Protein AF-0000000083254444 (afdb_homodimer)

Organism: NCBI:txid582686

Foldseek 3Di:
DQDPDQLVQPVVVCVVLVVVQWDWDACDVHFGIWTAHPPPRDIATEQEDADDDPVSVVVQLVCVVVDLWYEYEYEDDPVPPDPSVVVVVVVCLVCQVSQYWYKYWYDDDPDDIDIGTPDGRNHHHDDDDDVVVVVVVVVFVVLQLDDPPPDPDPPDDDQTSLNLLLLLLLVCCVVVNKDFQVVSCVRRVPPVSVVCQVPVVVVQWDDPDVRIIHGDPVSVVVNVVPVVSVVSSVVVVVPPDPPPVVD/DQDPDQVVQPVVVCVVLVVVQWDWDACDVHFGIWTAHPPPRDIATEQEDADDDPVSVVVQLVCVVVDLWYEYEYEDDPVPDDPSVVVVLVVQLVCQVSQYWYKYWYDDDPDDIDIGTPDGRNHHHDDDDDVVVVVVVVVFVVLQLDDPPPDPDPPDDDQTSLNLLLLLLLVCCVVVNKDFQVVSCVNRVPPVSVVCQVPVVVVQWDDPDVRIIHGDPSSVVVNVVVVVSVVSSVVVVVPPDPPPVVD

pLDDT: mean 85.71, std 15.26, range [26.86, 98.81]

InterPro domains:
  IPR018679 Putative PD-(D/E)XK phosphodiesterase (DUF2161) [PF09929] (104-222)

Nearest PDB structures (foldseek):
  4yif-assembly3_E  TM=4.777E-01  e=1.490E-02  Mycobacterium tuberculosis H37Rv
  8dd5-assembly1_A  TM=4.761E-01  e=2.817E-01  Homo sapiens
  5u1c-assembly1_C  TM=2.738E-01  e=4.067E-01  Saccharolobus solfataricus
  6rwo-assembly1_C  TM=2.796E-01  e=7.978E-01  Simian immunodeficiency virus
  7u32-assembly1_F  TM=1.978E-01  e=7.058E-01  Visna/maedi virus EV1 KV1772

Solvent-accessible surface area (backbone atoms only — not comparable to full-atom values): 27227 Å² total; per-residue (Å²): 83,84,78,90,51,65,64,68,56,48,59,64,54,46,51,55,45,40,75,73,57,27,51,60,33,39,56,52,92,81,32,55,30,39,32,34,25,78,87,81,61,50,56,37,40,36,42,72,39,62,63,91,43,53,69,60,52,54,52,46,55,58,46,44,26,53,33,72,35,26,31,41,37,25,56,44,68,72,86,55,69,65,70,55,56,57,48,49,54,53,50,34,41,53,25,18,60,69,29,27,12,32,33,33,39,34,44,47,89,86,51,78,66,44,77,44,76,74,36,50,46,62,38,73,58,80,81,64,71,37,65,70,58,29,52,49,47,52,47,44,54,66,55,32,82,67,60,78,58,66,66,78,64,88,76,70,75,82,72,48,28,65,51,47,50,51,44,42,44,37,44,48,24,67,75,70,36,69,35,36,39,69,56,41,16,68,76,54,74,33,89,60,32,49,58,53,56,70,64,30,86,81,57,27,51,41,78,79,47,95,67,28,33,35,58,33,71,61,21,53,49,48,39,64,74,41,41,68,61,53,51,52,42,52,50,57,59,68,70,52,80,76,68,72,76,72,109,82,83,78,90,50,66,60,68,57,49,59,62,53,47,51,56,44,41,77,73,60,27,50,59,34,39,57,52,91,82,31,54,30,39,32,34,26,78,89,80,62,49,58,36,40,36,43,71,38,60,60,89,44,54,68,57,52,54,51,46,56,59,45,44,26,53,34,72,36,28,32,41,38,25,56,44,66,72,87,53,64,68,70,55,54,56,49,49,54,54,50,36,41,53,26,18,59,69,27,28,14,31,32,34,37,32,44,47,89,86,52,78,66,46,77,44,78,73,36,49,46,61,39,72,60,81,81,64,72,36,66,70,59,29,53,49,49,53,47,44,54,66,55,33,81,67,58,78,60,66,66,79,63,87,77,67,74,81,73,47,27,64,50,49,50,50,44,40,43,38,43,48,24,66,74,70,36,70,36,35,41,70,57,41,15,68,76,54,72,34,88,60,30,48,57,53,58,71,64,30,85,82,57,27,51,42,75,80,47,95,68,27,34,34,57,32,73,62,21,54,49,49,39,65,74,42,43,67,61,52,50,54,42,52,52,58,57,69,71,53,79,77,67,73,76,72,109

Radius of gyration: 33.05 Å; Cα contacts (8 Å, |Δi|>4): 803; chains: 2; bounding box: 46×105×74 Å

Sequence (494 aa):
MAVQHETELYPPVKRYFESQGYDVKSEVMHCDLVAIHPASGETVIVEMKKTFNLALLLQGIERLRLTDRVILAVERNRKKSGAHNQRFGDLAELCRMLGIGLMTITFFKTKAPVIEMLCEPGDTPIRGRRRRRESRLLTEFRERSGDYNTGGSTKRKLVTAYREKALRIAWALQLHGDLQPRRAAELTEVVRAREILHKDYYGWFERVERGVYRLKESGAQAVAEHADILDAWLRTKQTLPKETLETMAVQHETELYPPVKRYFESQGYDVKSEVMHCDLVAIHPASGETVIVEMKKTFNLALLLQGIERLRLTDRVILAVERNRKKSGAHNQRFGDLAELCRMLGIGLMTITFFKTKAPVIEMLCEPGDTPIRGRRRRRESRLLTEFRERSGDYNTGGSTKRKLVTAYREKALRIAWALQLHGDLQPRRAAELTEVVRAREILHKDYYGWFERVERGVYRLKESGAQAVAEHADILDAWLRTKQTLPKETLET

Secondary structure (DSSP, 8-state):
---SSGGGGHHHHHHHHHTTT-EEEEEETTEEEEEE-TTT--EEEEEEESS--HHHHHHHHHHTTT-S-EEEEEE--TTS-SHHHHHHHHHHHHHHHHT-EEEEEE--SSS--EEEEEE-TTPPP-----HHHHHHHHHHHHH--S--S----TTS----HHHHHHHHHHHHHHHH-SB-HHHHHHHHT-TTHHHHHHH-TTS-EEEEETTEEEE-HHHHHHHHHTHHHHHHHHHHHHSS-GGGG--/---SSGGGGHHHHHHHHHTTT-EEEEEETTEEEEEE-TTT--EEEEEEESS--HHHHHHHHHHTTT-S-EEEEEE--TTS-THHHHHHHHHHHHHHHHT-EEEEEE--SSS--EEEEEE-TTPPP-----HHHHHHHHHHHHH--S--TT---TTS----HHHHHHHHHHHHHHHH-SB-HHHHHHHHT-TTHHHHHHH-TTS-EEEEETTEEEE-HHHHHHHHHTHHHHHHHHHHHHSS-GGGG--

Structure (mmCIF, N/CA/C/O backbone):
data_AF-0000000083254444-model_v1
#
loop_
_entity.id
_entity.type
_entity.pdbx_description
1 polymer 'PD-(D/E)XK nuclease superfamily protein'
#
loop_
_atom_site.group_PDB
_atom_site.id
_atom_site.type_symbol
_atom_site.label_atom_id
_atom_site.label_alt_id
_atom_site.label_comp_id
_atom_site.label_asym_id
_atom_site.label_entity_id
_atom_site.label_seq_id
_atom_site.pdbx_PDB_ins_code
_atom_site.Cartn_x
_atom_site.Cartn_y
_atom_site.Cartn_z
_atom_site.occupancy
_atom_site.B_iso_or_equiv
_atom_site.auth_seq_id
_atom_site.auth_comp_id
_atom_site.auth_asym_id
_atom_site.auth_atom_id
_atom_site.pdbx_PDB_model_num
ATOM 1 N N . MET A 1 1 ? 6.359 17.516 -18.453 1 71.06 1 MET A N 1
ATOM 2 C CA . MET A 1 1 ? 7.73 17.516 -17.953 1 71.06 1 MET A CA 1
ATOM 3 C C . MET A 1 1 ? 7.781 17.047 -16.5 1 71.06 1 MET A C 1
ATOM 5 O O . MET A 1 1 ? 6.824 17.234 -15.75 1 71.06 1 MET A O 1
ATOM 9 N N . ALA A 1 2 ? 8.883 16.406 -16.141 1 70.44 2 ALA A N 1
ATOM 10 C CA . ALA A 1 2 ? 9.055 15.898 -14.781 1 70.44 2 ALA A CA 1
ATOM 11 C C . ALA A 1 2 ? 9.383 17.016 -13.805 1 70.44 2 ALA A C 1
ATOM 13 O O . ALA A 1 2 ? 10.156 17.922 -14.125 1 70.44 2 ALA A O 1
ATOM 14 N N . VAL A 1 3 ? 8.641 16.969 -12.656 1 76.31 3 VAL A N 1
ATOM 15 C CA . VAL A 1 3 ? 8.875 17.984 -11.633 1 76.31 3 VAL A CA 1
ATOM 16 C C . VAL A 1 3 ? 10.266 17.781 -11.016 1 76.31 3 VAL A C 1
ATOM 18 O O . VAL A 1 3 ? 10.719 16.656 -10.852 1 76.31 3 VAL A O 1
ATOM 21 N N . GLN A 1 4 ? 10.938 18.859 -10.75 1 72.69 4 GLN A N 1
ATOM 22 C CA . GLN A 1 4 ? 12.258 18.797 -10.117 1 72.69 4 GLN A CA 1
ATOM 23 C C . GLN A 1 4 ? 12.133 18.656 -8.602 1 72.69 4 GLN A C 1
ATOM 25 O O . GLN A 1 4 ? 12.891 17.906 -7.984 1 72.69 4 GLN A O 1
ATOM 30 N N . HIS A 1 5 ? 11.141 19.422 -8.023 1 82.62 5 HIS A N 1
ATOM 31 C CA . HIS A 1 5 ? 10.969 19.406 -6.578 1 82.62 5 HIS A CA 1
ATOM 32 C C . HIS A 1 5 ? 9.539 19.062 -6.191 1 82.62 5 HIS A C 1
ATOM 34 O O . HIS A 1 5 ? 8.594 19.469 -6.863 1 82.62 5 HIS A O 1
ATOM 40 N N . GLU A 1 6 ? 9.383 18.359 -5.074 1 85.69 6 GLU A N 1
ATOM 41 C CA . GLU A 1 6 ? 8.07 17.938 -4.586 1 85.69 6 GLU A CA 1
ATOM 42 C C . GLU A 1 6 ? 7.195 19.141 -4.266 1 85.69 6 GLU A C 1
ATOM 44 O O . GLU A 1 6 ? 5.969 19.062 -4.32 1 85.69 6 GLU A O 1
ATOM 49 N N . THR A 1 7 ? 7.805 20.219 -4.059 1 85.38 7 THR A N 1
ATOM 50 C CA . THR A 1 7 ? 7.082 21.438 -3.721 1 85.38 7 THR A CA 1
ATOM 51 C C . THR A 1 7 ? 6.293 21.953 -4.922 1 85.38 7 THR A C 1
ATOM 53 O O . THR A 1 7 ? 5.355 22.734 -4.762 1 85.38 7 THR A O 1
ATOM 56 N N . GLU A 1 8 ? 6.711 21.516 -6.098 1 90.38 8 GLU A N 1
ATOM 57 C CA . GLU A 1 8 ? 6.031 21.969 -7.312 1 90.38 8 GLU A CA 1
ATOM 58 C C . GLU A 1 8 ? 4.641 21.359 -7.426 1 90.38 8 GLU A C 1
ATOM 60 O O . GLU A 1 8 ? 3.807 21.828 -8.203 1 90.38 8 GLU A O 1
ATOM 65 N N . LEU A 1 9 ? 4.418 20.344 -6.676 1 94.94 9 LEU A N 1
ATOM 66 C CA . LEU A 1 9 ? 3.133 19.656 -6.746 1 94.94 9 LEU A CA 1
ATOM 67 C C . LEU A 1 9 ? 2.051 20.453 -6.027 1 94.94 9 LEU A C 1
ATOM 69 O O . LEU A 1 9 ? 0.873 20.375 -6.383 1 94.94 9 LEU A O 1
ATOM 73 N N . TYR A 1 10 ? 2.406 21.266 -5.125 1 94.62 10 TYR A N 1
ATOM 74 C CA . TYR A 1 10 ? 1.488 21.906 -4.191 1 94.62 10 TYR A CA 1
ATOM 75 C C . TYR A 1 10 ? 0.609 22.922 -4.91 1 94.62 10 TYR A C 1
ATOM 77 O O . TYR A 1 10 ? -0.618 22.891 -4.789 1 94.62 10 TYR A O 1
ATOM 85 N N . PRO A 1 11 ? 1.158 23.781 -5.754 1 95 11 PRO A N 1
ATOM 86 C CA . PRO A 1 11 ? 0.348 24.875 -6.309 1 95 11 PRO A CA 1
ATOM 87 C C . PRO A 1 11 ? -0.821 24.359 -7.148 1 95 11 PRO A C 1
ATOM 89 O O . PRO A 1 11 ? -1.957 24.812 -6.965 1 95 11 PRO A O 1
ATOM 92 N N . PRO A 1 12 ? -0.599 23.453 -8.062 1 96.5 12 PRO A N 1
ATOM 93 C CA . PRO A 1 12 ? -1.755 22.984 -8.836 1 96.5 12 PRO A CA 1
ATOM 94 C C . PRO A 1 12 ? -2.83 22.344 -7.965 1 96.5 12 PRO A C 1
ATOM 96 O O . PRO A 1 12 ? -4.023 22.5 -8.234 1 96.5 12 PRO A O 1
ATOM 99 N N . VAL A 1 13 ? -2.461 21.641 -6.945 1 97.44 13 VAL A N 1
ATOM 100 C CA . VAL A 1 13 ? -3.418 20.984 -6.066 1 97.44 13 VAL A CA 1
ATOM 101 C C . VAL A 1 13 ? -4.18 22.031 -5.254 1 97.44 13 VAL A C 1
ATOM 103 O O . VAL A 1 13 ? -5.395 21.922 -5.078 1 97.44 13 VAL A O 1
ATOM 106 N N . LYS A 1 14 ? -3.451 23 -4.781 1 95.62 14 LYS A N 1
ATOM 107 C CA . LYS A 1 14 ? -4.086 24.109 -4.066 1 95.62 14 LYS A CA 1
ATOM 108 C C . LYS A 1 14 ? -5.156 24.781 -4.926 1 95.62 14 LYS A C 1
ATOM 110 O O . LYS A 1 14 ? -6.293 24.953 -4.484 1 95.62 14 LYS A O 1
ATOM 115 N N . ARG A 1 15 ? -4.809 25.141 -6.137 1 96.12 15 ARG A N 1
ATOM 116 C CA . ARG A 1 15 ? -5.738 25.797 -7.047 1 96.12 15 ARG A CA 1
ATOM 117 C C . ARG A 1 15 ? -6.965 24.922 -7.301 1 96.12 15 ARG A C 1
ATOM 119 O O . ARG A 1 15 ? -8.086 25.438 -7.398 1 96.12 15 ARG A O 1
ATOM 126 N N . TYR A 1 16 ? -6.734 23.703 -7.434 1 96.94 16 TYR A N 1
ATOM 127 C CA . TYR A 1 16 ? -7.809 22.734 -7.668 1 96.94 16 TYR A CA 1
ATOM 128 C C . TYR A 1 16 ? -8.859 22.828 -6.566 1 96.94 16 TYR A C 1
ATOM 130 O O . TYR A 1 16 ? -10.055 22.969 -6.848 1 96.94 16 TYR A O 1
ATOM 138 N N . PHE A 1 17 ? -8.477 22.781 -5.32 1 96.81 17 PHE A N 1
ATOM 139 C CA . PHE A 1 17 ? -9.414 22.781 -4.203 1 96.81 17 PHE A CA 1
ATOM 140 C C . PHE A 1 17 ? -9.984 24.172 -3.98 1 96.81 17 PHE A C 1
ATOM 142 O O . PHE A 1 17 ? -11.164 24.328 -3.643 1 96.81 17 PHE A O 1
ATOM 149 N N . GLU A 1 18 ? -9.156 25.188 -4.199 1 94.94 18 GLU A N 1
ATOM 150 C CA . GLU A 1 18 ? -9.656 26.547 -4.082 1 94.94 18 GLU A CA 1
ATOM 151 C C . GLU A 1 18 ? -10.758 26.828 -5.102 1 94.94 18 GLU A C 1
ATOM 153 O O . GLU A 1 18 ? -11.742 27.5 -4.793 1 94.94 18 GLU A O 1
ATOM 158 N N . SER A 1 19 ? -10.562 26.312 -6.297 1 95.81 19 SER A N 1
ATOM 159 C CA . SER A 1 19 ? -11.562 26.5 -7.348 1 95.81 19 SER A CA 1
ATOM 160 C C . SER A 1 19 ? -12.883 25.828 -6.977 1 95.81 19 SER A C 1
ATOM 162 O O . SER A 1 19 ? -13.93 26.156 -7.543 1 95.81 19 SER A O 1
ATOM 164 N N . GLN A 1 20 ? -12.875 24.969 -6.035 1 94.75 20 GLN A N 1
ATOM 165 C CA . GLN A 1 20 ? -14.07 24.266 -5.574 1 94.75 20 GLN A CA 1
ATOM 166 C C . GLN A 1 20 ? -14.625 24.906 -4.301 1 94.75 20 GLN A C 1
ATOM 168 O O . GLN A 1 20 ? -15.531 24.359 -3.672 1 94.75 20 GLN A O 1
ATOM 173 N N . GLY A 1 21 ? -13.961 25.969 -3.852 1 90.75 21 GLY A N 1
ATOM 174 C CA . GLY A 1 21 ? -14.492 26.734 -2.736 1 90.75 21 GLY A CA 1
ATOM 175 C C . GLY A 1 21 ? -13.82 26.406 -1.414 1 90.75 21 GLY A C 1
ATOM 176 O O . GLY A 1 21 ? -14.281 26.844 -0.356 1 90.75 21 GLY A O 1
ATOM 177 N N . TYR A 1 22 ? -12.742 25.641 -1.411 1 93.88 22 TYR A N 1
ATOM 178 C CA . TYR A 1 22 ? -12.055 25.281 -0.176 1 93.88 22 TYR A CA 1
ATOM 179 C C . TYR A 1 22 ? -11.055 26.359 0.218 1 93.88 22 TYR A C 1
ATOM 181 O O . TYR A 1 22 ? -10.43 26.984 -0.645 1 93.88 22 TYR A O 1
ATOM 189 N N . ASP A 1 23 ? -10.914 26.562 1.517 1 90.88 23 ASP A N 1
ATOM 190 C CA . ASP A 1 23 ? -9.711 27.203 2.049 1 90.88 23 ASP A CA 1
ATOM 191 C C . ASP A 1 23 ? -8.562 26.203 2.17 1 90.88 23 ASP A C 1
ATOM 193 O O . ASP A 1 23 ? -8.742 25.094 2.703 1 90.88 23 ASP A O 1
ATOM 197 N N . VAL A 1 24 ? -7.395 26.547 1.653 1 93.62 24 VAL A N 1
ATOM 198 C CA . VAL A 1 24 ? -6.301 25.578 1.578 1 93.62 24 VAL A CA 1
ATOM 199 C C . VAL A 1 24 ? -5.086 26.109 2.332 1 93.62 24 VAL A C 1
ATOM 201 O O . VAL A 1 24 ? -4.746 27.297 2.211 1 93.62 24 VAL A O 1
ATOM 204 N N . LYS A 1 25 ? -4.434 25.328 3.129 1 89.75 25 LYS A N 1
ATOM 205 C CA . LYS A 1 25 ? -3.18 25.656 3.801 1 89.75 25 LYS A CA 1
ATOM 206 C C . LYS A 1 25 ? -2.184 24.5 3.711 1 89.75 25 LYS A C 1
ATOM 208 O O . LYS A 1 25 ? -2.582 23.344 3.658 1 89.75 25 LYS A O 1
ATOM 213 N N . SER A 1 26 ? -0.942 24.766 3.672 1 90.19 26 SER A N 1
ATOM 214 C CA . SER A 1 26 ? 0.12 23.766 3.602 1 90.19 26 SER A CA 1
ATOM 215 C C . SER A 1 26 ? 0.707 23.484 4.98 1 90.19 26 SER A C 1
ATOM 217 O O . SER A 1 26 ? 0.603 24.312 5.887 1 90.19 26 SER A O 1
ATOM 219 N N . GLU A 1 27 ? 1.212 22.297 5.121 1 87.31 27 GLU A N 1
ATOM 220 C CA . GLU A 1 27 ? 2.027 21.891 6.262 1 87.31 27 GLU A CA 1
ATOM 221 C C . GLU A 1 27 ? 1.291 22.141 7.578 1 87.31 27 GLU A C 1
ATOM 223 O O . GLU A 1 27 ? 1.849 22.734 8.508 1 87.31 27 GLU A O 1
ATOM 228 N N . VAL A 1 28 ? 0.03 21.828 7.574 1 86.06 28 VAL A N 1
ATOM 229 C CA . VAL A 1 28 ? -0.733 21.859 8.82 1 86.06 28 VAL A CA 1
ATOM 230 C C . VAL A 1 28 ? -0.523 20.562 9.586 1 86.06 28 VAL A C 1
ATOM 232 O O . VAL A 1 28 ? -0.872 19.484 9.102 1 86.06 28 VAL A O 1
ATOM 235 N N . MET A 1 29 ? 0.036 20.562 10.742 1 84.5 29 MET A N 1
ATOM 236 C CA . MET A 1 29 ? 0.334 19.391 11.547 1 84.5 29 MET A CA 1
ATOM 237 C C . MET A 1 29 ? 0.982 18.297 10.703 1 84.5 29 MET A C 1
ATOM 239 O O . MET A 1 29 ? 0.546 17.141 10.727 1 84.5 29 MET A O 1
ATOM 243 N N . HIS A 1 30 ? 1.845 18.578 9.875 1 88.56 30 HIS A N 1
ATOM 244 C CA . HIS A 1 30 ? 2.701 17.688 9.102 1 88.56 30 HIS A CA 1
ATOM 245 C C . HIS A 1 30 ? 1.948 17.094 7.918 1 88.56 30 HIS A C 1
ATOM 247 O O . HIS A 1 30 ? 2.4 16.109 7.316 1 88.56 30 HIS A O 1
ATOM 253 N N . CYS A 1 31 ? 0.746 17.703 7.668 1 93.69 31 CYS A N 1
ATOM 254 C CA . CYS A 1 31 ? 0.043 17.328 6.441 1 93.69 31 CYS A CA 1
ATOM 255 C C . CYS A 1 31 ? 0.465 18.234 5.285 1 93.69 31 CYS A C 1
ATOM 257 O O . CYS A 1 31 ? 0.556 19.453 5.438 1 93.69 31 CYS A O 1
ATOM 259 N N . ASP A 1 32 ? 0.719 17.688 4.184 1 94 32 ASP A N 1
ATOM 260 C CA . ASP A 1 32 ? 1.199 18.484 3.051 1 94 32 ASP A CA 1
ATOM 261 C C . ASP A 1 32 ? 0.2 19.562 2.674 1 94 32 ASP A C 1
ATOM 263 O O . ASP A 1 32 ? 0.586 20.719 2.424 1 94 32 ASP A O 1
ATOM 267 N N . LEU A 1 33 ? -1.056 19.219 2.559 1 95.88 33 LEU A N 1
ATOM 268 C CA . LEU A 1 33 ? -2.125 20.141 2.203 1 95.88 33 LEU A CA 1
ATOM 269 C C . LEU A 1 33 ? -3.404 19.812 2.967 1 95.88 33 LEU A C 1
ATOM 271 O O . LEU A 1 33 ? -3.811 18.656 3.035 1 95.88 33 LEU A O 1
ATOM 275 N N . VAL A 1 34 ? -3.982 20.797 3.594 1 95.62 34 VAL A N 1
ATOM 276 C CA . VAL A 1 34 ? -5.289 20.672 4.238 1 95.62 34 VAL A CA 1
ATOM 277 C C . VAL A 1 34 ? -6.273 21.641 3.602 1 95.62 34 VAL A C 1
ATOM 279 O O . VAL A 1 34 ? -5.965 22.828 3.426 1 95.62 34 VAL A O 1
ATOM 282 N N . ALA A 1 35 ? -7.359 21.172 3.207 1 95.31 35 ALA A N 1
ATOM 283 C CA . ALA A 1 35 ? -8.438 21.969 2.635 1 95.31 35 ALA A CA 1
ATOM 284 C C . ALA A 1 35 ? -9.719 21.844 3.463 1 95.31 35 ALA A C 1
ATOM 286 O O . ALA A 1 35 ? -10.141 20.734 3.797 1 95.31 35 ALA A O 1
ATOM 287 N N . ILE A 1 36 ? -10.312 22.969 3.736 1 92.25 36 ILE A N 1
ATOM 288 C CA . ILE A 1 36 ? -11.562 22.969 4.488 1 92.25 36 ILE A CA 1
ATOM 289 C C . ILE A 1 36 ? -12.602 23.812 3.76 1 92.25 36 ILE A C 1
ATOM 291 O O . ILE A 1 36 ? -12.328 24.953 3.387 1 92.25 36 ILE A O 1
ATOM 295 N N . HIS A 1 37 ? -13.664 23.234 3.49 1 89.12 37 HIS A N 1
ATOM 296 C CA . HIS A 1 37 ? -14.75 23.984 2.885 1 89.12 37 HIS A CA 1
ATOM 297 C C . HIS A 1 37 ? -15.477 24.828 3.922 1 89.12 37 HIS A C 1
ATOM 299 O O . HIS A 1 37 ? -16.094 24.297 4.852 1 89.12 37 HIS A O 1
ATOM 305 N N . PRO A 1 38 ? -15.531 26.125 3.713 1 80 38 PRO A N 1
ATOM 306 C CA . PRO A 1 38 ? -16.047 27 4.758 1 80 38 PRO A CA 1
ATOM 307 C C . PRO A 1 38 ? -17.547 26.812 5.004 1 80 38 PRO A C 1
ATOM 309 O O . PRO A 1 38 ? -18 26.906 6.141 1 80 38 PRO A O 1
ATOM 312 N N . ALA A 1 39 ? -18.281 26.484 3.996 1 75.56 39 ALA A N 1
ATOM 313 C CA . ALA A 1 39 ? -19.734 26.344 4.121 1 75.56 39 ALA A CA 1
ATOM 314 C C . ALA A 1 39 ? -20.109 25 4.723 1 75.56 39 ALA A C 1
ATOM 316 O O . ALA A 1 39 ? -20.891 24.938 5.668 1 75.56 39 ALA A O 1
ATOM 317 N N . SER A 1 40 ? -19.516 23.891 4.27 1 78.38 40 SER A N 1
ATOM 318 C CA . SER A 1 40 ? -19.891 22.547 4.688 1 78.38 40 SER A CA 1
ATOM 319 C C . SER A 1 40 ? -19.047 22.078 5.859 1 78.38 40 SER A C 1
ATOM 321 O O . SER A 1 40 ? -19.438 21.156 6.586 1 78.38 40 SER A O 1
ATOM 323 N N . GLY A 1 41 ? -17.859 22.594 5.98 1 83.06 41 GLY A N 1
ATOM 324 C CA . GLY A 1 41 ? -16.953 22.156 7.02 1 83.06 41 GLY A CA 1
ATOM 325 C C . GLY A 1 41 ? -16.188 20.906 6.652 1 83.06 41 GLY A C 1
ATOM 326 O O . GLY A 1 41 ? -15.406 20.375 7.461 1 83.06 41 GLY A O 1
ATOM 327 N N . GLU A 1 42 ? -16.344 20.516 5.477 1 88.81 42 GLU A N 1
ATOM 328 C CA . GLU A 1 42 ? -15.656 19.312 4.996 1 88.81 42 GLU A CA 1
ATOM 329 C C . GLU A 1 42 ? -14.148 19.531 4.977 1 88.81 42 GLU A C 1
ATOM 331 O O . GLU A 1 42 ? -13.664 20.547 4.488 1 88.81 42 GLU A O 1
ATOM 336 N N . THR A 1 43 ? -13.438 18.547 5.551 1 94 43 THR A N 1
ATOM 337 C CA . THR A 1 43 ? -11.977 18.578 5.602 1 94 43 THR A CA 1
ATOM 338 C C . THR A 1 43 ? -11.375 17.531 4.672 1 94 43 THR A C 1
ATOM 340 O O . THR A 1 43 ? -11.766 16.375 4.707 1 94 43 THR A O 1
ATOM 343 N N . VAL A 1 44 ? -10.461 17.969 3.842 1 96.69 44 VAL A N 1
ATOM 344 C CA . VAL A 1 44 ? -9.719 17.094 2.951 1 96.69 44 VAL A CA 1
ATOM 345 C C . VAL A 1 44 ? -8.227 17.203 3.238 1 96.69 44 VAL A C 1
ATOM 347 O O . VAL A 1 44 ? -7.699 18.312 3.391 1 96.69 44 VAL A O 1
ATOM 350 N N . ILE A 1 45 ? -7.559 16.109 3.379 1 98.06 45 ILE A N 1
ATOM 351 C CA . ILE A 1 45 ? -6.109 16.094 3.521 1 98.06 45 ILE A CA 1
ATOM 352 C C . ILE A 1 45 ? -5.473 15.477 2.277 1 98.06 45 ILE A C 1
ATOM 354 O O . ILE A 1 45 ? -5.922 14.43 1.8 1 98.06 45 ILE A O 1
ATOM 358 N N . VAL A 1 46 ? -4.469 16.172 1.768 1 98.44 46 VAL A N 1
ATOM 359 C CA . VAL A 1 46 ? -3.748 15.656 0.607 1 98.44 46 VAL A CA 1
ATOM 360 C C . VAL A 1 46 ? -2.283 15.422 0.968 1 98.44 46 VAL A C 1
ATOM 362 O O . VAL A 1 46 ? -1.614 16.328 1.483 1 98.44 46 VAL A O 1
ATOM 365 N N . GLU A 1 47 ? -1.809 14.273 0.801 1 98.31 47 GLU A N 1
ATOM 366 C CA . GLU A 1 47 ? -0.386 13.953 0.872 1 98.31 47 GLU A CA 1
ATOM 367 C C . GLU A 1 47 ? 0.217 13.805 -0.522 1 98.31 47 GLU A C 1
ATOM 369 O O . GLU A 1 47 ? -0.386 13.188 -1.402 1 98.31 47 GLU A O 1
ATOM 374 N N . MET A 1 48 ? 1.398 14.398 -0.727 1 97.5 48 MET A N 1
ATOM 375 C CA . MET A 1 48 ? 1.937 14.469 -2.082 1 97.5 48 MET A CA 1
ATOM 376 C C . MET A 1 48 ? 3.367 13.945 -2.129 1 97.5 48 MET A C 1
ATOM 378 O O . MET A 1 48 ? 4.133 14.125 -1.179 1 97.5 48 MET A O 1
ATOM 382 N N . LYS A 1 49 ? 3.748 13.336 -3.145 1 95.94 49 LYS A N 1
ATOM 383 C CA . LYS A 1 49 ? 5.102 12.891 -3.461 1 95.94 49 LYS A CA 1
ATOM 384 C C . LYS A 1 49 ? 5.309 12.797 -4.969 1 95.94 49 LYS A C 1
ATOM 386 O O . LYS A 1 49 ? 4.344 12.727 -5.73 1 95.94 49 LYS A O 1
ATOM 391 N N . LYS A 1 50 ? 6.527 12.836 -5.336 1 94.94 50 LYS A N 1
ATOM 392 C CA . LYS A 1 50 ? 6.824 12.727 -6.762 1 94.94 50 LYS A CA 1
ATOM 393 C C . LYS A 1 50 ? 6.309 11.414 -7.336 1 94.94 50 LYS A C 1
ATOM 395 O O . LYS A 1 50 ? 5.734 11.391 -8.43 1 94.94 50 LYS A O 1
ATOM 400 N N . THR A 1 51 ? 6.613 10.352 -6.613 1 94.81 51 THR A N 1
ATOM 401 C CA . THR A 1 51 ? 6.215 9.016 -7.055 1 94.81 51 THR A CA 1
ATOM 402 C C . THR A 1 51 ? 5.398 8.312 -5.973 1 94.81 51 THR A C 1
ATOM 404 O O . THR A 1 51 ? 5.625 8.523 -4.781 1 94.81 51 THR A O 1
ATOM 407 N N . PHE A 1 52 ? 4.43 7.527 -6.52 1 96.44 52 PHE A N 1
ATOM 408 C CA . PHE A 1 52 ? 3.658 6.707 -5.59 1 96.44 52 PHE A CA 1
ATOM 409 C C . PHE A 1 52 ? 4.527 5.605 -4.992 1 96.44 52 PHE A C 1
ATOM 411 O O . PHE A 1 52 ? 5.047 4.758 -5.719 1 96.44 52 PHE A O 1
ATOM 418 N N . ASN A 1 53 ? 4.688 5.625 -3.766 1 96.25 53 ASN A N 1
ATOM 419 C CA . ASN A 1 53 ? 5.469 4.605 -3.078 1 96.25 53 ASN A CA 1
ATOM 420 C C . ASN A 1 53 ? 4.848 4.234 -1.732 1 96.25 53 ASN A C 1
ATOM 422 O O . ASN A 1 53 ? 3.822 4.797 -1.345 1 96.25 53 ASN A O 1
ATOM 426 N N . LEU A 1 54 ? 5.418 3.268 -1.085 1 96.81 54 LEU A N 1
ATOM 427 C CA . LEU A 1 54 ? 4.871 2.746 0.162 1 96.81 54 LEU A CA 1
ATOM 428 C C . LEU A 1 54 ? 4.836 3.828 1.235 1 96.81 54 LEU A C 1
ATOM 430 O O . LEU A 1 54 ? 3.883 3.904 2.016 1 96.81 54 LEU A O 1
ATOM 434 N N . ALA A 1 55 ? 5.855 4.629 1.325 1 95.88 55 ALA A N 1
ATOM 435 C CA . ALA A 1 55 ? 5.906 5.695 2.32 1 95.88 55 ALA A CA 1
ATOM 436 C C . ALA A 1 55 ? 4.727 6.652 2.162 1 95.88 55 ALA A C 1
ATOM 438 O O . ALA A 1 55 ? 4.086 7.027 3.146 1 95.88 55 ALA A O 1
ATOM 439 N N . LEU A 1 56 ? 4.469 7.062 0.956 1 97.44 56 LEU A N 1
ATOM 440 C CA . LEU A 1 56 ? 3.328 7.93 0.684 1 97.44 56 LEU A CA 1
ATOM 441 C C . LEU A 1 56 ? 2.023 7.266 1.112 1 97.44 56 LEU A C 1
ATOM 443 O O . LEU A 1 56 ? 1.17 7.906 1.731 1 97.44 56 LEU A O 1
ATOM 447 N N . LEU A 1 57 ? 1.875 6.023 0.764 1 98.19 57 LEU A N 1
ATOM 448 C CA . LEU A 1 57 ? 0.675 5.273 1.124 1 98.19 57 LEU A CA 1
ATOM 449 C C . LEU A 1 57 ? 0.483 5.25 2.637 1 98.19 57 LEU A C 1
ATOM 451 O O . LEU A 1 57 ? -0.613 5.52 3.133 1 98.19 57 LEU A O 1
ATOM 455 N N . LEU A 1 58 ? 1.545 4.926 3.355 1 97.62 58 LEU A N 1
ATOM 456 C CA . LEU A 1 58 ? 1.462 4.844 4.809 1 97.62 58 LEU A CA 1
ATOM 457 C C . LEU A 1 58 ? 1.142 6.207 5.414 1 97.62 58 LEU A C 1
ATOM 459 O O . LEU A 1 58 ? 0.437 6.293 6.422 1 97.62 58 LEU A O 1
ATOM 463 N N . GLN A 1 59 ? 1.678 7.254 4.816 1 96.56 59 GLN A N 1
ATOM 464 C CA . GLN A 1 59 ? 1.322 8.602 5.258 1 96.56 59 GLN A CA 1
ATOM 465 C C . GLN A 1 59 ? -0.173 8.852 5.09 1 96.56 59 GLN A C 1
ATOM 467 O O . GLN A 1 59 ? -0.821 9.383 5.996 1 96.56 59 GLN A O 1
ATOM 472 N N . GLY A 1 60 ? -0.73 8.469 3.961 1 97.56 60 GLY A N 1
ATOM 473 C CA . GLY A 1 60 ? -2.164 8.586 3.748 1 97.56 60 GLY A CA 1
ATOM 474 C C . GLY A 1 60 ? -2.982 7.82 4.773 1 97.56 60 GLY A C 1
ATOM 475 O O . GLY A 1 60 ? -3.977 8.336 5.289 1 97.56 60 GLY A O 1
ATOM 476 N N . ILE A 1 61 ? -2.566 6.676 5.043 1 96.38 61 ILE A N 1
ATOM 477 C CA . ILE A 1 61 ? -3.262 5.836 6.012 1 96.38 61 ILE A CA 1
ATOM 478 C C . ILE A 1 61 ? -3.246 6.504 7.383 1 96.38 61 ILE A C 1
ATOM 480 O O . ILE A 1 61 ? -4.25 6.492 8.094 1 96.38 61 ILE A O 1
ATOM 484 N N . GLU A 1 62 ? -2.143 7.012 7.723 1 95 62 GLU A N 1
ATOM 485 C CA . GLU A 1 62 ? -2.059 7.73 8.992 1 95 62 GLU A CA 1
ATOM 486 C C . GLU A 1 62 ? -3.051 8.891 9.031 1 95 62 GLU A C 1
ATOM 488 O O . GLU A 1 62 ? -3.672 9.141 10.07 1 95 62 GLU A O 1
ATOM 493 N N . ARG A 1 63 ? -3.23 9.57 7.918 1 96.38 63 ARG A N 1
ATOM 494 C CA . ARG A 1 63 ? -4.117 10.727 7.867 1 96.38 63 ARG A CA 1
ATOM 495 C C . ARG A 1 63 ? -5.578 10.297 7.949 1 96.38 63 ARG A C 1
ATOM 497 O O . ARG A 1 63 ? -6.445 11.102 8.312 1 96.38 63 ARG A O 1
ATOM 504 N N . LEU A 1 64 ? -5.82 9.047 7.605 1 94.88 64 LEU A N 1
ATOM 505 C CA . LEU A 1 64 ? -7.184 8.531 7.723 1 94.88 64 LEU A CA 1
ATOM 506 C C . LEU A 1 64 ? -7.656 8.57 9.172 1 94.88 64 LEU A C 1
ATOM 508 O O . LEU A 1 64 ? -8.859 8.516 9.438 1 94.88 64 LEU A O 1
ATOM 512 N N . ARG A 1 65 ? -6.719 8.648 10.023 1 92.31 65 ARG A N 1
ATOM 513 C CA . ARG A 1 65 ? -7.078 8.727 11.438 1 92.31 65 ARG A CA 1
ATOM 514 C C . ARG A 1 65 ? -7.605 10.117 11.789 1 92.31 65 ARG A C 1
ATOM 516 O O . ARG A 1 65 ? -8.172 10.312 12.859 1 92.31 65 ARG A O 1
ATOM 523 N N . LEU A 1 66 ? -7.492 11.094 10.891 1 91.44 66 LEU A N 1
ATOM 524 C CA . LEU A 1 66 ? -7.906 12.477 11.102 1 91.44 66 LEU A CA 1
ATOM 525 C C . LEU A 1 66 ? -9.188 12.789 10.344 1 91.44 66 LEU A C 1
ATOM 527 O O . LEU A 1 66 ? -10.016 13.57 10.805 1 91.44 66 LEU A O 1
ATOM 531 N N . THR A 1 67 ? -9.336 12.227 9.203 1 91.81 67 THR A N 1
ATOM 532 C CA . THR A 1 67 ? -10.5 12.445 8.344 1 91.81 67 THR A CA 1
ATOM 533 C C . THR A 1 67 ? -10.672 11.273 7.371 1 91.81 67 THR A C 1
ATOM 535 O O . THR A 1 67 ? -9.695 10.609 7.012 1 91.81 67 THR A O 1
ATOM 538 N N . ASP A 1 68 ? -11.906 11.102 6.871 1 93.12 68 ASP A N 1
ATOM 539 C CA . ASP A 1 68 ? -12.172 10.047 5.898 1 93.12 68 ASP A CA 1
ATOM 540 C C . ASP A 1 68 ? -11.938 10.539 4.473 1 93.12 68 ASP A C 1
ATOM 542 O O . ASP A 1 68 ? -12.078 9.781 3.512 1 93.12 68 ASP A O 1
ATOM 546 N N . ARG A 1 69 ? -11.57 11.781 4.348 1 96.31 69 ARG A N 1
ATOM 547 C CA . ARG A 1 69 ? -11.305 12.344 3.029 1 96.31 69 ARG A CA 1
ATOM 548 C C . ARG A 1 69 ? -9.82 12.617 2.838 1 96.31 69 ARG A C 1
ATOM 550 O O . ARG A 1 69 ? -9.375 13.766 2.941 1 96.31 69 ARG A O 1
ATOM 557 N N . VAL A 1 70 ? -9.141 11.594 2.557 1 98.38 70 VAL A N 1
ATOM 558 C CA . VAL A 1 70 ? -7.699 11.664 2.312 1 98.38 70 VAL A CA 1
ATOM 559 C C . VAL A 1 70 ? -7.41 11.359 0.846 1 98.38 70 VAL A C 1
ATOM 561 O O . VAL A 1 70 ? -7.988 10.43 0.27 1 98.38 70 VAL A O 1
ATOM 564 N N . ILE A 1 71 ? -6.555 12.164 0.212 1 98.81 71 ILE A N 1
ATOM 565 C CA . ILE A 1 71 ? -6.18 11.992 -1.188 1 98.81 71 ILE A CA 1
ATOM 566 C C . ILE A 1 71 ? -4.66 11.922 -1.31 1 98.81 71 ILE A C 1
ATOM 568 O O . ILE A 1 71 ? -3.945 12.703 -0.677 1 98.81 71 ILE A O 1
ATOM 572 N N . LEU A 1 72 ? -4.156 10.938 -2.006 1 98.81 72 LEU A N 1
ATOM 573 C CA . LEU A 1 72 ? -2.756 10.914 -2.41 1 98.81 72 LEU A CA 1
ATOM 574 C C . LEU A 1 72 ? -2.572 11.555 -3.781 1 98.81 72 LEU A C 1
ATOM 576 O O . LEU A 1 72 ? -3.342 11.281 -4.707 1 98.81 72 LEU A O 1
ATOM 580 N N . ALA A 1 73 ? -1.574 12.43 -3.922 1 98.44 73 ALA A N 1
ATOM 581 C CA . ALA A 1 73 ? -1.301 13.125 -5.18 1 98.44 73 ALA A CA 1
ATOM 582 C C . ALA A 1 73 ? 0.12 12.844 -5.66 1 98.44 73 ALA A C 1
ATOM 584 O O . ALA A 1 73 ? 1.079 12.984 -4.898 1 98.44 73 ALA A O 1
ATOM 585 N N . VAL A 1 74 ? 0.249 12.422 -6.902 1 97.44 74 VAL A N 1
ATOM 586 C CA . VAL A 1 74 ? 1.568 12.133 -7.457 1 97.44 74 VAL A CA 1
ATOM 587 C C . VAL A 1 74 ? 1.667 12.695 -8.875 1 97.44 74 VAL A C 1
ATOM 589 O O . VAL A 1 74 ? 0.647 12.945 -9.523 1 97.44 74 VAL A O 1
ATOM 592 N N . GLU A 1 75 ? 2.904 12.875 -9.266 1 95.44 75 GLU A N 1
ATOM 593 C CA . GLU A 1 75 ? 3.143 13.312 -10.641 1 95.44 75 GLU A CA 1
ATOM 594 C C . GLU A 1 75 ? 2.889 12.18 -11.633 1 95.44 75 GLU A C 1
ATOM 596 O O . GLU A 1 75 ? 3.203 11.023 -11.352 1 95.44 75 GLU A O 1
ATOM 601 N N . ARG A 1 76 ? 2.307 12.445 -12.719 1 92.38 76 ARG A N 1
ATOM 602 C CA . ARG A 1 76 ? 2.143 11.5 -13.812 1 92.38 76 ARG A CA 1
ATOM 603 C C . ARG A 1 76 ? 2.914 11.953 -15.047 1 92.38 76 ARG A C 1
ATOM 605 O O . ARG A 1 76 ? 2.715 13.07 -15.539 1 92.38 76 ARG A O 1
ATOM 612 N N . ASN A 1 77 ? 3.85 11.102 -15.453 1 83.12 77 ASN A N 1
ATOM 613 C CA . ASN A 1 77 ? 4.602 11.383 -16.672 1 83.12 77 ASN A CA 1
ATOM 614 C C . ASN A 1 77 ? 4.008 10.656 -17.875 1 83.12 77 ASN A C 1
ATOM 616 O O . ASN A 1 77 ? 3.979 9.43 -17.922 1 83.12 77 ASN A O 1
ATOM 620 N N . ARG A 1 78 ? 3.389 11.352 -18.734 1 68.69 78 ARG A N 1
ATOM 621 C CA . ARG A 1 78 ? 2.705 10.766 -19.875 1 68.69 78 ARG A CA 1
ATOM 622 C C . ARG A 1 78 ? 3.703 10.164 -20.859 1 68.69 78 ARG A C 1
ATOM 624 O O . ARG A 1 78 ? 3.33 9.367 -21.719 1 68.69 78 ARG A O 1
ATOM 631 N N . LYS A 1 79 ? 4.891 10.773 -20.969 1 63.34 79 LYS A N 1
ATOM 632 C CA . LYS A 1 79 ? 5.801 10.188 -21.953 1 63.34 79 LYS A CA 1
ATOM 633 C C . LYS A 1 79 ? 5.969 8.688 -21.719 1 63.34 79 LYS A C 1
ATOM 635 O O . LYS A 1 79 ? 6.324 7.953 -22.641 1 63.34 79 LYS A O 1
ATOM 640 N N . LYS A 1 80 ? 5.781 8.195 -20.578 1 59.5 80 LYS A N 1
ATOM 641 C CA . LYS A 1 80 ? 6.012 6.773 -20.344 1 59.5 80 LYS A CA 1
ATOM 642 C C . LYS A 1 80 ? 4.734 5.965 -20.547 1 59.5 80 LYS A C 1
ATOM 644 O O . LYS A 1 80 ? 3.846 5.969 -19.688 1 59.5 80 LYS A O 1
ATOM 649 N N . SER A 1 81 ? 4.445 5.809 -21.812 1 53.47 81 SER A N 1
ATOM 650 C CA . SER A 1 81 ? 3.234 5.164 -22.312 1 53.47 81 SER A CA 1
ATOM 651 C C . SER A 1 81 ? 3.277 3.656 -22.078 1 53.47 81 SER A C 1
ATOM 653 O O . SER A 1 81 ? 4.352 3.082 -21.891 1 53.47 81 SER A O 1
ATOM 655 N N . GLY A 1 82 ? 2.078 2.848 -21.703 1 58.97 82 GLY A N 1
ATOM 656 C CA . GLY A 1 82 ? 1.743 1.435 -21.609 1 58.97 82 GLY A CA 1
ATOM 657 C C . GLY A 1 82 ? 1.787 0.895 -20.188 1 58.97 82 GLY A C 1
ATOM 658 O O . GLY A 1 82 ? 0.841 1.078 -19.422 1 58.97 82 GLY A O 1
ATOM 659 N N . ALA A 1 83 ? 2.955 0.514 -19.812 1 57.62 83 ALA A N 1
ATOM 660 C CA . ALA A 1 83 ? 3.119 -0.191 -18.547 1 57.62 83 ALA A CA 1
ATOM 661 C C . ALA A 1 83 ? 2.834 0.732 -17.359 1 57.62 83 ALA A C 1
ATOM 663 O O . ALA A 1 83 ? 2.279 0.301 -16.359 1 57.62 83 ALA A O 1
ATOM 664 N N . HIS A 1 84 ? 3.039 1.982 -17.578 1 64.31 84 HIS A N 1
ATOM 665 C CA . HIS A 1 84 ? 2.863 2.963 -16.516 1 64.31 84 HIS A CA 1
ATOM 666 C C . HIS A 1 84 ? 1.387 3.217 -16.234 1 64.31 84 HIS A C 1
ATOM 668 O O . HIS A 1 84 ? 0.999 3.451 -15.086 1 64.31 84 HIS A O 1
ATOM 674 N N . ASN A 1 85 ? 0.585 3.127 -17.281 1 67.69 85 ASN A N 1
ATOM 675 C CA . ASN A 1 85 ? -0.851 3.322 -17.109 1 67.69 85 ASN A CA 1
ATOM 676 C C . ASN A 1 85 ? -1.485 2.172 -16.344 1 67.69 85 ASN A C 1
ATOM 678 O O . ASN A 1 85 ? -2.383 2.387 -15.523 1 67.69 85 ASN A O 1
ATOM 682 N N . GLN A 1 86 ? -0.993 0.972 -16.688 1 68.5 86 GLN A N 1
ATOM 683 C CA . GLN A 1 86 ? -1.491 -0.191 -15.953 1 68.5 86 GLN A CA 1
ATOM 684 C C . GLN A 1 86 ? -1.125 -0.113 -14.477 1 68.5 86 GLN A C 1
ATOM 686 O O . GLN A 1 86 ? -1.933 -0.461 -13.609 1 68.5 86 GLN A O 1
ATOM 691 N N . ARG A 1 87 ? -0.16 0.553 -14.211 1 88.31 87 ARG A N 1
ATOM 692 C CA . ARG A 1 87 ? 0.285 0.674 -12.828 1 88.31 87 ARG A CA 1
ATOM 693 C C . ARG A 1 87 ? -0.632 1.6 -12.039 1 88.31 87 ARG A C 1
ATOM 695 O O . ARG A 1 87 ? -1.036 1.275 -10.922 1 88.31 87 ARG A O 1
ATOM 702 N N . PHE A 1 88 ? -1.185 2.6 -12.812 1 93.81 88 PHE A N 1
ATOM 703 C CA . PHE A 1 88 ? -2.041 3.531 -12.094 1 93.81 88 PHE A CA 1
ATOM 704 C C . PHE A 1 88 ? -3.408 2.914 -11.828 1 93.81 88 PHE A C 1
ATOM 706 O O . PHE A 1 88 ? -4.059 3.236 -10.828 1 93.81 88 PHE A O 1
ATOM 713 N N . GLY A 1 89 ? -3.787 2.053 -12.695 1 94.19 89 GLY A N 1
ATOM 714 C CA . GLY A 1 89 ? -5.004 1.303 -12.422 1 94.19 89 GLY A CA 1
ATOM 715 C C . GLY A 1 89 ? -4.93 0.486 -11.148 1 94.19 89 GLY A C 1
ATOM 716 O O . GLY A 1 89 ? -5.863 0.499 -10.344 1 94.19 89 GLY A O 1
ATOM 717 N N . ASP A 1 90 ? -3.832 -0.156 -10.992 1 95.38 90 ASP A N 1
ATOM 718 C CA . ASP A 1 90 ? -3.615 -0.965 -9.797 1 95.38 90 ASP A CA 1
ATOM 719 C C . ASP A 1 90 ? -3.537 -0.091 -8.547 1 95.38 90 ASP A C 1
ATOM 721 O O . ASP A 1 90 ? -4.078 -0.448 -7.496 1 95.38 90 ASP A O 1
ATOM 725 N N . LEU A 1 91 ? -2.932 0.997 -8.703 1 97.56 91 LEU A N 1
ATOM 726 C CA . LEU A 1 91 ? -2.789 1.923 -7.586 1 97.56 91 LEU A CA 1
ATOM 727 C C . LEU A 1 91 ? -4.141 2.506 -7.188 1 97.56 91 LEU A C 1
ATOM 729 O O . LEU A 1 91 ? -4.441 2.635 -6 1 97.56 91 LEU A O 1
ATOM 733 N N . ALA A 1 92 ? -4.918 2.83 -8.18 1 97.62 92 ALA A N 1
ATOM 734 C CA . ALA A 1 92 ? -6.258 3.346 -7.906 1 97.62 92 ALA A CA 1
ATOM 735 C C . ALA A 1 92 ? -7.113 2.303 -7.191 1 97.62 92 ALA A C 1
ATOM 737 O O . ALA A 1 92 ? -7.855 2.633 -6.266 1 97.62 92 ALA A O 1
ATOM 738 N N . GLU A 1 93 ? -6.984 1.111 -7.621 1 96.69 93 GLU A N 1
ATOM 739 C CA . GLU A 1 93 ? -7.738 0.043 -6.973 1 96.69 93 GLU A CA 1
ATOM 740 C C . GLU A 1 93 ? -7.316 -0.123 -5.516 1 96.69 93 GLU A C 1
ATOM 742 O O . GLU A 1 93 ? -8.164 -0.278 -4.633 1 96.69 93 GLU A O 1
ATOM 747 N N . LEU A 1 94 ? -6.066 -0.128 -5.316 1 97.75 94 LEU A N 1
ATOM 748 C CA . LEU A 1 94 ? -5.539 -0.17 -3.957 1 97.75 94 LEU A CA 1
ATOM 749 C C . LEU A 1 94 ? -6.125 0.958 -3.113 1 97.75 94 LEU A C 1
ATOM 751 O O . LEU A 1 94 ? -6.586 0.726 -1.993 1 97.75 94 LEU A O 1
ATOM 755 N N . CYS A 1 95 ? -6.145 2.1 -3.65 1 98.31 95 CYS A N 1
ATOM 756 C CA . CYS A 1 95 ? -6.676 3.256 -2.938 1 98.31 95 CYS A CA 1
ATOM 757 C C . CYS A 1 95 ? -8.164 3.086 -2.656 1 98.31 95 CYS A C 1
ATOM 759 O O . CYS A 1 95 ? -8.633 3.398 -1.561 1 98.31 95 CYS A O 1
ATOM 761 N N . ARG A 1 96 ? -8.891 2.617 -3.631 1 97.75 96 ARG A N 1
ATOM 762 C CA . ARG A 1 96 ? -10.312 2.367 -3.422 1 97.75 96 ARG A CA 1
ATOM 763 C C . ARG A 1 96 ? -10.531 1.405 -2.258 1 97.75 96 ARG A C 1
ATOM 765 O O . ARG A 1 96 ? -11.406 1.629 -1.419 1 97.75 96 ARG A O 1
ATOM 772 N N . MET A 1 97 ? -9.734 0.409 -2.205 1 97.19 97 MET A N 1
ATOM 773 C CA . MET A 1 97 ? -9.867 -0.598 -1.155 1 97.19 97 MET A CA 1
ATOM 774 C C . MET A 1 97 ? -9.625 0.015 0.22 1 97.19 97 MET A C 1
ATOM 776 O O . MET A 1 97 ? -10.195 -0.439 1.214 1 97.19 97 MET A O 1
ATOM 780 N N . LEU A 1 98 ? -8.836 1.029 0.267 1 97.56 98 LEU A N 1
ATOM 781 C CA . LEU A 1 98 ? -8.461 1.645 1.534 1 97.56 98 LEU A CA 1
ATOM 782 C C . LEU A 1 98 ? -9.352 2.844 1.845 1 97.56 98 LEU A C 1
ATOM 784 O O . LEU A 1 98 ? -9.242 3.438 2.92 1 97.56 98 LEU A O 1
ATOM 788 N N . GLY A 1 99 ? -10.156 3.256 0.87 1 97.12 99 GLY A N 1
ATOM 789 C CA . GLY A 1 99 ? -11 4.43 1.034 1 97.12 99 GLY A CA 1
ATOM 790 C C . GLY A 1 99 ? -10.25 5.734 0.84 1 97.12 99 GLY A C 1
ATOM 791 O O . GLY A 1 99 ? -10.633 6.77 1.389 1 97.12 99 GLY A O 1
ATOM 792 N N . ILE A 1 100 ? -9.172 5.645 0.133 1 98.25 100 ILE A N 1
ATOM 793 C CA . ILE A 1 100 ? -8.305 6.789 -0.114 1 98.25 100 ILE A CA 1
ATOM 794 C C . ILE A 1 100 ? -8.469 7.262 -1.556 1 98.25 100 ILE A C 1
ATOM 796 O O . ILE A 1 100 ? -8.672 6.453 -2.463 1 98.25 100 ILE A O 1
ATOM 800 N N . GLY A 1 101 ? -8.453 8.555 -1.804 1 98.62 101 GLY A N 1
ATOM 801 C CA . GLY A 1 101 ? -8.43 9.078 -3.16 1 98.62 101 GLY A CA 1
ATOM 802 C C . GLY A 1 101 ? -7.043 9.094 -3.775 1 98.62 101 GLY A C 1
ATOM 803 O O . GLY A 1 101 ? -6.039 9.055 -3.059 1 98.62 101 GLY A O 1
ATOM 804 N N . LEU A 1 102 ? -7.004 9.148 -5.102 1 98.69 102 LEU A N 1
ATOM 805 C CA . LEU A 1 102 ? -5.754 9.227 -5.855 1 98.69 102 LEU A CA 1
ATOM 806 C C . LEU A 1 102 ? -5.875 10.219 -7.004 1 98.69 102 LEU A C 1
ATOM 808 O O . LEU A 1 102 ? -6.773 10.102 -7.84 1 98.69 102 LEU A O 1
ATOM 812 N N . MET A 1 103 ? -5.016 11.203 -6.957 1 98.12 103 MET A N 1
ATOM 813 C CA . MET A 1 103 ? -5 12.156 -8.062 1 98.12 103 MET A CA 1
ATOM 814 C C . MET A 1 103 ? -3.609 12.258 -8.68 1 98.12 103 MET A C 1
ATOM 816 O O . MET A 1 103 ? -2.607 12.055 -7.988 1 98.12 103 MET A O 1
ATOM 820 N N . THR A 1 104 ? -3.553 12.523 -9.945 1 97.19 104 THR A N 1
ATOM 821 C CA . THR A 1 104 ? -2.291 12.695 -10.656 1 97.19 104 THR A CA 1
ATOM 822 C C . THR A 1 104 ? -2.18 14.109 -11.219 1 97.19 104 THR A C 1
ATOM 824 O O . THR A 1 104 ? -3.193 14.742 -11.516 1 97.19 104 THR A O 1
ATOM 827 N N . ILE A 1 105 ? -0.958 14.594 -11.219 1 96.56 105 ILE A N 1
ATOM 828 C CA . ILE A 1 105 ? -0.646 15.898 -11.797 1 96.56 105 ILE A CA 1
ATOM 829 C C . ILE A 1 105 ? 0.271 15.719 -13.008 1 96.56 105 ILE A C 1
ATOM 831 O O . ILE A 1 105 ? 1.342 15.117 -12.898 1 96.56 105 ILE A O 1
ATOM 835 N N . THR A 1 106 ? -0.154 16.203 -14.148 1 94.5 106 THR A N 1
ATOM 836 C CA . THR A 1 106 ? 0.673 16.188 -15.344 1 94.5 106 THR A CA 1
ATOM 837 C C . THR A 1 106 ? 1.17 17.594 -15.672 1 94.5 106 THR A C 1
ATOM 839 O O . THR A 1 106 ? 0.372 18.531 -15.82 1 94.5 106 THR A O 1
ATOM 842 N N . PHE A 1 107 ? 2.461 17.641 -15.742 1 93.06 107 PHE A N 1
ATOM 843 C CA . PHE A 1 107 ? 3.061 18.922 -16.047 1 93.06 107 PHE A CA 1
ATOM 844 C C . PHE A 1 107 ? 3.428 19.016 -17.531 1 93.06 107 PHE A C 1
ATOM 846 O O . PHE A 1 107 ? 3.887 18.031 -18.109 1 93.06 107 PHE A O 1
ATOM 853 N N . PHE A 1 108 ? 3.223 20.172 -18.047 1 90.19 108 PHE A N 1
ATOM 854 C CA . PHE A 1 108 ? 3.535 20.438 -19.438 1 90.19 108 PHE A CA 1
ATOM 855 C C . PHE A 1 108 ? 4.547 21.562 -19.562 1 90.19 108 PHE A C 1
ATOM 857 O O . PHE A 1 108 ? 4.754 22.328 -18.625 1 90.19 108 PHE A O 1
ATOM 864 N N . LYS A 1 109 ? 5.152 21.578 -20.719 1 86.75 109 LYS A N 1
ATOM 865 C CA . LYS A 1 109 ? 6.121 22.641 -20.969 1 86.75 109 LYS A CA 1
ATOM 866 C C . LYS A 1 109 ? 5.426 23.984 -21.172 1 86.75 109 LYS A C 1
ATOM 868 O O . LYS A 1 109 ? 5.879 25 -20.656 1 86.75 109 LYS A O 1
ATOM 873 N N . THR A 1 110 ? 4.266 24 -21.844 1 88.56 110 THR A N 1
ATOM 874 C CA . THR A 1 110 ? 3.689 25.281 -22.281 1 88.56 110 THR A CA 1
ATOM 875 C C . THR A 1 110 ? 2.303 25.469 -21.672 1 88.56 110 THR A C 1
ATOM 877 O O . THR A 1 110 ? 1.758 26.578 -21.688 1 88.56 110 THR A O 1
ATOM 880 N N . LYS A 1 111 ? 1.731 24.469 -21.219 1 90.44 111 LYS A N 1
ATOM 881 C CA . LYS A 1 111 ? 0.378 24.578 -20.688 1 90.44 111 LYS A CA 1
ATOM 882 C C . LYS A 1 111 ? 0.371 24.406 -19.172 1 90.44 111 LYS A C 1
ATOM 884 O O . LYS A 1 111 ? 1.366 23.984 -18.578 1 90.44 111 LYS A O 1
ATOM 889 N N . ALA A 1 112 ? -0.77 24.875 -18.562 1 92.31 112 ALA A N 1
ATOM 890 C CA . ALA A 1 112 ? -0.95 24.688 -17.125 1 92.31 112 ALA A CA 1
ATOM 891 C C . ALA A 1 112 ? -1.028 23.203 -16.766 1 92.31 112 ALA A C 1
ATOM 893 O O . ALA A 1 112 ? -1.511 22.391 -17.547 1 92.31 112 ALA A O 1
ATOM 894 N N . PRO A 1 113 ? -0.549 22.875 -15.594 1 94.38 113 PRO A N 1
ATOM 895 C CA . PRO A 1 113 ? -0.668 21.484 -15.164 1 94.38 113 PRO A CA 1
ATOM 896 C C . PRO A 1 113 ? -2.115 21 -15.133 1 94.38 113 PRO A C 1
ATOM 898 O O . PRO A 1 113 ? -3.029 21.781 -14.867 1 94.38 113 PRO A O 1
ATOM 901 N N . VAL A 1 114 ? -2.252 19.766 -15.453 1 94.31 114 VAL A N 1
ATOM 902 C CA . VAL A 1 114 ? -3.576 19.156 -15.438 1 94.31 114 VAL A CA 1
ATOM 903 C C . VAL A 1 114 ? -3.678 18.172 -14.281 1 94.31 114 VAL A C 1
ATOM 905 O O . VAL A 1 114 ? -2.785 17.344 -14.086 1 94.31 114 VAL A O 1
ATOM 908 N N . ILE A 1 115 ? -4.762 18.234 -13.531 1 96.94 115 ILE A N 1
ATOM 909 C CA . ILE A 1 115 ? -5.039 17.328 -12.414 1 96.94 115 ILE A CA 1
ATOM 910 C C . ILE A 1 115 ? -6.074 16.297 -12.844 1 96.94 115 ILE A C 1
ATOM 912 O O . ILE A 1 115 ? -7.086 16.625 -13.453 1 96.94 115 ILE A O 1
ATOM 916 N N . GLU A 1 116 ? -5.812 15.125 -12.617 1 96.56 116 GLU A N 1
ATOM 917 C CA . GLU A 1 116 ? -6.773 14.047 -12.852 1 96.56 116 GLU A CA 1
ATOM 918 C C . GLU A 1 116 ? -7.039 13.258 -11.57 1 96.56 116 GLU A C 1
ATOM 920 O O . GLU A 1 116 ? -6.109 12.75 -10.945 1 96.56 116 GLU A O 1
ATOM 925 N N . MET A 1 117 ? -8.328 13.219 -11.203 1 97.81 117 MET A N 1
ATOM 926 C CA . MET A 1 117 ? -8.75 12.375 -10.086 1 97.81 117 MET A CA 1
ATOM 927 C C . MET A 1 117 ? -9 10.945 -10.562 1 97.81 117 MET A C 1
ATOM 929 O O . MET A 1 117 ? -9.961 10.688 -11.289 1 97.81 117 MET A O 1
ATOM 933 N N . LEU A 1 118 ? -8.172 9.992 -10.18 1 97.25 118 LEU A N 1
ATOM 934 C CA . LEU A 1 118 ? -8.32 8.609 -10.617 1 97.25 118 LEU A CA 1
ATOM 935 C C . LEU A 1 118 ? -9.344 7.871 -9.758 1 97.25 118 LEU A C 1
ATOM 937 O O . LEU A 1 118 ? -10.016 6.953 -10.242 1 97.25 118 LEU A O 1
ATOM 941 N N . CYS A 1 119 ? -9.469 8.211 -8.461 1 97.12 119 CYS A N 1
ATOM 942 C CA . CYS A 1 119 ? -10.539 7.75 -7.578 1 97.12 119 CYS A CA 1
ATOM 943 C C . CYS A 1 119 ? -10.742 8.719 -6.418 1 97.12 119 CYS A C 1
ATOM 945 O O . CYS A 1 119 ? -9.789 9.344 -5.953 1 97.12 119 CYS A O 1
ATOM 947 N N . GLU A 1 120 ? -11.961 8.828 -6.004 1 97.44 120 GLU A N 1
ATOM 948 C CA . GLU A 1 120 ? -12.344 9.68 -4.883 1 97.44 120 GLU A CA 1
ATOM 949 C C . GLU A 1 120 ? -12.289 8.906 -3.564 1 97.44 120 GLU A C 1
ATOM 951 O O . GLU A 1 120 ? -12.469 7.688 -3.543 1 97.44 120 GLU A O 1
ATOM 956 N N . PRO A 1 121 ? -11.992 9.719 -2.494 1 97.56 121 PRO A N 1
ATOM 957 C CA . PRO A 1 121 ? -12.141 9.047 -1.197 1 97.56 121 PRO A CA 1
ATOM 958 C C . PRO A 1 121 ? -13.492 8.359 -1.035 1 97.56 121 PRO A C 1
ATOM 960 O O . PRO A 1 121 ? -14.531 8.961 -1.296 1 97.56 121 PRO A O 1
ATOM 963 N N . GLY A 1 122 ? -13.508 7.082 -0.715 1 94.56 122 GLY A N 1
ATOM 964 C CA . GLY A 1 122 ? -14.75 6.371 -0.449 1 94.56 122 GLY A CA 1
ATOM 965 C C . GLY A 1 122 ? -15.273 5.613 -1.654 1 94.56 122 GLY A C 1
ATOM 966 O O . GLY A 1 122 ? -16.234 4.852 -1.544 1 94.56 122 GLY A O 1
ATOM 967 N N . ASP A 1 123 ? -14.68 5.859 -2.807 1 95.38 123 ASP A N 1
ATOM 968 C CA . ASP A 1 123 ? -15.078 5.055 -3.959 1 95.38 123 ASP A CA 1
ATOM 969 C C . ASP A 1 123 ? -14.961 3.562 -3.654 1 95.38 123 ASP A C 1
ATOM 971 O O . ASP A 1 123 ? -14 3.129 -3.01 1 95.38 123 ASP A O 1
ATOM 975 N N . THR A 1 124 ? -15.859 2.811 -4.172 1 93.94 124 THR A N 1
ATOM 976 C CA . THR A 1 124 ? -15.836 1.368 -3.951 1 93.94 124 THR A CA 1
ATOM 977 C C . THR A 1 124 ? -14.859 0.69 -4.91 1 93.94 124 THR A C 1
ATOM 979 O O . THR A 1 124 ? -14.672 1.148 -6.039 1 93.94 124 THR A O 1
ATOM 982 N N . PRO A 1 125 ? -14.211 -0.414 -4.441 1 93.31 125 PRO A N 1
ATOM 983 C CA . PRO A 1 125 ? -13.344 -1.172 -5.348 1 93.31 125 PRO A CA 1
ATOM 984 C C . PRO A 1 125 ? -14.086 -1.692 -6.578 1 93.31 125 PRO A C 1
ATOM 986 O O . PRO A 1 125 ? -15.281 -1.984 -6.504 1 93.31 125 PRO A O 1
ATOM 989 N N . ILE A 1 126 ? -13.352 -1.73 -7.672 1 88.12 126 ILE A N 1
ATOM 990 C CA . ILE A 1 126 ? -13.977 -2.107 -8.938 1 88.12 126 ILE A CA 1
ATOM 991 C C . ILE A 1 126 ? -13.617 -3.555 -9.273 1 88.12 126 ILE A C 1
ATOM 993 O O . ILE A 1 126 ? -14.398 -4.254 -9.93 1 88.12 126 ILE A O 1
ATOM 997 N N . ARG A 1 127 ? -12.484 -3.959 -8.773 1 82.56 127 ARG A N 1
ATOM 998 C CA . ARG A 1 127 ? -12.031 -5.297 -9.148 1 82.56 127 ARG A CA 1
ATOM 999 C C . ARG A 1 127 ? -12.492 -6.336 -8.133 1 82.56 127 ARG A C 1
ATOM 1001 O O . ARG A 1 127 ? -12.32 -6.152 -6.926 1 82.56 127 ARG A O 1
ATOM 1008 N N . GLY A 1 128 ? -13.281 -7.273 -8.555 1 79.25 128 GLY A N 1
ATOM 1009 C CA . GLY A 1 128 ? -13.773 -8.32 -7.676 1 79.25 128 GLY A CA 1
ATOM 1010 C C . GLY A 1 128 ? -13.102 -9.656 -7.902 1 79.25 128 GLY A C 1
ATOM 1011 O O . GLY A 1 128 ? -12.055 -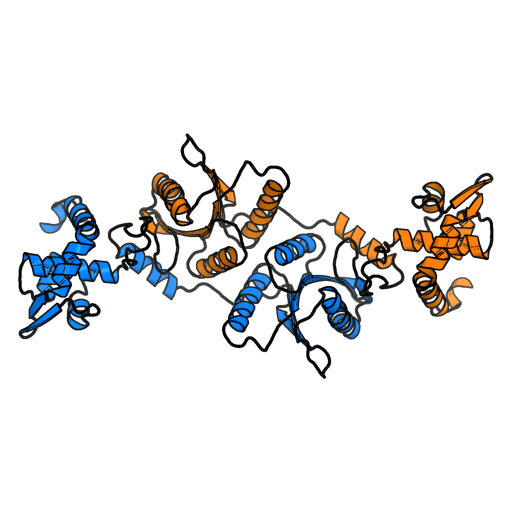9.727 -8.547 1 79.25 128 GLY A O 1
ATOM 1012 N N . ARG A 1 129 ? -13.617 -10.742 -7.32 1 79.81 129 ARG A N 1
ATOM 1013 C CA . ARG A 1 129 ? -13.086 -12.094 -7.402 1 79.81 129 ARG A CA 1
ATOM 1014 C C . ARG A 1 129 ? -13.156 -12.625 -8.828 1 79.81 129 ARG A C 1
ATOM 1016 O O . ARG A 1 129 ? -14.102 -12.336 -9.562 1 79.81 129 ARG A O 1
ATOM 1023 N N . ARG A 1 130 ? -12.07 -13.305 -9.148 1 78.94 130 ARG A N 1
ATOM 1024 C CA . ARG A 1 130 ? -11.992 -13.953 -10.453 1 78.94 130 ARG A CA 1
ATOM 1025 C C . ARG A 1 130 ? -12.211 -15.461 -10.328 1 78.94 130 ARG A C 1
ATOM 1027 O O . ARG A 1 130 ? -11.25 -16.234 -10.227 1 78.94 130 ARG A O 1
ATOM 1034 N N . ARG A 1 131 ? -13.406 -15.898 -10.375 1 73.25 131 ARG A N 1
ATOM 1035 C CA . ARG A 1 131 ? -13.781 -17.281 -10.125 1 73.25 131 ARG A CA 1
ATOM 1036 C C . ARG A 1 131 ? -13.07 -18.234 -11.094 1 73.25 131 ARG A C 1
ATOM 1038 O O . ARG A 1 131 ? -12.594 -19.297 -10.703 1 73.25 131 ARG A O 1
ATOM 1045 N N . ARG A 1 132 ? -13 -17.797 -12.336 1 73.38 132 ARG A N 1
ATOM 1046 C CA . ARG A 1 132 ? -12.359 -18.641 -13.336 1 73.38 132 ARG A CA 1
ATOM 1047 C C . ARG A 1 132 ? -10.883 -18.844 -13.008 1 73.38 132 ARG A C 1
ATOM 1049 O O . ARG A 1 132 ? -10.352 -19.953 -13.141 1 73.38 132 ARG A O 1
ATOM 1056 N N . ARG A 1 133 ? -10.273 -17.828 -12.57 1 80.88 133 ARG A N 1
ATOM 1057 C CA . ARG A 1 133 ? -8.859 -17.938 -12.227 1 80.88 133 ARG A CA 1
ATOM 1058 C C . ARG A 1 133 ? -8.656 -18.766 -10.969 1 80.88 133 ARG A C 1
ATOM 1060 O O . ARG A 1 133 ? -7.672 -19.5 -10.852 1 80.88 133 ARG A O 1
ATOM 1067 N N . GLU A 1 134 ? -9.539 -18.656 -10.062 1 81.75 134 GLU A N 1
ATOM 1068 C CA . GLU A 1 134 ? -9.5 -19.5 -8.867 1 81.75 134 GLU A CA 1
ATOM 1069 C C . GLU A 1 134 ? -9.57 -20.984 -9.227 1 81.75 134 GLU A C 1
ATOM 1071 O O . GLU A 1 134 ? -8.789 -21.781 -8.719 1 81.75 134 GLU A O 1
ATOM 1076 N N . SER A 1 135 ? -10.531 -21.281 -10.094 1 79.06 135 SER A N 1
ATOM 1077 C CA . SER A 1 135 ? -10.672 -22.656 -10.539 1 79.06 135 SER A CA 1
ATOM 1078 C C . SER A 1 135 ? -9.398 -23.156 -11.219 1 79.06 135 SER A C 1
ATOM 1080 O O . SER A 1 135 ? -8.977 -24.297 -11 1 79.06 135 SER A O 1
ATOM 1082 N N . ARG A 1 136 ? -8.812 -22.312 -11.992 1 79.75 136 ARG A N 1
ATOM 1083 C CA . ARG A 1 136 ? -7.57 -22.656 -12.688 1 79.75 136 ARG A CA 1
ATOM 1084 C C . ARG A 1 136 ? -6.445 -22.906 -11.688 1 79.75 136 ARG A C 1
ATOM 1086 O O . ARG A 1 136 ? -5.641 -23.828 -11.875 1 79.75 136 ARG A O 1
ATOM 1093 N N . LEU A 1 137 ? -6.367 -22.125 -10.703 1 84.62 137 LEU A N 1
ATOM 1094 C CA . LEU A 1 137 ? -5.363 -22.281 -9.656 1 84.62 137 LEU A CA 1
ATOM 1095 C C . LEU A 1 137 ? -5.516 -23.641 -8.969 1 84.62 137 LEU A C 1
ATOM 1097 O O . LEU A 1 137 ? -4.531 -24.359 -8.789 1 84.62 137 LEU A O 1
ATOM 1101 N N . LEU A 1 138 ? -6.711 -23.984 -8.656 1 82.69 138 LEU A N 1
ATOM 1102 C CA . LEU A 1 138 ? -6.992 -25.25 -7.98 1 82.69 138 LEU A CA 1
ATOM 1103 C C . LEU A 1 138 ? -6.656 -26.438 -8.875 1 82.69 138 LEU A C 1
ATOM 1105 O O . LEU A 1 138 ? -6.074 -27.422 -8.414 1 82.69 138 LEU A O 1
ATOM 1109 N N . THR A 1 139 ? -6.957 -26.219 -10.133 1 76.81 139 THR A N 1
ATOM 1110 C CA . THR A 1 139 ? -6.668 -27.281 -11.102 1 76.81 139 THR A CA 1
ATOM 1111 C C . THR A 1 139 ? -5.164 -27.484 -11.242 1 76.81 139 THR A C 1
ATOM 1113 O O . THR A 1 139 ? -4.676 -28.609 -11.188 1 76.81 139 THR A O 1
ATOM 1116 N N . GLU A 1 140 ? -4.422 -26.312 -11.391 1 81.75 140 GLU A N 1
ATOM 1117 C CA . GLU A 1 140 ? -2.969 -26.406 -11.492 1 81.75 140 GLU A CA 1
ATOM 1118 C C . GLU A 1 140 ? -2.363 -27.047 -10.25 1 81.75 140 GLU A C 1
ATOM 1120 O O . GLU A 1 140 ? -1.466 -27.891 -10.359 1 81.75 140 GLU A O 1
ATOM 1125 N N . PHE A 1 141 ? -2.852 -26.734 -9.164 1 83.88 141 PHE A N 1
ATOM 1126 C CA . PHE A 1 141 ? -2.365 -27.266 -7.891 1 83.88 141 PHE A CA 1
ATOM 1127 C C . PHE A 1 141 ? -2.6 -28.766 -7.805 1 83.88 141 PHE A C 1
ATOM 1129 O O . PHE A 1 141 ? -1.699 -29.516 -7.426 1 83.88 141 PHE A O 1
ATOM 1136 N N . ARG A 1 142 ? -3.754 -29.219 -8.172 1 75.06 142 ARG A N 1
ATOM 1137 C CA . ARG A 1 142 ? -4.152 -30.609 -8.047 1 75.06 142 ARG A CA 1
ATOM 1138 C C . ARG A 1 142 ? -3.438 -31.484 -9.078 1 75.06 142 ARG A C 1
ATOM 1140 O O . ARG A 1 142 ? -3.098 -32.625 -8.805 1 75.06 142 ARG A O 1
ATOM 1147 N N . GLU A 1 143 ? -3.203 -30.844 -10.18 1 73.06 143 GLU A N 1
ATOM 1148 C CA . GLU A 1 143 ? -2.652 -31.609 -11.297 1 73.06 143 GLU A CA 1
ATOM 1149 C C . GLU A 1 143 ? -1.147 -31.812 -11.133 1 73.06 143 GLU A C 1
ATOM 1151 O O . GLU A 1 143 ? -0.562 -32.688 -11.773 1 73.06 143 GLU A O 1
ATOM 1156 N N . ARG A 1 144 ? -0.588 -31.031 -10.25 1 74.75 144 ARG A N 1
ATOM 1157 C CA . ARG A 1 144 ? 0.826 -31.234 -9.953 1 74.75 144 ARG A CA 1
ATOM 1158 C C . ARG A 1 144 ? 1.008 -32.219 -8.82 1 74.75 144 ARG A C 1
ATOM 1160 O O . ARG A 1 144 ? 0.352 -32.125 -7.781 1 74.75 144 ARG A O 1
ATOM 1167 N N . SER A 1 145 ? 1.761 -33.25 -8.992 1 69.56 145 SER A N 1
ATOM 1168 C CA . SER A 1 145 ? 1.916 -34.344 -8.031 1 69.56 145 SER A CA 1
ATOM 1169 C C . SER A 1 145 ? 2.812 -33.938 -6.867 1 69.56 145 SER A C 1
ATOM 1171 O O . SER A 1 145 ? 2.756 -34.531 -5.793 1 69.56 145 SER A O 1
ATOM 1173 N N . GLY A 1 146 ? 3.666 -32.938 -7.012 1 67.94 146 GLY A N 1
ATOM 1174 C CA . GLY A 1 146 ? 4.562 -32.562 -5.934 1 67.94 146 GLY A CA 1
ATOM 1175 C C . GLY A 1 146 ? 5.039 -31.109 -6.043 1 67.94 146 GLY A C 1
ATOM 1176 O O . GLY A 1 146 ? 4.57 -30.359 -6.898 1 67.94 146 GLY A O 1
ATOM 1177 N N . ASP A 1 147 ? 5.785 -30.656 -4.977 1 72.06 147 ASP A N 1
ATOM 1178 C CA . ASP A 1 147 ? 6.414 -29.328 -4.961 1 72.06 147 ASP A CA 1
ATOM 1179 C C . ASP A 1 147 ? 7.832 -29.391 -5.516 1 72.06 147 ASP A C 1
ATOM 1181 O O . ASP A 1 147 ? 8.789 -29.594 -4.766 1 72.06 147 ASP A O 1
ATOM 1185 N N . TYR A 1 148 ? 7.977 -29.234 -6.754 1 65.5 148 TYR A N 1
ATOM 1186 C CA . TYR A 1 148 ? 9.273 -29.453 -7.383 1 65.5 148 TYR A CA 1
ATOM 1187 C C . TYR A 1 148 ? 9.984 -28.125 -7.645 1 65.5 148 TYR A C 1
ATOM 1189 O O . TYR A 1 148 ? 11.164 -28.109 -8.008 1 65.5 148 TYR A O 1
ATOM 1197 N N . ASN A 1 149 ? 9.289 -27 -7.426 1 60.09 149 ASN A N 1
ATOM 1198 C CA . ASN A 1 149 ? 9.82 -25.703 -7.848 1 60.09 149 ASN A CA 1
ATOM 1199 C C . ASN A 1 149 ? 10.633 -25.047 -6.738 1 60.09 149 ASN A C 1
ATOM 1201 O O . ASN A 1 149 ? 10.938 -23.859 -6.816 1 60.09 149 ASN A O 1
ATOM 1205 N N . THR A 1 150 ? 10.867 -25.469 -5.543 1 57.44 150 THR A N 1
ATOM 1206 C CA . THR A 1 150 ? 11.547 -24.797 -4.438 1 57.44 150 THR A CA 1
ATOM 1207 C C . THR A 1 150 ? 13.047 -24.719 -4.695 1 57.44 150 THR A C 1
ATOM 1209 O O . THR A 1 150 ? 13.789 -24.125 -3.902 1 57.44 150 THR A O 1
ATOM 1212 N N . GLY A 1 151 ? 13.672 -25.547 -5.391 1 43.69 151 GLY A N 1
ATOM 1213 C CA . GLY A 1 151 ? 15.125 -25.609 -5.328 1 43.69 151 GLY A CA 1
ATOM 1214 C C . GLY A 1 151 ? 15.797 -24.359 -5.84 1 43.69 151 GLY A C 1
ATOM 1215 O O . GLY A 1 151 ? 15.195 -23.578 -6.586 1 43.69 151 GLY A O 1
ATOM 1216 N N . GLY A 1 152 ? 16.641 -23.609 -5.043 1 38.31 152 GLY A N 1
ATOM 1217 C CA . GLY A 1 152 ? 17.547 -22.5 -5.305 1 38.31 152 GLY A CA 1
ATOM 1218 C C . GLY A 1 152 ? 18.016 -22.438 -6.75 1 38.31 152 GLY A C 1
ATOM 1219 O O . GLY A 1 152 ? 18.859 -21.609 -7.098 1 38.31 152 GLY A O 1
ATOM 1220 N N . SER A 1 153 ? 18.281 -23.562 -7.406 1 37 153 SER A N 1
ATOM 1221 C CA . SER A 1 153 ? 19.094 -23.391 -8.602 1 37 153 SER A CA 1
ATOM 1222 C C . SER A 1 153 ? 18.344 -22.609 -9.68 1 37 153 SER A C 1
ATOM 1224 O O . SER A 1 153 ? 17.141 -22.781 -9.844 1 37 153 SER A O 1
ATOM 1226 N N . THR A 1 154 ? 18.797 -21.453 -9.945 1 42.59 154 THR A N 1
ATOM 1227 C CA . THR A 1 154 ? 18.516 -20.547 -11.055 1 42.59 154 THR A CA 1
ATOM 1228 C C . THR A 1 154 ? 17.812 -21.297 -12.195 1 42.59 154 THR A C 1
ATOM 1230 O O . THR A 1 154 ? 17.125 -20.688 -13.008 1 42.59 154 THR A O 1
ATOM 1233 N N . LYS A 1 155 ? 18.344 -22.453 -12.672 1 43.19 155 LYS A N 1
ATOM 1234 C CA . LYS A 1 155 ? 18.234 -23 -14.023 1 43.19 155 LYS A CA 1
ATOM 1235 C C . LYS A 1 155 ? 17.031 -23.922 -14.148 1 43.19 155 LYS A C 1
ATOM 1237 O O . LYS A 1 155 ? 16.766 -24.484 -15.211 1 43.19 155 LYS A O 1
ATOM 1242 N N . ARG A 1 156 ? 16.547 -24.406 -13.07 1 49.41 156 ARG A N 1
ATOM 1243 C CA . ARG A 1 156 ? 15.57 -25.438 -13.406 1 49.41 156 ARG A CA 1
ATOM 1244 C C . ARG A 1 156 ? 14.211 -24.812 -13.719 1 49.41 156 ARG A C 1
ATOM 1246 O O . ARG A 1 156 ? 13.75 -23.922 -13.008 1 49.41 156 ARG A O 1
ATOM 1253 N N . LYS A 1 157 ? 13.789 -24.922 -14.93 1 52.91 157 LYS A N 1
ATOM 1254 C CA . LYS A 1 157 ? 12.57 -24.453 -15.586 1 52.91 157 LYS A CA 1
ATOM 1255 C C . LYS A 1 157 ? 11.336 -24.766 -14.734 1 52.91 157 LYS A C 1
ATOM 1257 O O . LYS A 1 157 ? 11.266 -25.797 -14.086 1 52.91 157 LYS A O 1
ATOM 1262 N N . LEU A 1 158 ? 10.586 -23.859 -14.344 1 59.53 158 LEU A N 1
ATOM 1263 C CA . LEU A 1 158 ? 9.273 -23.922 -13.719 1 59.53 158 LEU A CA 1
ATOM 1264 C C . LEU A 1 158 ? 8.445 -25.062 -14.297 1 59.53 158 LEU A C 1
ATOM 1266 O O . LEU A 1 158 ? 8.344 -25.203 -15.516 1 59.53 158 LEU A O 1
ATOM 1270 N N . VAL A 1 159 ? 8.172 -26.156 -13.555 1 67.19 159 VAL A N 1
ATOM 1271 C CA . VAL A 1 159 ? 7.348 -27.234 -14.078 1 67.19 159 VAL A CA 1
ATOM 1272 C C . VAL A 1 159 ? 5.879 -26.969 -13.758 1 67.19 159 VAL A C 1
ATOM 1274 O O . VAL A 1 159 ? 5.516 -26.766 -12.594 1 67.19 159 VAL A O 1
ATOM 1277 N N . THR A 1 160 ? 5.062 -26.797 -14.766 1 73.81 160 THR A N 1
ATOM 1278 C CA . THR A 1 160 ? 3.617 -26.656 -14.656 1 73.81 160 THR A CA 1
ATOM 1279 C C . THR A 1 160 ? 2.938 -28.016 -14.594 1 73.81 160 THR A C 1
ATOM 1281 O O . THR A 1 160 ? 3.578 -29.047 -14.828 1 73.81 160 THR A O 1
ATOM 1284 N N . ALA A 1 161 ? 1.69 -28.078 -14.125 1 77.81 161 ALA A N 1
ATOM 1285 C CA . ALA A 1 161 ? 0.906 -29.297 -14.156 1 77.81 161 ALA A CA 1
ATOM 1286 C C . ALA A 1 161 ? 0.896 -29.922 -15.555 1 77.81 161 ALA A C 1
ATOM 1288 O O . ALA A 1 161 ? 0.969 -31.141 -15.703 1 77.81 161 ALA A O 1
ATOM 1289 N N . TYR A 1 162 ? 0.857 -29.078 -16.5 1 78.38 162 TYR A N 1
ATOM 1290 C CA . TYR A 1 162 ? 0.847 -29.547 -17.875 1 78.38 162 TYR A CA 1
ATOM 1291 C C . TYR A 1 162 ? 2.137 -30.281 -18.219 1 78.38 162 TYR A C 1
ATOM 1293 O O . TYR A 1 162 ? 2.104 -31.359 -18.812 1 78.38 162 TYR A O 1
ATOM 1301 N N . ARG A 1 163 ? 3.137 -29.609 -17.797 1 81.19 163 ARG A N 1
ATOM 1302 C CA . ARG A 1 163 ? 4.426 -30.234 -18.078 1 81.19 163 ARG A CA 1
ATOM 1303 C C . ARG A 1 163 ? 4.582 -31.547 -17.328 1 81.19 163 ARG A C 1
ATOM 1305 O O . ARG A 1 163 ? 5.121 -32.531 -17.875 1 81.19 163 ARG A O 1
ATOM 1312 N N . GLU A 1 164 ? 4.168 -31.547 -16.156 1 86.12 164 GLU A N 1
ATOM 1313 C CA . GLU A 1 164 ? 4.219 -32.781 -15.406 1 86.12 164 GLU A CA 1
ATOM 1314 C C . GLU A 1 164 ? 3.434 -33.906 -16.109 1 86.12 164 GLU A C 1
ATOM 1316 O O . GLU A 1 164 ? 3.916 -35.031 -16.25 1 86.12 164 GLU A O 1
ATOM 1321 N N . LYS A 1 165 ? 2.262 -33.594 -16.516 1 87.94 165 LYS A N 1
ATOM 1322 C CA . LYS A 1 165 ? 1.436 -34.562 -17.234 1 87.94 165 LYS A CA 1
ATOM 1323 C C . LYS A 1 165 ? 2.117 -35.031 -18.516 1 87.94 165 LYS A C 1
ATOM 1325 O O . LYS A 1 165 ? 2.129 -36.219 -18.828 1 87.94 165 LYS A O 1
ATOM 1330 N N . ALA A 1 166 ? 2.719 -34.094 -19.172 1 91.25 166 ALA A N 1
ATOM 1331 C CA . ALA A 1 166 ? 3.445 -34.438 -20.391 1 91.25 166 ALA A CA 1
ATOM 1332 C C . ALA A 1 166 ? 4.621 -35.344 -20.078 1 91.25 166 ALA A C 1
ATOM 1334 O O . ALA A 1 166 ? 4.887 -36.281 -20.828 1 91.25 166 ALA A O 1
ATOM 1335 N N . LEU A 1 167 ? 5.23 -35.094 -19 1 91.75 167 LEU A N 1
ATOM 1336 C CA . LEU A 1 167 ? 6.367 -35.906 -18.578 1 91.75 167 LEU A CA 1
ATOM 1337 C C . LEU A 1 167 ? 5.922 -37.312 -18.234 1 91.75 167 LEU A C 1
ATOM 1339 O O . LEU A 1 167 ? 6.605 -38.281 -18.578 1 91.75 167 LEU A O 1
ATOM 1343 N N . ARG A 1 168 ? 4.883 -37.406 -17.609 1 92.94 168 ARG A N 1
ATOM 1344 C CA . ARG A 1 168 ? 4.348 -38.719 -17.266 1 92.94 168 ARG A CA 1
ATOM 1345 C C . ARG A 1 168 ? 4.047 -39.531 -18.531 1 92.94 168 ARG A C 1
ATOM 1347 O O . ARG A 1 168 ? 4.359 -40.719 -18.594 1 92.94 168 ARG A O 1
ATOM 1354 N N . ILE A 1 169 ? 3.477 -38.875 -19.453 1 94.62 169 ILE A N 1
ATOM 1355 C CA . ILE A 1 169 ? 3.164 -39.531 -20.734 1 94.62 169 ILE A CA 1
ATOM 1356 C C . ILE A 1 169 ? 4.457 -39.969 -21.422 1 94.62 169 ILE A C 1
ATOM 1358 O O . ILE A 1 169 ? 4.559 -41.062 -21.938 1 94.62 169 ILE A O 1
ATOM 1362 N N . ALA A 1 170 ? 5.434 -39.094 -21.422 1 95.38 170 ALA A N 1
ATOM 1363 C CA . ALA A 1 170 ? 6.734 -39.406 -22 1 95.38 170 ALA A CA 1
ATOM 1364 C C . ALA A 1 170 ? 7.363 -40.625 -21.328 1 95.38 170 ALA A C 1
ATOM 1366 O O . ALA A 1 170 ? 7.906 -41.5 -22 1 95.38 170 ALA A O 1
ATOM 1367 N N . TRP A 1 171 ? 7.258 -40.625 -20.109 1 94.62 171 TRP A N 1
ATOM 1368 C CA . TRP A 1 171 ? 7.766 -41.75 -19.328 1 94.62 171 TRP A CA 1
ATOM 1369 C C . TRP A 1 171 ? 7.094 -43.062 -19.734 1 94.62 171 TRP A C 1
ATOM 1371 O O . TRP A 1 171 ? 7.766 -44.062 -19.938 1 94.62 171 TRP A O 1
ATOM 1381 N N . ALA A 1 172 ? 5.785 -43.031 -19.812 1 95.25 172 ALA A N 1
ATOM 1382 C CA . ALA A 1 172 ? 5.035 -44.219 -20.203 1 95.25 172 ALA A CA 1
ATOM 1383 C C . ALA A 1 172 ? 5.473 -44.719 -21.578 1 95.25 172 ALA A C 1
ATOM 1385 O O . ALA A 1 172 ? 5.66 -45.938 -21.781 1 95.25 172 ALA A O 1
ATOM 1386 N N . LEU A 1 173 ? 5.684 -43.812 -22.469 1 96.19 173 LEU A N 1
ATOM 1387 C CA . LEU A 1 173 ? 6.113 -44.188 -23.828 1 96.19 173 LEU A CA 1
ATOM 1388 C C . LEU A 1 173 ? 7.535 -44.75 -23.812 1 96.19 173 LEU A C 1
ATOM 1390 O O . LEU A 1 173 ? 7.859 -45.656 -24.578 1 96.19 173 LEU A O 1
ATOM 1394 N N . GLN A 1 174 ? 8.297 -44.25 -22.969 1 95.25 174 GLN A N 1
ATOM 1395 C CA . GLN A 1 174 ? 9.672 -44.719 -22.844 1 95.25 174 GLN A CA 1
ATOM 1396 C C . GLN A 1 174 ? 9.703 -46.156 -22.312 1 95.25 174 GLN A C 1
ATOM 1398 O O . GLN A 1 174 ? 10.469 -46.969 -22.812 1 95.25 174 GLN A O 1
ATOM 1403 N N . LEU A 1 175 ? 8.898 -46.406 -21.422 1 94.25 175 LEU A N 1
ATOM 1404 C CA . LEU A 1 175 ? 8.906 -47.688 -20.719 1 94.25 175 LEU A CA 1
ATOM 1405 C C . LEU A 1 175 ? 8.18 -48.75 -21.531 1 94.25 175 LEU A C 1
ATOM 1407 O O . LEU A 1 175 ? 8.602 -49.906 -21.578 1 94.25 175 LEU A O 1
ATOM 1411 N N . HIS A 1 176 ? 7.074 -48.406 -22.203 1 94.94 176 HIS A N 1
ATOM 1412 C CA . HIS A 1 176 ? 6.195 -49.406 -22.812 1 94.94 176 HIS A CA 1
ATOM 1413 C C . HIS A 1 176 ? 6.27 -49.344 -24.328 1 94.94 176 HIS A C 1
ATOM 1415 O O . HIS A 1 176 ? 5.652 -50.156 -25.016 1 94.94 176 HIS A O 1
ATOM 1421 N N . GLY A 1 177 ? 7.031 -48.406 -24.828 1 94.56 177 GLY A N 1
ATOM 1422 C CA . GLY A 1 177 ? 7.113 -48.25 -26.266 1 94.56 177 GLY A CA 1
ATOM 1423 C C . GLY A 1 177 ? 5.953 -47.469 -26.859 1 94.56 177 GLY A C 1
ATOM 1424 O O . GLY A 1 177 ? 5.383 -46.594 -26.188 1 94.56 177 GLY A O 1
ATOM 1425 N N . ASP A 1 178 ? 5.637 -47.688 -28.125 1 96.62 178 ASP A N 1
ATOM 1426 C CA . ASP A 1 178 ? 4.562 -46.969 -28.812 1 96.62 178 ASP A CA 1
ATOM 1427 C C . ASP A 1 178 ? 3.215 -47.25 -28.141 1 96.62 178 ASP A C 1
ATOM 1429 O O . ASP A 1 178 ? 2.883 -48.375 -27.844 1 96.62 178 ASP A O 1
ATOM 1433 N N . LEU A 1 179 ? 2.518 -46.156 -27.875 1 96.25 179 LEU A N 1
ATOM 1434 C CA . LEU A 1 179 ? 1.252 -46.312 -27.172 1 96.25 179 LEU A CA 1
ATOM 1435 C C . LEU A 1 179 ? 0.134 -45.562 -27.875 1 96.25 179 LEU A C 1
ATOM 1437 O O . LEU A 1 179 ? 0.381 -44.531 -28.516 1 96.25 179 LEU A O 1
ATOM 1441 N N . GLN A 1 180 ? -1.072 -46.125 -27.734 1 96.5 180 GLN A N 1
ATOM 1442 C CA . GLN A 1 180 ? -2.279 -45.375 -28.047 1 96.5 180 GLN A CA 1
ATOM 1443 C C . GLN A 1 180 ? -2.625 -44.406 -26.906 1 96.5 180 GLN A C 1
ATOM 1445 O O . GLN A 1 180 ? -2.326 -44.688 -25.734 1 96.5 180 GLN A O 1
ATOM 1450 N N . PRO A 1 181 ? -3.189 -43.25 -27.281 1 96 181 PRO A N 1
ATOM 1451 C CA . PRO A 1 181 ? -3.545 -42.281 -26.25 1 96 181 PRO A CA 1
ATOM 1452 C C . PRO A 1 181 ? -4.332 -42.906 -25.094 1 96 181 PRO A C 1
ATOM 1454 O O . PRO A 1 181 ? -4.102 -42.562 -23.938 1 96 181 PRO A O 1
ATOM 1457 N N . ARG A 1 182 ? -5.238 -43.812 -25.359 1 94.69 182 ARG A N 1
ATOM 1458 C CA . ARG A 1 182 ? -6.035 -44.438 -24.328 1 94.69 182 ARG A CA 1
ATOM 1459 C C . ARG A 1 182 ? -5.148 -45.219 -23.344 1 94.69 182 ARG A C 1
ATOM 1461 O O . ARG A 1 182 ? -5.336 -45.125 -22.125 1 94.69 182 ARG A O 1
ATOM 1468 N N . ARG A 1 183 ? -4.254 -45.969 -23.859 1 94.75 183 ARG A N 1
ATOM 1469 C CA . ARG A 1 183 ? -3.344 -46.75 -23.031 1 94.75 183 ARG A CA 1
ATOM 1470 C C . ARG A 1 183 ? -2.418 -45.812 -22.234 1 94.75 183 ARG A C 1
ATOM 1472 O O . ARG A 1 183 ? -2.148 -46.094 -21.047 1 94.75 183 ARG A O 1
ATOM 1479 N N . ALA A 1 184 ? -1.898 -44.812 -22.844 1 95.62 184 ALA A N 1
ATOM 1480 C CA . ALA A 1 184 ? -1.081 -43.812 -22.156 1 95.62 184 ALA A CA 1
ATOM 1481 C C . ALA A 1 184 ? -1.842 -43.219 -20.969 1 95.62 184 ALA A C 1
ATOM 1483 O O . ALA A 1 184 ? -1.282 -43.031 -19.891 1 95.62 184 ALA A O 1
ATOM 1484 N N . ALA A 1 185 ? -3.066 -42.844 -21.203 1 95 185 ALA A N 1
ATOM 1485 C CA . ALA A 1 185 ? -3.912 -42.312 -20.156 1 95 185 ALA A CA 1
ATOM 1486 C C . ALA A 1 185 ? -4.035 -43.25 -18.984 1 95 185 ALA A C 1
ATOM 1488 O O . ALA A 1 185 ? -3.93 -42.844 -17.812 1 95 185 ALA A O 1
ATOM 1489 N N . GLU A 1 186 ? -4.254 -44.531 -19.25 1 93 186 GLU A N 1
ATOM 1490 C CA . GLU A 1 186 ? -4.402 -45.562 -18.234 1 93 186 GLU A CA 1
ATOM 1491 C C . GLU A 1 186 ? -3.125 -45.719 -17.422 1 93 186 GLU A C 1
ATOM 1493 O O . GLU A 1 186 ? -3.176 -45.812 -16.188 1 93 186 GLU A O 1
ATOM 1498 N N . LEU A 1 187 ? -2.037 -45.688 -18.078 1 91.44 187 LEU A N 1
ATOM 1499 C CA . LEU A 1 187 ? -0.751 -45.938 -17.438 1 91.44 187 LEU A CA 1
ATOM 1500 C C . LEU A 1 187 ? -0.321 -44.75 -16.594 1 91.44 187 LEU A C 1
ATOM 1502 O O . LEU A 1 187 ? 0.381 -44.906 -15.594 1 91.44 187 LEU A O 1
ATOM 1506 N N . THR A 1 188 ? -0.706 -43.562 -16.938 1 92.06 188 THR A N 1
ATOM 1507 C CA . THR A 1 188 ? -0.159 -42.344 -16.344 1 92.06 188 THR A CA 1
ATOM 1508 C C . THR A 1 188 ? -1.215 -41.625 -15.492 1 92.06 188 THR A C 1
ATOM 1510 O O . THR A 1 188 ? -0.911 -40.656 -14.797 1 92.06 188 THR A O 1
ATOM 1513 N N . GLU A 1 189 ? -2.516 -42 -15.633 1 88.31 189 GLU A N 1
ATOM 1514 C CA . GLU A 1 189 ? -3.648 -41.344 -14.969 1 88.31 189 GLU A CA 1
ATOM 1515 C C . GLU A 1 189 ? -3.832 -39.906 -15.461 1 88.31 189 GLU A C 1
ATOM 1517 O O . GLU A 1 189 ? -4.18 -39.031 -14.68 1 88.31 189 GLU A O 1
ATOM 1522 N N . VAL A 1 190 ? -3.441 -39.719 -16.719 1 90.94 190 VAL A N 1
ATOM 1523 C CA . VAL A 1 190 ? -3.684 -38.438 -17.375 1 90.94 190 VAL A CA 1
ATOM 1524 C C . VAL A 1 190 ? -4.863 -38.562 -18.344 1 90.94 190 VAL A C 1
ATOM 1526 O O . VAL A 1 190 ? -4.707 -39.062 -19.469 1 90.94 190 VAL A O 1
ATOM 1529 N N . VAL A 1 191 ? -6.004 -38.094 -17.906 1 86.44 191 VAL A N 1
ATOM 1530 C CA . VAL A 1 191 ? -7.258 -38.281 -18.625 1 86.44 191 VAL A CA 1
ATOM 1531 C C . VAL A 1 191 ? -7.152 -37.625 -20 1 86.44 191 VAL A C 1
ATOM 1533 O O . VAL A 1 191 ? -7.637 -38.156 -21 1 86.44 191 VAL A O 1
ATOM 1536 N N . ARG A 1 192 ? -6.434 -36.531 -20.109 1 88.81 192 ARG A N 1
ATOM 1537 C CA . ARG A 1 192 ? -6.359 -35.812 -21.359 1 88.81 192 ARG A CA 1
ATOM 1538 C C . ARG A 1 192 ? -5.09 -36.156 -22.141 1 88.81 192 ARG A C 1
ATOM 1540 O O . ARG A 1 192 ? -4.516 -35.312 -22.828 1 88.81 192 ARG A O 1
ATOM 1547 N N . ALA A 1 193 ? -4.684 -37.344 -22.062 1 93.88 193 ALA A N 1
ATOM 1548 C CA . ALA A 1 193 ? -3.451 -37.781 -22.703 1 93.88 193 ALA A CA 1
ATOM 1549 C C . ALA A 1 193 ? -3.523 -37.562 -24.219 1 93.88 193 ALA A C 1
ATOM 1551 O O . ALA A 1 193 ? -2.533 -37.188 -24.844 1 93.88 193 ALA A O 1
ATOM 1552 N N . ARG A 1 194 ? -4.727 -37.844 -24.766 1 91.56 194 ARG A N 1
ATOM 1553 C CA . ARG A 1 194 ? -4.902 -37.656 -26.203 1 91.56 194 ARG A CA 1
ATOM 1554 C C . ARG A 1 194 ? -4.562 -36.25 -26.641 1 91.56 194 ARG A C 1
ATOM 1556 O O . ARG A 1 194 ? -3.836 -36.062 -27.609 1 91.56 194 ARG A O 1
ATOM 1563 N N . GLU A 1 195 ? -5.09 -35.344 -25.938 1 91.69 195 GLU A N 1
ATOM 1564 C CA . GLU A 1 195 ? -4.871 -33.938 -26.266 1 91.69 195 GLU A CA 1
ATOM 1565 C C . GLU A 1 195 ? -3.398 -33.562 -26.141 1 91.69 195 GLU A C 1
ATOM 1567 O O . GLU A 1 195 ? -2.865 -32.844 -26.984 1 91.69 195 GLU A O 1
ATOM 1572 N N . ILE A 1 196 ? -2.744 -34.031 -25.109 1 92.81 196 ILE A N 1
ATOM 1573 C CA . ILE A 1 196 ? -1.345 -33.688 -24.844 1 92.81 196 ILE A CA 1
ATOM 1574 C C . ILE A 1 196 ? -0.464 -34.281 -25.938 1 92.81 196 ILE A C 1
ATOM 1576 O O . ILE A 1 196 ? 0.439 -33.625 -26.453 1 92.81 196 ILE A O 1
ATOM 1580 N N . LEU A 1 197 ? -0.776 -35.531 -26.406 1 94.5 197 LEU A N 1
ATOM 1581 C CA . LEU A 1 197 ? -0.021 -36.188 -27.453 1 94.5 197 LEU A CA 1
ATOM 1582 C C . LEU A 1 197 ? -0.22 -35.5 -28.797 1 94.5 197 LEU A C 1
ATOM 1584 O O . LEU A 1 197 ? 0.744 -35.281 -29.531 1 94.5 197 LEU A O 1
ATOM 1588 N N . HIS A 1 198 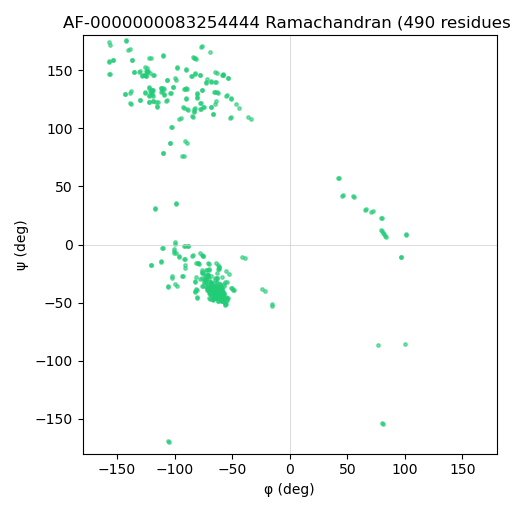? -1.44 -35.125 -29.047 1 91.12 198 HIS A N 1
ATOM 1589 C CA . HIS A 1 198 ? -1.776 -34.469 -30.312 1 91.12 198 HIS A CA 1
ATOM 1590 C C . HIS A 1 198 ? -1.125 -33.094 -30.438 1 91.12 198 HIS A C 1
ATOM 1592 O O . HIS A 1 198 ? -0.539 -32.781 -31.469 1 91.12 198 HIS A O 1
ATOM 1598 N N . LYS A 1 199 ? -1.25 -32.344 -29.406 1 88.69 199 LYS A N 1
ATOM 1599 C CA . LYS A 1 199 ? -0.717 -30.969 -29.422 1 88.69 199 LYS A CA 1
ATOM 1600 C C . LYS A 1 199 ? 0.808 -30.984 -29.453 1 88.69 199 LYS A C 1
ATOM 1602 O O . LYS A 1 199 ? 1.425 -30.094 -30.062 1 88.69 199 LYS A O 1
ATOM 1607 N N . ASP A 1 200 ? 1.44 -31.938 -28.781 1 90.25 200 ASP A N 1
ATOM 1608 C CA . ASP A 1 200 ? 2.887 -32.094 -28.688 1 90.25 200 ASP A CA 1
ATOM 1609 C C . ASP A 1 200 ? 3.584 -30.766 -28.5 1 90.25 200 ASP A C 1
ATOM 1611 O O . ASP A 1 200 ? 4.473 -30.391 -29.266 1 90.25 200 ASP A O 1
ATOM 1615 N N . TYR A 1 201 ? 3.152 -30.094 -27.422 1 85.75 201 TYR A N 1
ATOM 1616 C CA . TYR A 1 201 ? 3.641 -28.766 -27.125 1 85.75 201 TYR A CA 1
ATOM 1617 C C . TYR A 1 201 ? 5.16 -28.75 -27 1 85.75 201 TYR A C 1
ATOM 1619 O O . TYR A 1 201 ? 5.812 -27.797 -27.438 1 85.75 201 TYR A O 1
ATOM 1627 N N . TYR A 1 202 ? 5.793 -29.703 -26.531 1 89.25 202 TYR A N 1
ATOM 1628 C CA . TYR A 1 202 ? 7.219 -29.719 -26.219 1 89.25 202 TYR A CA 1
ATOM 1629 C C . TYR A 1 202 ? 8.008 -30.422 -27.312 1 89.25 202 TYR A C 1
ATOM 1631 O O . TYR A 1 202 ? 9.234 -30.469 -27.281 1 89.25 202 TYR A O 1
ATOM 1639 N N . GLY A 1 203 ? 7.309 -31 -28.281 1 91.88 203 GLY A N 1
ATOM 1640 C CA . GLY A 1 203 ? 7.98 -31.734 -29.344 1 91.88 203 GLY A CA 1
ATOM 1641 C C . GLY A 1 203 ? 8.562 -33.062 -28.891 1 91.88 203 GLY A C 1
ATOM 1642 O O . GLY A 1 203 ? 9.633 -33.469 -29.344 1 91.88 203 GLY A O 1
ATOM 1643 N N . TRP A 1 204 ? 7.914 -33.594 -27.906 1 95.62 204 TRP A N 1
ATOM 1644 C CA . TRP A 1 204 ? 8.445 -34.812 -27.312 1 95.62 204 TRP A CA 1
ATOM 1645 C C . TRP A 1 204 ? 7.844 -36.031 -27.984 1 95.62 204 TRP A C 1
ATOM 1647 O O . TRP A 1 204 ? 8.336 -37.156 -27.797 1 95.62 204 TRP A O 1
ATOM 1657 N N . PHE A 1 205 ? 6.82 -35.938 -28.781 1 96.06 205 PHE A N 1
ATOM 1658 C CA . PHE A 1 205 ? 6.031 -37.062 -29.25 1 96.06 205 PHE A CA 1
ATOM 1659 C C . PHE A 1 205 ? 5.957 -37.062 -30.766 1 96.06 205 PHE A C 1
ATOM 1661 O O . PHE A 1 205 ? 6.137 -36.031 -31.406 1 96.06 205 PHE A O 1
ATOM 1668 N N . GLU A 1 206 ? 5.789 -38.188 -31.359 1 94.94 206 GLU A N 1
ATOM 1669 C CA . GLU A 1 206 ? 5.57 -38.344 -32.812 1 94.94 206 GLU A CA 1
ATOM 1670 C C . GLU A 1 206 ? 4.504 -39.406 -33.094 1 94.94 206 GLU A C 1
ATOM 1672 O O . GLU A 1 206 ? 4.477 -40.438 -32.469 1 94.94 206 GLU A O 1
ATOM 1677 N N . ARG A 1 207 ? 3.592 -39.031 -33.906 1 94.19 207 ARG A N 1
ATOM 1678 C CA . ARG A 1 207 ? 2.58 -40 -34.344 1 94.19 207 ARG A CA 1
ATOM 1679 C C . ARG A 1 207 ? 3.137 -40.938 -35.406 1 94.19 207 ARG A C 1
ATOM 1681 O O . ARG A 1 207 ? 3.479 -40.5 -36.5 1 94.19 207 ARG A O 1
ATOM 1688 N N . VAL A 1 208 ? 3.232 -42.25 -35.156 1 94.38 208 VAL A N 1
ATOM 1689 C CA . VAL A 1 208 ? 3.863 -43.188 -36.062 1 94.38 208 VAL A CA 1
ATOM 1690 C C . VAL A 1 208 ? 2.793 -43.906 -36.875 1 94.38 208 VAL A C 1
ATOM 1692 O O . VAL A 1 208 ? 3.061 -44.344 -38 1 94.38 208 VAL A O 1
ATOM 1695 N N . GLU A 1 209 ? 1.616 -44.156 -36.281 1 92.81 209 GLU A N 1
ATOM 1696 C CA . GLU A 1 209 ? 0.429 -44.719 -36.938 1 92.81 209 GLU A CA 1
ATOM 1697 C C . GLU A 1 209 ? -0.84 -44.031 -36.438 1 92.81 209 GLU A C 1
ATOM 1699 O O . GLU A 1 209 ? -0.793 -43.25 -35.5 1 92.81 209 GLU A O 1
ATOM 1704 N N . ARG A 1 210 ? -1.939 -44.281 -37.156 1 90.75 210 ARG A N 1
ATOM 1705 C CA . ARG A 1 210 ? -3.195 -43.688 -36.688 1 90.75 210 ARG A CA 1
ATOM 1706 C C . ARG A 1 210 ? -3.436 -44 -35.219 1 90.75 210 ARG A C 1
ATOM 1708 O O . ARG A 1 210 ? -3.549 -45.188 -34.844 1 90.75 210 ARG A O 1
ATOM 1715 N N . GLY A 1 211 ? -3.324 -43.062 -34.438 1 92.12 211 GLY A N 1
ATOM 1716 C CA . GLY A 1 211 ? -3.633 -43.188 -33 1 92.12 211 GLY A CA 1
ATOM 1717 C C . GLY A 1 211 ? -2.502 -43.781 -32.188 1 92.12 211 GLY A C 1
ATOM 1718 O O . GLY A 1 211 ? -2.711 -44.219 -31.062 1 92.12 211 GLY A O 1
ATOM 1719 N N . VAL A 1 212 ? -1.381 -43.938 -32.781 1 96.25 212 VAL A N 1
ATOM 1720 C CA . VAL A 1 212 ? -0.254 -44.531 -32.062 1 96.25 212 VAL A CA 1
ATOM 1721 C C . VAL A 1 212 ? 0.894 -43.5 -32 1 96.25 212 VAL A C 1
ATOM 1723 O O . VAL A 1 212 ? 1.268 -42.938 -33.031 1 96.25 212 VAL A O 1
ATOM 1726 N N . TYR A 1 213 ? 1.452 -43.344 -30.828 1 97.38 213 TYR A N 1
ATOM 1727 C CA . TYR A 1 213 ? 2.484 -42.344 -30.625 1 97.38 213 TYR A CA 1
ATOM 1728 C C . TYR A 1 213 ? 3.764 -42.969 -30.078 1 97.38 213 TYR A C 1
ATOM 1730 O O . TYR A 1 213 ? 3.713 -43.969 -29.359 1 97.38 213 TYR A O 1
ATOM 1738 N N . ARG A 1 214 ? 4.879 -42.344 -30.469 1 97.12 214 ARG A N 1
ATOM 1739 C CA . ARG A 1 214 ? 6.215 -42.75 -30.031 1 97.12 214 ARG A CA 1
ATOM 1740 C C . ARG A 1 214 ? 6.949 -41.562 -29.375 1 97.12 214 ARG A C 1
ATOM 1742 O O . ARG A 1 214 ? 6.68 -40.406 -29.703 1 97.12 214 ARG A O 1
ATOM 1749 N N . LEU A 1 215 ? 7.797 -41.875 -28.453 1 97.38 215 LEU A N 1
ATOM 1750 C CA . LEU A 1 215 ? 8.617 -40.875 -27.797 1 97.38 215 LEU A CA 1
ATOM 1751 C C . LEU A 1 215 ? 9.82 -40.5 -28.641 1 97.38 215 LEU A C 1
ATOM 1753 O O . LEU A 1 215 ? 10.539 -41.375 -29.125 1 97.38 215 LEU A O 1
ATOM 1757 N N . LYS A 1 216 ? 9.984 -39.219 -28.906 1 95.94 216 LYS A N 1
ATOM 1758 C CA . LYS A 1 216 ? 11.172 -38.75 -29.609 1 95.94 216 LYS A CA 1
ATOM 1759 C C . LYS A 1 216 ? 12.383 -38.719 -28.672 1 95.94 216 LYS A C 1
ATOM 1761 O O . LYS A 1 216 ? 12.242 -38.875 -27.453 1 95.94 216 LYS A O 1
ATOM 1766 N N . GLU A 1 217 ? 13.492 -38.5 -29.297 1 94.75 217 GLU A N 1
ATOM 1767 C CA . GLU A 1 217 ? 14.727 -38.406 -28.531 1 94.75 217 GLU A CA 1
ATOM 1768 C C . GLU A 1 217 ? 14.664 -37.25 -27.531 1 94.75 217 GLU A C 1
ATOM 1770 O O . GLU A 1 217 ? 15.141 -37.375 -26.406 1 94.75 217 GLU A O 1
ATOM 1775 N N . SER A 1 218 ? 14.039 -36.188 -27.938 1 94.12 218 SER A N 1
ATOM 1776 C CA . SER A 1 218 ? 13.906 -35.031 -27.078 1 94.12 218 SER A CA 1
ATOM 1777 C C . SER A 1 218 ? 13.055 -35.344 -25.859 1 94.12 218 SER A C 1
ATOM 1779 O O . SER A 1 218 ? 13.32 -34.812 -24.766 1 94.12 218 SER A O 1
ATOM 1781 N N . GLY A 1 219 ? 12.062 -36.156 -26.062 1 95 219 GLY A N 1
ATOM 1782 C CA . GLY A 1 219 ? 11.242 -36.594 -24.938 1 95 219 GLY A CA 1
ATOM 1783 C C . GLY A 1 219 ? 11.984 -37.469 -23.953 1 95 219 GLY A C 1
ATOM 1784 O O . GLY A 1 219 ? 11.836 -37.312 -22.75 1 95 219 GLY A O 1
ATOM 1785 N N . ALA A 1 220 ? 12.781 -38.344 -24.516 1 94.62 220 ALA A N 1
ATOM 1786 C CA . ALA A 1 220 ? 13.594 -39.188 -23.672 1 94.62 220 ALA A CA 1
ATOM 1787 C C . ALA A 1 220 ? 14.562 -38.375 -22.828 1 94.62 220 ALA A C 1
ATOM 1789 O O . ALA A 1 220 ? 14.781 -38.688 -21.656 1 94.62 220 ALA A O 1
ATOM 1790 N N . GLN A 1 221 ? 15.094 -37.406 -23.438 1 93.44 221 GLN A N 1
ATOM 1791 C CA . GLN A 1 221 ? 16 -36.5 -22.719 1 93.44 221 GLN A CA 1
ATOM 1792 C C . GLN A 1 221 ? 15.266 -35.781 -21.594 1 93.44 221 GLN A C 1
ATOM 1794 O O . GLN A 1 221 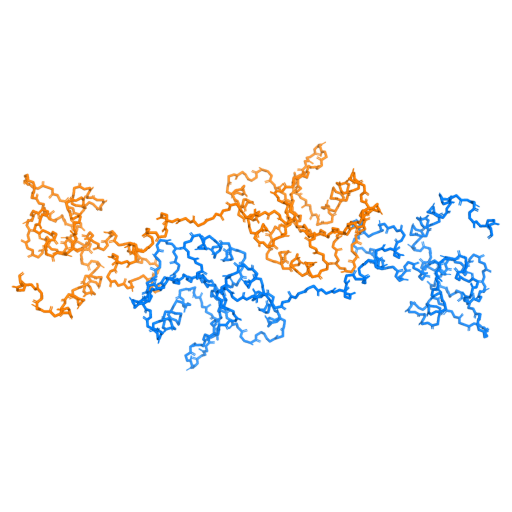? 15.805 -35.625 -20.484 1 93.44 221 GLN A O 1
ATOM 1799 N N . ALA A 1 222 ? 14.07 -35.375 -21.922 1 91.38 222 ALA A N 1
ATOM 1800 C CA . ALA A 1 222 ? 13.273 -34.656 -20.922 1 91.38 222 ALA A CA 1
ATOM 1801 C C . ALA A 1 222 ? 12.969 -35.562 -19.719 1 91.38 222 ALA A C 1
ATOM 1803 O O . ALA A 1 222 ? 13.016 -35.094 -18.578 1 91.38 222 ALA A O 1
ATOM 1804 N N . VAL A 1 223 ? 12.672 -36.781 -19.969 1 92.81 223 VAL A N 1
ATOM 1805 C CA . VAL A 1 223 ? 12.391 -37.75 -18.922 1 92.81 223 VAL A CA 1
ATOM 1806 C C . VAL A 1 223 ? 13.609 -37.906 -18.016 1 92.81 223 VAL A C 1
ATOM 1808 O O . VAL A 1 223 ? 13.492 -37.938 -16.797 1 92.81 223 VAL A O 1
ATOM 1811 N N . ALA A 1 224 ? 14.75 -37.938 -18.656 1 91.19 224 ALA A N 1
ATOM 1812 C CA . ALA A 1 224 ? 15.984 -38.094 -17.906 1 91.19 224 ALA A CA 1
ATOM 1813 C C . ALA A 1 224 ? 16.266 -36.844 -17.062 1 91.19 224 ALA A C 1
ATOM 1815 O O . ALA A 1 224 ? 16.688 -36.969 -15.906 1 91.19 224 ALA A O 1
ATOM 1816 N N . GLU A 1 225 ? 15.977 -35.719 -17.656 1 88 225 GLU A N 1
ATOM 1817 C CA . GLU A 1 225 ? 16.266 -34.438 -17.016 1 88 225 GLU A CA 1
ATOM 1818 C C . GLU A 1 225 ? 15.328 -34.188 -15.836 1 88 225 GLU A C 1
ATOM 1820 O O . GLU A 1 225 ? 15.68 -33.469 -14.898 1 88 225 GLU A O 1
ATOM 1825 N N . HIS A 1 226 ? 14.148 -34.812 -15.922 1 87.81 226 HIS A N 1
ATOM 1826 C CA . HIS A 1 226 ? 13.148 -34.562 -14.898 1 87.81 226 HIS A CA 1
ATOM 1827 C C . HIS A 1 226 ? 12.805 -35.812 -14.117 1 87.81 226 HIS A C 1
ATOM 1829 O O . HIS A 1 226 ? 11.641 -36.031 -13.758 1 87.81 226 HIS A O 1
ATOM 1835 N N . ALA A 1 227 ? 13.742 -36.625 -13.984 1 86.06 227 ALA A N 1
ATOM 1836 C CA . ALA A 1 227 ? 13.555 -37.938 -13.32 1 86.06 227 ALA A CA 1
ATOM 1837 C C . ALA A 1 227 ? 12.992 -37.75 -11.914 1 86.06 227 ALA A C 1
ATOM 1839 O O . ALA A 1 227 ? 12.195 -38.562 -11.445 1 86.06 227 ALA A O 1
ATOM 1840 N N . ASP A 1 228 ? 13.367 -36.656 -11.281 1 82.19 228 ASP A N 1
ATOM 1841 C CA . ASP A 1 228 ? 12.93 -36.406 -9.914 1 82.19 228 ASP A CA 1
ATOM 1842 C C . ASP A 1 228 ? 11.414 -36.188 -9.852 1 82.19 228 ASP A C 1
ATOM 1844 O O . ASP A 1 228 ? 10.758 -36.656 -8.914 1 82.19 228 ASP A O 1
ATOM 1848 N N . ILE A 1 229 ? 10.93 -35.531 -10.781 1 80.19 229 ILE A N 1
ATOM 1849 C CA . ILE A 1 229 ? 9.492 -35.281 -10.867 1 80.19 229 ILE A CA 1
ATOM 1850 C C . ILE A 1 229 ? 8.742 -36.594 -11.031 1 80.19 229 ILE A C 1
ATOM 1852 O O . ILE A 1 229 ? 7.73 -36.844 -10.367 1 80.19 229 ILE A O 1
ATOM 1856 N N . LEU A 1 230 ? 9.234 -37.438 -11.883 1 84.94 230 LEU A N 1
ATOM 1857 C CA . LEU A 1 230 ? 8.594 -38.688 -12.188 1 84.94 230 LEU A CA 1
ATOM 1858 C C . LEU A 1 230 ? 8.672 -39.656 -10.984 1 84.94 230 LEU A C 1
ATOM 1860 O O . LEU A 1 230 ? 7.719 -40.375 -10.695 1 84.94 230 LEU A O 1
ATOM 1864 N N . ASP A 1 231 ? 9.805 -39.562 -10.32 1 83.62 231 ASP A N 1
ATOM 1865 C CA . ASP A 1 231 ? 9.961 -40.406 -9.125 1 83.62 231 ASP A CA 1
ATOM 1866 C C . ASP A 1 231 ? 8.938 -40 -8.062 1 83.62 231 ASP A C 1
ATOM 1868 O O . ASP A 1 231 ? 8.367 -40.875 -7.398 1 83.62 231 ASP A O 1
ATOM 1872 N N . ALA A 1 232 ? 8.773 -38.75 -7.914 1 79.31 232 ALA A N 1
ATOM 1873 C CA . ALA A 1 232 ? 7.797 -38.25 -6.941 1 79.31 232 ALA A CA 1
ATOM 1874 C C . ALA A 1 232 ? 6.395 -38.781 -7.277 1 79.31 232 ALA A C 1
ATOM 1876 O O . ALA A 1 232 ? 5.656 -39.219 -6.395 1 79.31 232 ALA A O 1
ATOM 1877 N N . TRP A 1 233 ? 6.043 -38.781 -8.461 1 80.81 233 TRP A N 1
ATOM 1878 C CA . TRP A 1 233 ? 4.738 -39.25 -8.914 1 80.81 233 TRP A CA 1
ATOM 1879 C C . TRP A 1 233 ? 4.598 -40.75 -8.703 1 80.81 233 TRP A C 1
ATOM 1881 O O . TRP A 1 233 ? 3.557 -41.219 -8.234 1 80.81 233 TRP A O 1
ATOM 1891 N N . LEU A 1 234 ? 5.598 -41.469 -9.023 1 83.06 234 LEU A N 1
ATOM 1892 C CA . LEU A 1 234 ? 5.582 -42.906 -8.898 1 83.06 234 LEU A CA 1
ATOM 1893 C C . LEU A 1 234 ? 5.438 -43.312 -7.438 1 83.06 234 LEU A C 1
ATOM 1895 O O . LEU A 1 234 ? 4.781 -44.312 -7.137 1 83.06 234 LEU A O 1
ATOM 1899 N N . ARG A 1 235 ? 6.004 -42.5 -6.625 1 78.75 235 ARG A N 1
ATOM 1900 C CA . ARG A 1 235 ? 5.895 -42.781 -5.199 1 78.75 235 ARG A CA 1
ATOM 1901 C C . ARG A 1 235 ? 4.469 -42.562 -4.703 1 78.75 235 ARG A C 1
ATOM 1903 O O . ARG A 1 235 ? 3.984 -43.281 -3.842 1 78.75 235 ARG A O 1
ATOM 1910 N N . THR A 1 236 ? 3.883 -41.562 -5.195 1 75.38 236 THR A N 1
ATOM 1911 C CA . THR A 1 236 ? 2.506 -41.281 -4.801 1 75.38 236 THR A CA 1
ATOM 1912 C C . THR A 1 236 ? 1.575 -42.406 -5.281 1 75.38 236 THR A C 1
ATOM 1914 O O . THR A 1 236 ? 0.585 -42.719 -4.617 1 75.38 236 THR A O 1
ATOM 1917 N N . LYS A 1 237 ? 1.84 -43.062 -6.352 1 72.88 237 LYS A N 1
ATOM 1918 C CA . LYS A 1 237 ? 1.056 -44.156 -6.91 1 72.88 237 LYS A CA 1
ATOM 1919 C C . LYS A 1 237 ? 1.185 -45.406 -6.059 1 72.88 237 LYS A C 1
ATOM 1921 O O . LYS A 1 237 ? 0.223 -46.188 -5.91 1 72.88 237 LYS A O 1
ATOM 1926 N N . GLN A 1 238 ? 2.318 -45.656 -5.559 1 65.38 238 GLN A N 1
ATOM 1927 C CA . GLN A 1 238 ? 2.553 -46.875 -4.766 1 65.38 238 GLN A CA 1
ATOM 1928 C C . GLN A 1 238 ? 1.881 -46.75 -3.398 1 65.38 238 GLN A C 1
ATOM 1930 O O . GLN A 1 238 ? 1.5 -47.781 -2.809 1 65.38 238 GLN A O 1
ATOM 1935 N N . THR A 1 239 ? 1.734 -45.531 -2.85 1 56.75 239 THR A N 1
ATOM 1936 C CA . THR A 1 239 ? 1.148 -45.344 -1.525 1 56.75 239 THR A CA 1
ATOM 1937 C C . THR A 1 239 ? -0.374 -45.438 -1.594 1 56.75 239 THR A C 1
ATOM 1939 O O . THR A 1 239 ? -1.047 -45.469 -0.561 1 56.75 239 THR A O 1
ATOM 1942 N N . LEU A 1 240 ? -1.079 -45.344 -2.672 1 50.16 240 LEU A N 1
ATOM 1943 C CA . LEU A 1 240 ? -2.527 -45.5 -2.754 1 50.16 240 LEU A CA 1
ATOM 1944 C C . LEU A 1 240 ? -2.922 -46.969 -2.645 1 50.16 240 LEU A C 1
ATOM 1946 O O . LEU A 1 240 ? -2.352 -47.812 -3.328 1 50.16 240 LEU A O 1
ATOM 1950 N N . PRO A 1 241 ? -3.703 -47.5 -1.655 1 46.5 241 PRO A N 1
ATOM 1951 C CA . PRO A 1 241 ? -4.062 -48.906 -1.41 1 46.5 241 PRO A CA 1
ATOM 1952 C C . PRO A 1 241 ? -4.695 -49.562 -2.629 1 46.5 241 PRO A C 1
ATOM 1954 O O . PRO A 1 241 ? -5.406 -48.906 -3.398 1 46.5 241 PRO A O 1
ATOM 1957 N N . LYS A 1 242 ? -4.258 -50.875 -3.244 1 46.38 242 LYS A N 1
ATOM 1958 C CA . LYS A 1 242 ? -4.711 -51.844 -4.23 1 46.38 242 LYS A CA 1
ATOM 1959 C C . LYS A 1 242 ? -6.215 -52.094 -4.129 1 46.38 242 LYS A C 1
ATOM 1961 O O . LYS A 1 242 ? -6.777 -52.875 -4.883 1 46.38 242 LYS A O 1
ATOM 1966 N N . GLU A 1 243 ? -6.922 -51.688 -3.189 1 41.12 243 GLU A N 1
ATOM 1967 C CA . GLU A 1 243 ? -8.281 -52.188 -3.057 1 41.12 243 GLU A CA 1
ATOM 1968 C C . GLU A 1 243 ? -9.172 -51.688 -4.195 1 41.12 243 GLU A C 1
ATOM 1970 O O . GLU A 1 243 ? -10.141 -52.375 -4.562 1 41.12 243 GLU A O 1
ATOM 1975 N N . THR A 1 244 ? -9.047 -50.438 -4.723 1 37.28 244 THR A N 1
ATOM 1976 C CA . THR A 1 244 ? -10.172 -50.062 -5.57 1 37.28 244 THR A CA 1
ATOM 1977 C C . THR A 1 244 ? -9.977 -50.594 -6.992 1 37.28 244 THR A C 1
ATOM 1979 O O . THR A 1 244 ? -10.75 -50.281 -7.891 1 37.28 244 THR A O 1
ATOM 1982 N N . LEU A 1 245 ? -8.781 -51.156 -7.363 1 33.84 245 LEU A N 1
ATOM 1983 C CA . LEU A 1 245 ? -8.688 -51.688 -8.719 1 33.84 245 LEU A CA 1
ATOM 1984 C C . LEU A 1 245 ? -9.508 -52.969 -8.859 1 33.84 245 LEU A C 1
ATOM 1986 O O . LEU A 1 245 ? -9.609 -53.531 -9.953 1 33.84 245 LEU A O 1
ATOM 1990 N N . GLU A 1 246 ? -9.695 -53.688 -7.738 1 30.52 246 GLU A N 1
ATOM 1991 C CA . GLU A 1 246 ? -10.414 -54.938 -7.922 1 30.52 246 GLU A CA 1
ATOM 1992 C C . GLU A 1 246 ? -11.906 -54.719 -8.094 1 30.52 246 GLU A C 1
ATOM 1994 O O . GLU A 1 246 ? -12.648 -55.625 -8.461 1 30.52 246 GLU A O 1
ATOM 1999 N N . THR A 1 247 ? -12.57 -53.531 -7.906 1 26.86 247 THR A N 1
ATOM 2000 C CA . THR A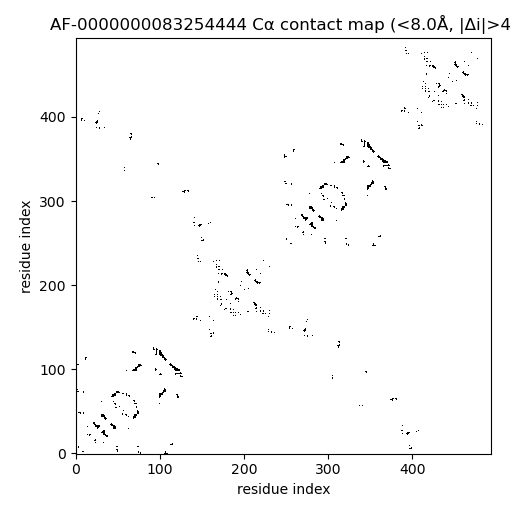 1 247 ? -13.969 -53.688 -8.281 1 26.86 247 THR A CA 1
ATOM 2001 C C . THR A 1 247 ? -14.172 -53.406 -9.766 1 26.86 247 THR A C 1
ATOM 2003 O O . THR A 1 247 ? -13.602 -52.469 -10.312 1 26.86 247 THR A O 1
ATOM 2006 N N . MET B 1 1 ? 20.266 -13.594 10.656 1 70.75 1 MET B N 1
ATOM 2007 C CA . MET B 1 1 ? 21.094 -13.25 9.492 1 70.75 1 MET B CA 1
ATOM 2008 C C . MET B 1 1 ? 20.219 -12.898 8.297 1 70.75 1 MET B C 1
ATOM 2010 O O . MET B 1 1 ? 19.109 -13.422 8.156 1 70.75 1 MET B O 1
ATOM 2014 N N . ALA B 1 2 ? 20.703 -12.008 7.469 1 69.69 2 ALA B N 1
ATOM 2015 C CA . ALA B 1 2 ? 19.969 -11.578 6.281 1 69.69 2 ALA B CA 1
ATOM 2016 C C . ALA B 1 2 ? 20.047 -12.641 5.184 1 69.69 2 ALA B C 1
ATOM 2018 O O . ALA B 1 2 ? 21.094 -13.242 4.957 1 69.69 2 ALA B O 1
ATOM 2019 N N . VAL B 1 3 ? 18.844 -12.906 4.613 1 75.81 3 VAL B N 1
ATOM 2020 C CA . VAL B 1 3 ? 18.781 -13.883 3.537 1 75.81 3 VAL B CA 1
ATOM 2021 C C . VAL B 1 3 ? 19.484 -13.344 2.299 1 75.81 3 VAL B C 1
ATOM 2023 O O . VAL B 1 3 ? 19.422 -12.141 2.016 1 75.81 3 VAL B O 1
ATOM 2026 N N . GLN B 1 4 ? 20.203 -14.172 1.611 1 71.88 4 GLN B N 1
ATOM 2027 C CA . GLN B 1 4 ? 20.891 -13.781 0.388 1 71.88 4 GLN B CA 1
ATOM 2028 C C . GLN B 1 4 ? 19.953 -13.82 -0.813 1 71.88 4 GLN B C 1
ATOM 2030 O O . GLN B 1 4 ? 20 -12.938 -1.673 1 71.88 4 GLN B O 1
ATOM 2035 N N . HIS B 1 5 ? 19.078 -14.898 -0.836 1 82.25 5 HIS B N 1
ATOM 2036 C CA . HIS B 1 5 ? 18.172 -15.062 -1.968 1 82.25 5 HIS B CA 1
ATOM 2037 C C . HIS B 1 5 ? 16.734 -15.195 -1.501 1 82.25 5 HIS B C 1
ATOM 2039 O O . HIS B 1 5 ? 16.469 -15.812 -0.471 1 82.25 5 HIS B O 1
ATOM 2045 N N . GLU B 1 6 ? 15.805 -14.656 -2.301 1 85.62 6 GLU B N 1
ATOM 2046 C CA . GLU B 1 6 ? 14.383 -14.703 -1.982 1 85.62 6 GLU B CA 1
ATOM 2047 C C . GLU B 1 6 ? 13.875 -16.141 -1.896 1 85.62 6 GLU B C 1
ATOM 2049 O O . GLU B 1 6 ? 12.906 -16.422 -1.193 1 85.62 6 GLU B O 1
ATOM 2054 N N . THR B 1 7 ? 14.578 -16.984 -2.48 1 85.19 7 THR B N 1
ATOM 2055 C CA . THR B 1 7 ? 14.195 -18.391 -2.492 1 85.19 7 THR B CA 1
ATOM 2056 C C . THR B 1 7 ? 14.359 -19 -1.107 1 85.19 7 THR B C 1
ATOM 2058 O O . THR B 1 7 ? 13.766 -20.047 -0.812 1 85.19 7 THR B O 1
ATOM 2061 N N . GLU B 1 8 ? 15.18 -18.375 -0.299 1 90.38 8 GLU B N 1
ATOM 2062 C CA . GLU B 1 8 ? 15.422 -18.891 1.043 1 90.38 8 GLU B CA 1
ATOM 2063 C C . GLU B 1 8 ? 14.195 -18.719 1.933 1 90.38 8 GLU B C 1
ATOM 2065 O O . GLU B 1 8 ? 14.086 -19.359 2.984 1 90.38 8 GLU B O 1
ATOM 2070 N N . LEU B 1 9 ? 13.32 -1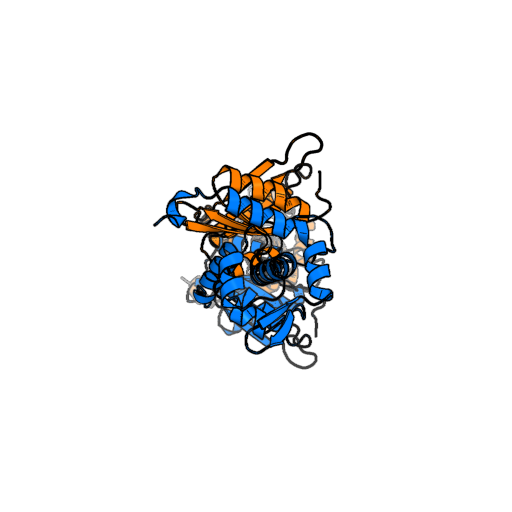7.891 1.505 1 94.81 9 LEU B N 1
ATOM 2071 C CA . LEU B 1 9 ? 12.133 -17.609 2.309 1 94.81 9 LEU B CA 1
ATOM 2072 C C . LEU B 1 9 ? 11.133 -18.766 2.207 1 94.81 9 LEU B C 1
ATOM 2074 O O . LEU B 1 9 ? 10.359 -19 3.139 1 94.81 9 LEU B O 1
ATOM 2078 N N . TYR B 1 10 ? 11.188 -19.5 1.194 1 94.62 10 TYR B N 1
ATOM 2079 C CA . TYR B 1 10 ? 10.156 -20.469 0.84 1 94.62 10 TYR B CA 1
ATOM 2080 C C . TYR B 1 10 ? 10.148 -21.641 1.818 1 94.62 10 TYR B C 1
ATOM 2082 O O . TYR B 1 10 ? 9.102 -21.984 2.369 1 94.62 10 TYR B O 1
ATOM 2090 N N . PRO B 1 11 ? 11.289 -22.219 2.162 1 94.94 11 PRO B N 1
ATOM 2091 C CA . PRO B 1 11 ? 11.266 -23.453 2.963 1 94.94 11 PRO B CA 1
ATOM 2092 C C . PRO B 1 11 ? 10.633 -23.25 4.336 1 94.94 11 PRO B C 1
ATOM 2094 O O . PRO B 1 11 ? 9.773 -24.031 4.742 1 94.94 11 PRO B O 1
ATOM 2097 N N . PRO B 1 12 ? 11.016 -22.234 5.066 1 96.44 12 PRO B N 1
ATOM 2098 C CA . PRO B 1 12 ? 10.367 -22.078 6.371 1 96.44 12 PRO B CA 1
ATOM 2099 C C . PRO B 1 12 ? 8.859 -21.875 6.266 1 96.44 12 PRO B C 1
ATOM 2101 O O . PRO B 1 12 ? 8.102 -22.359 7.109 1 96.44 12 PRO B O 1
ATOM 2104 N N . VAL B 1 13 ? 8.398 -21.188 5.273 1 97.44 13 VAL B N 1
ATOM 2105 C CA . VAL B 1 13 ? 6.973 -20.922 5.098 1 97.44 13 VAL B CA 1
ATOM 2106 C C . VAL B 1 13 ? 6.258 -22.219 4.719 1 97.44 13 VAL B C 1
ATOM 2108 O O . VAL B 1 13 ? 5.168 -22.5 5.223 1 97.44 13 VAL B O 1
ATOM 2111 N N . LYS B 1 14 ? 6.879 -22.969 3.854 1 95.62 14 LYS B N 1
ATOM 2112 C CA . LYS B 1 14 ? 6.336 -24.266 3.488 1 95.62 14 LYS B CA 1
ATOM 2113 C C . LYS B 1 14 ? 6.145 -25.141 4.719 1 95.62 14 LYS B C 1
ATOM 2115 O O . LYS B 1 14 ? 5.059 -25.703 4.934 1 95.62 14 LYS B O 1
ATOM 2120 N N . ARG B 1 15 ? 7.172 -25.281 5.52 1 96.19 15 ARG B N 1
ATOM 2121 C CA . ARG B 1 15 ? 7.117 -26.109 6.723 1 96.19 15 ARG B CA 1
ATOM 2122 C C . ARG B 1 15 ? 6.016 -25.625 7.66 1 96.19 15 ARG B C 1
ATOM 2124 O O . ARG B 1 15 ? 5.332 -26.438 8.289 1 96.19 15 ARG B O 1
ATOM 2131 N N . TYR B 1 16 ? 5.891 -24.375 7.758 1 96.94 16 TYR B N 1
ATOM 2132 C CA . TYR B 1 16 ? 4.871 -23.781 8.609 1 96.94 16 TYR B CA 1
ATOM 2133 C C . TYR B 1 16 ? 3.48 -24.281 8.234 1 96.94 16 TYR B C 1
ATOM 2135 O O . TYR B 1 16 ? 2.727 -24.75 9.086 1 96.94 16 TYR B O 1
ATOM 2143 N N . PHE B 1 17 ? 3.123 -24.234 6.984 1 96.88 17 PHE B N 1
ATOM 2144 C CA . PHE B 1 17 ? 1.788 -24.625 6.539 1 96.88 17 PHE B CA 1
ATOM 2145 C C . PHE B 1 17 ? 1.64 -26.141 6.527 1 96.88 17 PHE B C 1
ATOM 2147 O O . PHE B 1 17 ? 0.574 -26.672 6.852 1 96.88 17 PHE B O 1
ATOM 2154 N N . GLU B 1 18 ? 2.711 -26.828 6.176 1 95.06 18 GLU B N 1
ATOM 2155 C CA . GLU B 1 18 ? 2.668 -28.281 6.219 1 95.06 18 GLU B CA 1
ATOM 2156 C C . GLU B 1 18 ? 2.416 -28.797 7.637 1 95.06 18 GLU B C 1
ATOM 2158 O O . GLU B 1 18 ? 1.68 -29.766 7.832 1 95.06 18 GLU B O 1
ATOM 2163 N N . SER B 1 19 ? 3.059 -28.141 8.594 1 95.94 19 SER B N 1
ATOM 2164 C CA . SER B 1 19 ? 2.883 -28.516 9.992 1 95.94 19 SER B CA 1
ATOM 2165 C C . SER B 1 19 ? 1.439 -28.328 10.438 1 95.94 19 SER B C 1
ATOM 2167 O O . SER B 1 19 ? 1.012 -28.906 11.445 1 95.94 19 SER B O 1
ATOM 2169 N N . GLN B 1 20 ? 0.679 -27.578 9.727 1 94.88 20 GLN B N 1
ATOM 2170 C CA . GLN B 1 20 ? -0.723 -27.328 10.039 1 94.88 20 GLN B CA 1
ATOM 2171 C C . GLN B 1 20 ? -1.644 -28.203 9.195 1 94.88 20 GLN B C 1
ATOM 2173 O O . GLN B 1 20 ? -2.861 -28.016 9.195 1 94.88 20 GLN B O 1
ATOM 2178 N N . GLY B 1 21 ? -1.026 -29.062 8.359 1 91.06 21 GLY B N 1
ATOM 2179 C CA . GLY B 1 21 ? -1.81 -30.047 7.633 1 91.06 21 GLY B CA 1
ATOM 2180 C C . GLY B 1 21 ? -2.082 -29.656 6.195 1 91.06 21 GLY B C 1
ATOM 2181 O O . GLY B 1 21 ? -2.871 -30.297 5.508 1 91.06 21 GLY B O 1
ATOM 2182 N N . TYR B 1 22 ? -1.467 -28.594 5.691 1 94.12 22 TYR B N 1
ATOM 2183 C CA . TYR B 1 22 ? -1.686 -28.156 4.316 1 94.12 22 TYR B CA 1
ATOM 2184 C C . TYR B 1 22 ? -0.772 -28.906 3.354 1 94.12 22 TYR B C 1
ATOM 2186 O O . TYR B 1 22 ? 0.366 -29.234 3.695 1 94.12 22 TYR B O 1
ATOM 2194 N N . ASP B 1 23 ? -1.284 -29.172 2.164 1 91.25 23 ASP B N 1
ATOM 2195 C CA . ASP B 1 23 ? -0.424 -29.453 1.021 1 91.25 23 ASP B CA 1
ATOM 2196 C C . ASP B 1 23 ? 0.12 -28.172 0.403 1 91.25 23 ASP B C 1
ATOM 2198 O O . ASP B 1 23 ? -0.634 -27.234 0.151 1 91.25 23 ASP B O 1
ATOM 2202 N N . VAL B 1 24 ? 1.418 -28.109 0.186 1 93.75 24 VAL B N 1
ATOM 2203 C CA . VAL B 1 24 ? 2.033 -26.844 -0.241 1 93.75 24 VAL B CA 1
ATOM 2204 C C . VAL B 1 24 ? 2.76 -27.062 -1.567 1 93.75 24 VAL B C 1
ATOM 2206 O O . VAL B 1 24 ? 3.453 -28.062 -1.753 1 93.75 24 VAL B O 1
ATOM 2209 N N . LYS B 1 25 ? 2.615 -26.188 -2.514 1 90.12 25 LYS B N 1
ATOM 2210 C CA . LYS B 1 25 ? 3.354 -26.172 -3.773 1 90.12 25 LYS B CA 1
ATOM 2211 C C . LYS B 1 25 ? 3.84 -24.766 -4.117 1 90.12 25 LYS B C 1
ATOM 2213 O O . LYS B 1 25 ? 3.203 -23.781 -3.752 1 90.12 25 LYS B O 1
ATOM 2218 N N . SER B 1 26 ? 4.926 -24.625 -4.762 1 90.38 26 SER B N 1
ATOM 2219 C CA . SER B 1 26 ? 5.504 -23.359 -5.168 1 90.38 26 SER B CA 1
ATOM 2220 C C . SER B 1 26 ? 5.156 -23.031 -6.617 1 90.38 26 SER B C 1
ATOM 2222 O O . SER B 1 26 ? 4.848 -23.922 -7.406 1 90.38 26 SER B O 1
ATOM 2224 N N . GLU B 1 27 ? 5.113 -21.75 -6.906 1 87.38 27 GLU B N 1
ATOM 2225 C CA . GLU B 1 27 ? 5.035 -21.219 -8.266 1 87.38 27 GLU B CA 1
ATOM 2226 C C . GLU B 1 27 ? 3.83 -21.797 -9.008 1 87.38 27 GLU B C 1
ATOM 2228 O O . GLU B 1 27 ? 3.957 -22.266 -10.141 1 87.38 27 GLU B O 1
ATOM 2233 N N . VAL B 1 28 ? 2.744 -21.891 -8.305 1 86.31 28 VAL B N 1
ATOM 2234 C CA . VAL B 1 28 ? 1.491 -22.266 -8.953 1 86.31 28 VAL B CA 1
ATOM 2235 C C . VAL B 1 28 ? 0.854 -21.031 -9.602 1 86.31 28 VAL B C 1
ATOM 2237 O O . VAL B 1 28 ? 0.5 -20.078 -8.906 1 86.31 28 VAL B O 1
ATOM 2240 N N . MET B 1 29 ? 0.687 -20.984 -10.875 1 84.94 29 MET B N 1
ATOM 2241 C CA . MET B 1 29 ? 0.141 -19.844 -11.609 1 84.94 29 MET B CA 1
ATOM 2242 C C . MET B 1 29 ? 0.77 -18.531 -11.133 1 84.94 29 MET B C 1
ATOM 2244 O O . MET B 1 29 ? 0.061 -17.578 -10.82 1 84.94 29 MET B O 1
ATOM 2248 N N . HIS B 1 30 ? 1.984 -18.469 -10.906 1 88.62 30 HIS B N 1
ATOM 2249 C CA . HIS B 1 30 ? 2.799 -17.281 -10.625 1 88.62 30 HIS B CA 1
ATOM 2250 C C . HIS B 1 30 ? 2.648 -16.844 -9.172 1 88.62 30 HIS B C 1
ATOM 2252 O O . HIS B 1 30 ? 3.035 -15.734 -8.812 1 88.62 30 HIS B O 1
ATOM 2258 N N . CYS B 1 31 ? 2.01 -17.766 -8.391 1 93.81 31 CYS B N 1
ATOM 2259 C CA . CYS B 1 31 ? 1.989 -17.531 -6.949 1 93.81 31 CYS B CA 1
ATOM 2260 C C . CYS B 1 31 ? 3.207 -18.156 -6.273 1 93.81 31 CYS B C 1
ATOM 2262 O O . CYS B 1 31 ? 3.562 -19.297 -6.559 1 93.81 31 CYS B O 1
ATOM 2264 N N . ASP B 1 32 ? 3.83 -17.469 -5.438 1 94 32 ASP B N 1
ATOM 2265 C CA . ASP B 1 32 ? 5.047 -17.969 -4.805 1 94 32 ASP B CA 1
ATOM 2266 C C . ASP B 1 32 ? 4.785 -19.266 -4.059 1 94 32 ASP B C 1
ATOM 2268 O O . ASP B 1 32 ? 5.566 -20.219 -4.156 1 94 32 ASP B O 1
ATOM 2272 N N . LEU B 1 33 ? 3.752 -19.312 -3.27 1 96 33 LEU B N 1
ATOM 2273 C CA . LEU B 1 33 ? 3.373 -20.484 -2.486 1 96 33 LEU B CA 1
ATOM 2274 C C . LEU B 1 33 ? 1.856 -20.625 -2.426 1 96 33 LEU B C 1
ATOM 2276 O O . LEU B 1 33 ? 1.145 -19.656 -2.164 1 96 33 LEU B O 1
ATOM 2280 N N . VAL B 1 34 ? 1.36 -21.781 -2.734 1 95.75 34 VAL B N 1
ATOM 2281 C CA . VAL B 1 34 ? -0.052 -22.109 -2.574 1 95.75 34 VAL B CA 1
ATOM 2282 C C . VAL B 1 34 ? -0.202 -23.281 -1.603 1 95.75 34 VAL B C 1
ATOM 2284 O O . VAL B 1 34 ? 0.493 -24.297 -1.725 1 95.75 34 VAL B O 1
ATOM 2287 N N . ALA B 1 35 ? -1.001 -23.125 -0.659 1 95.44 35 ALA B N 1
ATOM 2288 C CA . ALA B 1 35 ? -1.312 -24.156 0.325 1 95.44 35 ALA B CA 1
ATOM 2289 C C . ALA B 1 35 ? -2.799 -24.5 0.311 1 95.44 35 ALA B C 1
ATOM 2291 O O . ALA B 1 35 ? -3.648 -23.609 0.349 1 95.44 35 ALA B O 1
ATOM 2292 N N . ILE B 1 36 ? -3.07 -25.766 0.302 1 92.56 36 ILE B N 1
ATOM 2293 C CA . ILE B 1 36 ? -4.461 -26.219 0.33 1 92.56 36 ILE B CA 1
ATOM 2294 C C . ILE B 1 36 ? -4.641 -27.266 1.421 1 92.56 36 ILE B C 1
ATOM 2296 O O . ILE B 1 36 ? -3.883 -28.234 1.487 1 92.56 36 ILE B O 1
ATOM 2300 N N . HIS B 1 37 ? -5.512 -27.016 2.256 1 89.5 37 HIS B N 1
ATOM 2301 C CA . HIS B 1 37 ? -5.832 -28.016 3.277 1 89.5 37 HIS B CA 1
ATOM 2302 C C . HIS B 1 37 ? -6.695 -29.125 2.707 1 89.5 37 HIS B C 1
ATOM 2304 O O . HIS B 1 37 ? -7.832 -28.891 2.291 1 89.5 37 HIS B O 1
ATOM 2310 N N . PRO B 1 38 ? -6.23 -30.344 2.791 1 80.5 38 PRO B N 1
ATOM 2311 C CA . PRO B 1 38 ? -6.926 -31.438 2.104 1 80.5 38 PRO B CA 1
ATOM 2312 C C . PRO B 1 38 ? -8.297 -31.734 2.701 1 80.5 38 PRO B C 1
ATOM 2314 O O . PRO B 1 38 ? -9.234 -32.062 1.973 1 80.5 38 PRO B O 1
ATOM 2317 N N . ALA B 1 39 ? -8.453 -31.562 3.973 1 76.25 39 ALA B N 1
ATOM 2318 C CA . ALA B 1 39 ? -9.703 -31.891 4.645 1 76.25 39 ALA B CA 1
ATOM 2319 C C . ALA B 1 39 ? -10.734 -30.781 4.461 1 76.25 39 ALA B C 1
ATOM 2321 O O . ALA B 1 39 ? -11.875 -31.031 4.086 1 76.25 39 ALA B O 1
ATOM 2322 N N . SER B 1 40 ? -10.375 -29.5 4.625 1 79.19 40 SER B N 1
ATOM 2323 C CA . SER B 1 40 ? -11.305 -28.375 4.594 1 79.19 40 SER B CA 1
ATOM 2324 C C . SER B 1 40 ? -11.391 -27.781 3.195 1 79.19 40 SER B C 1
ATOM 2326 O O . SER B 1 40 ? -12.359 -27.094 2.871 1 79.19 40 SER B O 1
ATOM 2328 N N . GLY B 1 41 ? -10.359 -27.922 2.43 1 83.88 41 GLY B N 1
ATOM 2329 C CA . GLY B 1 41 ? -10.312 -27.312 1.106 1 83.88 41 GLY B CA 1
ATOM 2330 C C . GLY B 1 41 ? -9.898 -25.859 1.127 1 83.88 41 GLY B C 1
ATOM 2331 O O . GLY B 1 41 ? -9.867 -25.203 0.085 1 83.88 41 GLY B O 1
ATOM 2332 N N . GLU B 1 42 ? -9.531 -25.438 2.238 1 89.25 42 GLU B N 1
ATOM 2333 C CA . GLU B 1 42 ? -9.094 -24.047 2.383 1 89.25 42 GLU B CA 1
ATOM 2334 C C . GLU B 1 42 ? -7.82 -23.781 1.586 1 89.25 42 GLU B C 1
ATOM 2336 O O . GLU B 1 42 ? -6.867 -24.578 1.65 1 89.25 42 GLU B O 1
ATOM 2341 N N . THR B 1 43 ? -7.863 -22.688 0.817 1 94.31 43 THR B N 1
ATOM 2342 C CA . THR B 1 43 ? -6.723 -22.297 0.002 1 94.31 43 THR B CA 1
ATOM 2343 C C . THR B 1 43 ? -6.066 -21.031 0.568 1 94.31 43 THR B C 1
ATOM 2345 O O . THR B 1 43 ? -6.75 -20.047 0.854 1 94.31 43 THR B O 1
ATOM 2348 N N . VAL B 1 44 ? -4.77 -21.094 0.745 1 96.81 44 VAL B N 1
ATOM 2349 C CA . VAL B 1 44 ? -3.977 -19.953 1.184 1 96.81 44 VAL B CA 1
ATOM 2350 C C . VAL B 1 44 ? -2.904 -19.641 0.143 1 96.81 44 VAL B C 1
ATOM 2352 O O . VAL B 1 44 ? -2.234 -20.547 -0.361 1 96.81 44 VAL B O 1
ATOM 2355 N N . ILE B 1 45 ? -2.781 -18.406 -0.226 1 98.06 45 ILE B N 1
ATOM 2356 C CA . ILE B 1 45 ? -1.713 -17.953 -1.113 1 98.06 45 ILE B CA 1
ATOM 2357 C C . ILE B 1 45 ? -0.739 -17.062 -0.344 1 98.06 45 ILE B C 1
ATOM 2359 O O . ILE B 1 45 ? -1.156 -16.172 0.393 1 98.06 45 ILE B O 1
ATOM 2363 N N . VAL B 1 46 ? 0.542 -17.375 -0.509 1 98.5 46 VAL B N 1
ATOM 2364 C CA . VAL B 1 46 ? 1.57 -16.562 0.135 1 98.5 46 VAL B CA 1
ATOM 2365 C C . VAL B 1 46 ? 2.471 -15.93 -0.925 1 98.5 46 VAL B C 1
ATOM 2367 O O . VAL B 1 46 ? 3 -16.625 -1.793 1 98.5 46 VAL B O 1
ATOM 2370 N N . GLU B 1 47 ? 2.584 -14.688 -0.938 1 98.31 47 GLU B N 1
ATOM 2371 C CA . GLU B 1 47 ? 3.574 -13.961 -1.725 1 98.31 47 GLU B CA 1
ATOM 2372 C C . GLU B 1 47 ? 4.746 -13.508 -0.856 1 98.31 47 GLU B C 1
ATOM 2374 O O . GLU B 1 47 ? 4.551 -13.023 0.259 1 98.31 47 GLU B O 1
ATOM 2379 N N . MET B 1 48 ? 5.977 -13.695 -1.36 1 97.38 48 MET B N 1
ATOM 2380 C CA . MET B 1 48 ? 7.145 -13.484 -0.51 1 97.38 48 MET B CA 1
ATOM 2381 C C . MET B 1 48 ? 8.141 -12.547 -1.181 1 97.38 48 MET B C 1
ATOM 2383 O O . MET B 1 48 ? 8.297 -12.57 -2.402 1 97.38 48 MET B O 1
ATOM 2387 N N . LYS B 1 49 ? 8.797 -11.766 -0.471 1 95.75 49 LYS B N 1
ATOM 2388 C CA . LYS B 1 49 ? 9.906 -10.898 -0.881 1 95.75 49 LYS B CA 1
ATOM 2389 C C . LYS B 1 49 ? 10.836 -10.609 0.288 1 95.75 49 LYS B C 1
ATOM 2391 O O . LYS B 1 49 ? 10.461 -10.773 1.449 1 95.75 49 LYS B O 1
ATOM 2396 N N . LYS B 1 50 ? 12.008 -10.242 -0.055 1 94.69 50 LYS B N 1
ATOM 2397 C CA . LYS B 1 50 ? 12.969 -9.93 0.998 1 94.69 50 LYS B CA 1
ATOM 2398 C C . LYS B 1 50 ? 12.469 -8.789 1.874 1 94.69 50 LYS B C 1
ATOM 2400 O O . LYS B 1 50 ? 12.578 -8.844 3.1 1 94.69 50 LYS B O 1
ATOM 2405 N N . THR B 1 51 ? 12 -7.758 1.193 1 94.56 51 THR B N 1
ATOM 2406 C CA . THR B 1 51 ? 11.516 -6.57 1.894 1 94.56 51 THR B CA 1
ATOM 2407 C C . THR B 1 51 ? 10.086 -6.246 1.48 1 94.56 51 THR B C 1
ATOM 2409 O O . THR B 1 51 ? 9.688 -6.492 0.338 1 94.56 51 THR B O 1
ATOM 2412 N N . PHE B 1 52 ? 9.367 -5.742 2.533 1 96.25 52 PHE B N 1
ATOM 2413 C CA . PHE B 1 52 ? 8.016 -5.281 2.234 1 96.25 52 PHE B CA 1
ATOM 2414 C C . PHE B 1 52 ? 8.055 -4.027 1.367 1 96.25 52 PHE B C 1
ATOM 2416 O O . PHE B 1 52 ? 8.594 -3 1.777 1 96.25 52 PHE B O 1
ATOM 2423 N N . ASN B 1 53 ? 7.535 -4.105 0.253 1 96.06 53 ASN B N 1
ATOM 2424 C CA . ASN B 1 53 ? 7.473 -2.959 -0.65 1 96.06 53 ASN B CA 1
ATOM 2425 C C . ASN B 1 53 ? 6.156 -2.92 -1.421 1 96.06 53 ASN B C 1
ATOM 2427 O O . ASN B 1 53 ? 5.309 -3.797 -1.252 1 96.06 53 ASN B O 1
ATOM 2431 N N . LEU B 1 54 ? 5.969 -1.89 -2.186 1 96.81 54 LEU B N 1
ATOM 2432 C CA . LEU B 1 54 ? 4.711 -1.675 -2.898 1 96.81 54 LEU B CA 1
ATOM 2433 C C . LEU B 1 54 ? 4.445 -2.811 -3.881 1 96.81 54 LEU B C 1
ATOM 2435 O O . LEU B 1 54 ? 3.299 -3.238 -4.043 1 96.81 54 LEU B O 1
ATOM 2439 N N . ALA B 1 55 ? 5.445 -3.26 -4.566 1 95.81 55 ALA B N 1
ATOM 2440 C CA . ALA B 1 55 ? 5.277 -4.348 -5.527 1 95.81 55 ALA B CA 1
ATOM 2441 C C . ALA B 1 55 ? 4.715 -5.594 -4.855 1 95.81 55 ALA B C 1
ATOM 2443 O O . ALA B 1 55 ? 3.803 -6.234 -5.383 1 95.81 55 ALA B O 1
ATOM 2444 N N . LEU B 1 56 ? 5.285 -5.953 -3.738 1 97.38 56 LEU B N 1
ATOM 2445 C CA . LEU B 1 56 ? 4.789 -7.098 -2.984 1 97.38 56 LEU B CA 1
ATOM 2446 C C . LEU B 1 56 ? 3.328 -6.902 -2.594 1 97.38 56 LEU B C 1
ATOM 2448 O O . LEU B 1 56 ? 2.518 -7.824 -2.721 1 97.38 56 LEU B O 1
ATOM 2452 N N . LEU B 1 57 ? 3.02 -5.742 -2.109 1 98.19 57 LEU B N 1
ATOM 2453 C CA . LEU B 1 57 ? 1.652 -5.43 -1.709 1 98.19 57 LEU B CA 1
ATOM 2454 C C . LEU B 1 57 ? 0.69 -5.598 -2.881 1 98.19 57 LEU B C 1
ATOM 2456 O O . LEU B 1 57 ? -0.359 -6.23 -2.742 1 98.19 57 LEU B O 1
ATOM 2460 N N . LEU B 1 58 ? 1.048 -5.031 -4.023 1 97.56 58 LEU B N 1
ATOM 2461 C CA . LEU B 1 58 ? 0.186 -5.105 -5.199 1 97.56 58 LEU B CA 1
ATOM 2462 C C . LEU B 1 58 ? 0.024 -6.547 -5.664 1 97.56 58 LEU B C 1
ATOM 2464 O O . LEU B 1 58 ? -1.042 -6.934 -6.152 1 97.56 58 LEU B O 1
ATOM 2468 N N . GLN B 1 59 ? 1.083 -7.32 -5.539 1 96.62 59 GLN B N 1
ATOM 2469 C CA . GLN B 1 59 ? 0.978 -8.742 -5.844 1 96.62 59 GLN B CA 1
ATOM 2470 C C . GLN B 1 59 ? -0.044 -9.43 -4.941 1 96.62 59 GLN B C 1
ATOM 2472 O O . GLN B 1 59 ? -0.874 -10.203 -5.41 1 96.62 59 GLN B O 1
ATOM 2477 N N . GLY B 1 60 ? -0.008 -9.133 -3.652 1 97.62 60 GLY B N 1
ATOM 2478 C CA . GLY B 1 60 ? -0.995 -9.656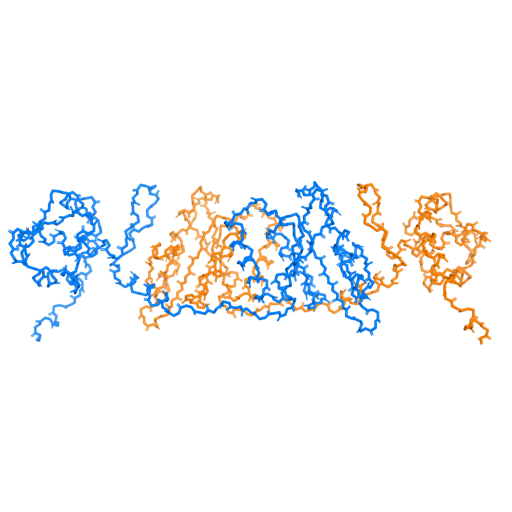 -2.725 1 97.62 60 GLY B CA 1
ATOM 2479 C C . GLY B 1 60 ? -2.418 -9.281 -3.086 1 97.62 60 GLY B C 1
ATOM 2480 O O . GLY B 1 60 ? -3.322 -10.117 -3.043 1 97.62 60 GLY B O 1
ATOM 2481 N N . ILE B 1 61 ? -2.574 -8.086 -3.43 1 96.38 61 ILE B N 1
ATOM 2482 C CA . ILE B 1 61 ? -3.895 -7.586 -3.799 1 96.38 61 ILE B CA 1
ATOM 2483 C C . ILE B 1 61 ? -4.406 -8.336 -5.027 1 96.38 61 ILE B C 1
ATOM 2485 O O . ILE B 1 61 ? -5.582 -8.695 -5.094 1 96.38 61 ILE B O 1
ATOM 2489 N N . GLU B 1 62 ? -3.553 -8.516 -5.938 1 95.06 62 GLU B N 1
ATOM 2490 C CA . GLU B 1 62 ? -3.941 -9.281 -7.117 1 95.06 62 GLU B CA 1
ATOM 2491 C C . GLU B 1 62 ? -4.398 -10.688 -6.734 1 95.06 62 GLU B C 1
ATOM 2493 O O . GLU B 1 62 ? -5.359 -11.211 -7.301 1 95.06 62 GLU B O 1
ATOM 2498 N N . ARG B 1 63 ? -3.744 -11.281 -5.758 1 96.44 63 ARG B N 1
ATOM 2499 C CA . ARG B 1 63 ? -4.07 -12.648 -5.352 1 96.44 63 ARG B CA 1
ATOM 2500 C C . ARG B 1 63 ? -5.402 -12.695 -4.605 1 96.44 63 ARG B C 1
ATOM 2502 O O . ARG B 1 63 ? -6.035 -13.75 -4.523 1 96.44 63 ARG B O 1
ATOM 2509 N N . LEU B 1 64 ? -5.785 -11.547 -4.074 1 95.12 64 LEU B N 1
ATOM 2510 C CA . LEU B 1 64 ? -7.078 -11.484 -3.404 1 95.12 64 LEU B CA 1
ATOM 2511 C C . LEU B 1 64 ? -8.211 -11.797 -4.379 1 95.12 64 LEU B C 1
ATOM 2513 O O . LEU B 1 64 ? -9.32 -12.133 -3.959 1 95.12 64 LEU B O 1
ATOM 2517 N N . ARG B 1 65 ? -7.906 -11.664 -5.598 1 92.5 65 ARG B N 1
ATOM 2518 C CA . ARG B 1 65 ? -8.914 -11.977 -6.605 1 92.5 65 ARG B CA 1
ATOM 2519 C C . ARG B 1 65 ? -9.094 -13.484 -6.75 1 92.5 65 ARG B C 1
ATOM 2521 O O . ARG B 1 65 ? -10.055 -13.945 -7.379 1 92.5 65 ARG B O 1
ATOM 2528 N N . LEU B 1 66 ? -8.234 -14.297 -6.148 1 91.75 66 LEU B N 1
ATOM 2529 C CA . LEU B 1 66 ? -8.25 -15.758 -6.234 1 91.75 66 LEU B CA 1
ATOM 2530 C C . LEU B 1 66 ? -8.773 -16.375 -4.941 1 91.75 66 LEU B C 1
ATOM 2532 O O . LEU B 1 66 ? -9.445 -17.406 -4.969 1 91.75 66 LEU B O 1
ATOM 2536 N N . THR B 1 67 ? -8.453 -15.789 -3.848 1 92.25 67 THR B N 1
ATOM 2537 C CA . THR B 1 67 ? -8.852 -16.266 -2.527 1 92.25 67 THR B CA 1
ATOM 2538 C C . THR B 1 67 ? -8.828 -15.125 -1.511 1 92.25 67 THR B C 1
ATOM 2540 O O . THR B 1 67 ? -8.07 -14.164 -1.661 1 92.25 67 THR B O 1
ATOM 2543 N N . ASP B 1 68 ? -9.594 -15.281 -0.421 1 93.31 68 ASP B N 1
ATOM 2544 C CA . ASP B 1 68 ? -9.609 -14.281 0.636 1 93.31 68 ASP B CA 1
ATOM 2545 C C . ASP B 1 68 ? -8.523 -14.547 1.668 1 93.31 68 ASP B C 1
ATOM 2547 O O . ASP B 1 68 ? -8.344 -13.773 2.611 1 93.31 68 ASP B O 1
ATOM 2551 N N . ARG B 1 69 ? -7.785 -15.602 1.477 1 96.44 69 ARG B N 1
ATOM 2552 C CA . ARG B 1 69 ? -6.707 -15.938 2.398 1 96.44 69 ARG B CA 1
ATOM 2553 C C . ARG B 1 69 ? -5.344 -15.727 1.746 1 96.44 69 ARG B C 1
ATOM 2555 O O . ARG B 1 69 ? -4.695 -16.688 1.327 1 96.44 69 ARG B O 1
ATOM 2562 N N . VAL B 1 70 ? -4.969 -14.516 1.711 1 98.38 70 VAL B N 1
ATOM 2563 C CA . VAL B 1 70 ? -3.682 -14.125 1.147 1 98.38 70 VAL B CA 1
ATOM 2564 C C . VAL B 1 70 ? -2.766 -13.617 2.26 1 98.38 70 VAL B C 1
ATOM 2566 O O . VAL B 1 70 ? -3.201 -12.867 3.135 1 98.38 70 VAL B O 1
ATOM 2569 N N . ILE B 1 71 ? -1.504 -14.07 2.26 1 98.81 71 ILE B N 1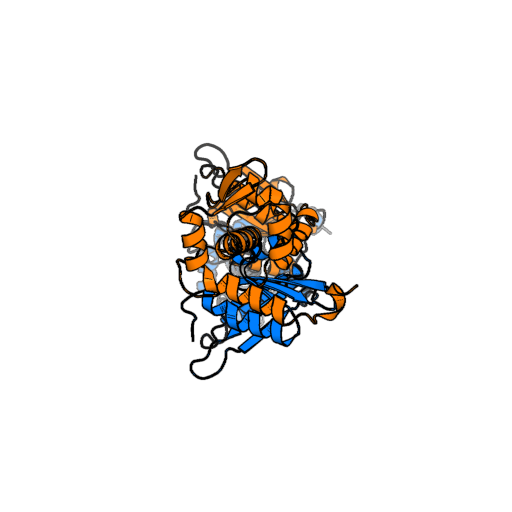
ATOM 2570 C CA . ILE B 1 71 ? -0.519 -13.664 3.256 1 98.81 71 ILE B CA 1
ATOM 2571 C C . ILE B 1 71 ? 0.73 -13.125 2.559 1 98.81 71 ILE B C 1
ATOM 2573 O O . ILE B 1 71 ? 1.198 -13.711 1.578 1 98.81 71 ILE B O 1
ATOM 2577 N N . LEU B 1 72 ? 1.199 -11.984 2.975 1 98.75 72 LEU B N 1
ATOM 2578 C CA . LEU B 1 72 ? 2.516 -11.492 2.576 1 98.75 72 LEU B CA 1
ATOM 2579 C C . LEU B 1 72 ? 3.58 -11.922 3.578 1 98.75 72 LEU B C 1
ATOM 2581 O O . LEU B 1 72 ? 3.377 -11.82 4.789 1 98.75 72 LEU B O 1
ATOM 2585 N N . ALA B 1 73 ? 4.715 -12.43 3.082 1 98.38 73 ALA B N 1
ATOM 2586 C CA . ALA B 1 73 ? 5.805 -12.891 3.936 1 98.38 73 ALA B CA 1
ATOM 2587 C C . ALA B 1 73 ? 7.102 -12.148 3.615 1 98.38 73 ALA B C 1
ATOM 2589 O O . ALA B 1 73 ? 7.5 -12.055 2.451 1 98.38 73 ALA B O 1
ATOM 2590 N N . VAL B 1 74 ? 7.73 -11.609 4.625 1 97.19 74 VAL B N 1
ATOM 2591 C CA . VAL B 1 74 ? 8.984 -10.883 4.418 1 97.19 74 VAL B CA 1
ATOM 2592 C C . VAL B 1 74 ? 9.984 -11.266 5.508 1 97.19 74 VAL B C 1
ATOM 2594 O O . VAL B 1 74 ? 9.594 -11.75 6.57 1 97.19 74 VAL B O 1
ATOM 2597 N N . GLU B 1 75 ? 11.227 -11.031 5.172 1 95.25 75 GLU B N 1
ATOM 2598 C CA . GLU B 1 75 ? 12.281 -11.242 6.16 1 95.25 75 GLU B CA 1
ATOM 2599 C C . GLU B 1 75 ? 12.258 -10.156 7.23 1 95.25 75 GLU B C 1
ATOM 2601 O O . GLU B 1 75 ? 12.008 -8.992 6.934 1 95.25 75 GLU B O 1
ATOM 2606 N N . ARG B 1 76 ? 12.453 -10.5 8.422 1 92.06 76 ARG B N 1
ATOM 2607 C CA . ARG B 1 76 ? 12.617 -9.555 9.523 1 92.06 76 ARG B CA 1
ATOM 2608 C C . ARG B 1 76 ? 14.023 -9.641 10.117 1 92.06 76 ARG B C 1
ATOM 2610 O O . ARG B 1 76 ? 14.461 -10.719 10.531 1 92.06 76 ARG B O 1
ATOM 2617 N N . ASN B 1 77 ? 14.727 -8.516 10.023 1 82.69 77 ASN B N 1
ATOM 2618 C CA . ASN B 1 77 ? 16.047 -8.445 10.641 1 82.69 77 ASN B CA 1
ATOM 2619 C C . ASN B 1 77 ? 15.977 -7.844 12.039 1 82.69 77 ASN B C 1
ATOM 2621 O O . ASN B 1 77 ? 15.602 -6.68 12.203 1 82.69 77 ASN B O 1
ATOM 2625 N N . ARG B 1 78 ? 16.172 -8.633 13 1 68.31 78 ARG B N 1
ATOM 2626 C CA . ARG B 1 78 ? 16.047 -8.18 14.383 1 68.31 78 ARG B CA 1
ATOM 2627 C C . ARG B 1 78 ? 17.172 -7.215 14.742 1 68.31 78 ARG B C 1
ATOM 2629 O O . ARG B 1 78 ? 17.078 -6.484 15.727 1 68.31 78 ARG B O 1
ATOM 2636 N N . LYS B 1 79 ? 18.328 -7.414 14.148 1 62.94 79 LYS B N 1
ATOM 2637 C CA . LYS B 1 79 ? 19.406 -6.504 14.539 1 62.94 79 LYS B CA 1
ATOM 2638 C C . LYS B 1 79 ? 18.984 -5.051 14.344 1 62.94 79 LYS B C 1
ATOM 2640 O O . LYS B 1 79 ? 19.547 -4.148 14.977 1 62.94 79 LYS B O 1
ATOM 2645 N N . LYS B 1 80 ? 18.031 -4.812 13.492 1 59.72 80 LYS B N 1
ATOM 2646 C CA . LYS B 1 80 ? 17.688 -3.414 13.242 1 59.72 80 LYS B CA 1
ATOM 2647 C C . LYS B 1 80 ? 16.547 -2.951 14.141 1 59.72 80 LYS B C 1
ATOM 2649 O O . LYS B 1 80 ? 15.406 -3.381 13.969 1 59.72 80 LYS B O 1
ATOM 2654 N N . SER B 1 81 ? 16.906 -2.723 15.32 1 56.88 81 SER B N 1
ATOM 2655 C CA . SER B 1 81 ? 15.992 -2.389 16.406 1 56.88 81 SER B CA 1
ATOM 2656 C C . SER B 1 81 ? 15.383 -1.003 16.203 1 56.88 81 SER B C 1
ATOM 2658 O O . SER B 1 81 ? 15.812 -0.252 15.328 1 56.88 81 SER B O 1
ATOM 2660 N N . GLY B 1 82 ? 14.203 -0.538 16.969 1 58.28 82 GLY B N 1
ATOM 2661 C CA . GLY B 1 82 ? 13.492 0.711 17.172 1 58.28 82 GLY B CA 1
ATOM 2662 C C . GLY B 1 82 ? 12.609 1.099 15.992 1 58.28 82 GLY B C 1
ATOM 2663 O O . GLY B 1 82 ? 11.555 0.499 15.773 1 58.28 82 GLY B O 1
ATOM 2664 N N . ALA B 1 83 ? 13.203 1.765 15.062 1 53.78 83 ALA B N 1
ATOM 2665 C CA . ALA B 1 83 ? 12.469 2.352 13.945 1 53.78 83 ALA B CA 1
ATOM 2666 C C . ALA B 1 83 ? 11.945 1.27 13.008 1 53.78 83 ALA B C 1
ATOM 2668 O O . ALA B 1 83 ? 10.844 1.396 12.461 1 53.78 83 ALA B O 1
ATOM 2669 N N . HIS B 1 84 ? 12.648 0.198 12.945 1 61.88 84 HIS B N 1
ATOM 2670 C CA . HIS B 1 84 ? 12.281 -0.893 12.055 1 61.88 84 HIS B CA 1
ATOM 2671 C C . HIS B 1 84 ? 11.062 -1.647 12.57 1 61.88 84 HIS B C 1
ATOM 2673 O O . HIS B 1 84 ? 10.227 -2.092 11.789 1 61.88 84 HIS B O 1
ATOM 2679 N N . ASN B 1 85 ? 10.984 -1.796 13.898 1 63.53 85 ASN B N 1
ATOM 2680 C CA . ASN B 1 85 ? 9.828 -2.461 14.5 1 63.53 85 ASN B CA 1
ATOM 2681 C C . ASN B 1 85 ? 8.555 -1.651 14.312 1 63.53 85 ASN B C 1
ATOM 2683 O O . ASN B 1 85 ? 7.484 -2.217 14.07 1 63.53 85 ASN B O 1
ATOM 2687 N N . GLN B 1 86 ? 8.672 -0.344 14.5 1 65.69 86 GLN B N 1
ATOM 2688 C CA . GLN B 1 86 ? 7.531 0.537 14.297 1 65.69 86 GLN B CA 1
ATOM 2689 C C . GLN B 1 86 ? 6.996 0.427 12.867 1 65.69 86 GLN B C 1
ATOM 2691 O O . GLN B 1 86 ? 5.785 0.431 12.656 1 65.69 86 GLN B O 1
ATOM 2696 N N . ARG B 1 87 ? 7.875 0.097 12.055 1 85.56 87 ARG B N 1
ATOM 2697 C CA . ARG B 1 87 ? 7.496 0.012 10.648 1 85.56 87 ARG B CA 1
ATOM 2698 C C . ARG B 1 87 ? 6.605 -1.198 10.391 1 85.56 87 ARG B C 1
ATOM 2700 O O . ARG B 1 87 ? 5.613 -1.102 9.672 1 85.56 87 ARG B O 1
ATOM 2707 N N . PHE B 1 88 ? 6.785 -2.24 11.25 1 92.44 88 PHE B N 1
ATOM 2708 C CA . PHE B 1 88 ? 6.004 -3.445 11.008 1 92.44 88 PHE B CA 1
ATOM 2709 C C . PHE B 1 88 ? 4.594 -3.297 11.57 1 92.44 88 PHE B C 1
ATOM 2711 O O . PHE B 1 88 ? 3.646 -3.895 11.055 1 92.44 88 PHE B O 1
ATOM 2718 N N . GLY B 1 89 ? 4.465 -2.494 12.578 1 93.69 89 GLY B N 1
ATOM 2719 C CA . GLY B 1 89 ? 3.127 -2.18 13.062 1 93.69 89 GLY B CA 1
ATOM 2720 C C . GLY B 1 89 ? 2.264 -1.496 12.016 1 93.69 89 GLY B C 1
ATOM 2721 O O . GLY B 1 89 ? 1.102 -1.86 11.828 1 93.69 89 GLY B O 1
ATOM 2722 N N . ASP B 1 90 ? 2.85 -0.571 11.383 1 95 90 ASP B N 1
ATOM 2723 C CA . ASP B 1 90 ? 2.145 0.159 10.328 1 95 90 ASP B CA 1
ATOM 2724 C C . ASP B 1 90 ? 1.812 -0.756 9.156 1 95 90 ASP B C 1
ATOM 2726 O O . ASP B 1 90 ? 0.718 -0.678 8.594 1 95 90 ASP B O 1
ATOM 2730 N N . LEU B 1 91 ? 2.699 -1.586 8.867 1 97.38 91 LEU B N 1
ATOM 2731 C CA . LEU B 1 91 ? 2.5 -2.52 7.77 1 97.38 91 LEU B CA 1
ATOM 2732 C C . LEU B 1 91 ? 1.394 -3.52 8.094 1 97.38 91 LEU B C 1
ATOM 2734 O O . LEU B 1 91 ? 0.566 -3.838 7.238 1 97.38 91 LEU B O 1
ATOM 2738 N N . ALA B 1 92 ? 1.409 -3.969 9.312 1 97.5 92 ALA B N 1
ATOM 2739 C CA . ALA B 1 92 ? 0.36 -4.887 9.742 1 97.5 92 ALA B CA 1
ATOM 2740 C C . ALA B 1 92 ? -1.012 -4.223 9.688 1 97.5 92 ALA B C 1
ATOM 2742 O O . ALA B 1 92 ? -1.992 -4.844 9.266 1 97.5 92 ALA B O 1
ATOM 2743 N N . GLU B 1 93 ? -1.048 -3.018 10.094 1 96.62 93 GLU B N 1
ATOM 2744 C CA . GLU B 1 93 ? -2.314 -2.291 10.039 1 96.62 93 GLU B CA 1
ATOM 2745 C C . GLU B 1 93 ? -2.799 -2.135 8.602 1 96.62 93 GLU B C 1
ATOM 2747 O O . GLU B 1 93 ? -3.984 -2.324 8.32 1 96.62 93 GLU B O 1
ATOM 2752 N N . LEU B 1 94 ? -1.916 -1.768 7.773 1 97.69 94 LEU B N 1
ATOM 2753 C CA . LEU B 1 94 ? -2.234 -1.688 6.352 1 97.69 94 LEU B CA 1
ATOM 2754 C C . LEU B 1 94 ? -2.803 -3.01 5.848 1 97.69 94 LEU B C 1
ATOM 2756 O O . LEU B 1 94 ? -3.832 -3.029 5.168 1 97.69 94 LEU B O 1
ATOM 2760 N N . CYS B 1 95 ? -2.191 -4.051 6.199 1 98.31 95 CYS B N 1
ATOM 2761 C CA . CYS B 1 95 ? -2.643 -5.371 5.777 1 98.31 95 CYS B CA 1
ATOM 2762 C C . CYS B 1 95 ? -4.02 -5.688 6.344 1 98.31 95 CYS B C 1
ATOM 2764 O O . CYS B 1 95 ? -4.879 -6.219 5.641 1 98.31 95 CYS B O 1
ATOM 2766 N N . ARG B 1 96 ? -4.211 -5.375 7.598 1 97.69 96 ARG B N 1
ATOM 2767 C CA . ARG B 1 96 ? -5.523 -5.59 8.195 1 97.69 96 ARG B CA 1
ATOM 2768 C C . ARG B 1 96 ? -6.609 -4.848 7.422 1 97.69 96 ARG B C 1
ATOM 2770 O O . ARG B 1 96 ? -7.68 -5.398 7.16 1 97.69 96 ARG B O 1
ATOM 2777 N N . MET B 1 97 ? -6.312 -3.664 7.043 1 97.12 97 MET B N 1
ATOM 2778 C CA . MET B 1 97 ? -7.273 -2.84 6.32 1 97.12 97 MET B CA 1
ATOM 2779 C C . MET B 1 97 ? -7.629 -3.471 4.977 1 97.12 97 MET B C 1
ATOM 2781 O O . MET B 1 97 ? -8.742 -3.299 4.48 1 97.12 97 MET B O 1
ATOM 2785 N N . LEU B 1 98 ? -6.727 -4.199 4.434 1 97.56 98 LEU B N 1
ATOM 2786 C CA . LEU B 1 98 ? -6.914 -4.781 3.107 1 97.56 98 LEU B CA 1
ATOM 2787 C C . LEU B 1 98 ? -7.426 -6.215 3.211 1 97.56 98 LEU B C 1
ATOM 2789 O O . LEU B 1 98 ? -7.738 -6.844 2.197 1 97.56 98 LEU B O 1
ATOM 2793 N N . GLY B 1 99 ? -7.414 -6.766 4.418 1 97.12 99 GLY B N 1
ATOM 2794 C CA . GLY B 1 99 ? -7.809 -8.148 4.621 1 97.12 99 GLY B CA 1
ATOM 2795 C C . GLY B 1 99 ? -6.715 -9.141 4.27 1 97.12 99 GLY B C 1
ATOM 2796 O O . GLY B 1 99 ? -7 -10.289 3.922 1 97.12 99 GLY B O 1
ATOM 2797 N N . ILE B 1 100 ? -5.523 -8.672 4.305 1 98.25 100 ILE B N 1
ATOM 2798 C CA . ILE B 1 100 ? -4.352 -9.469 3.949 1 98.25 100 ILE B CA 1
ATOM 2799 C C . ILE B 1 100 ? -3.576 -9.844 5.211 1 98.25 100 ILE B C 1
ATOM 2801 O O . ILE B 1 100 ? -3.502 -9.055 6.156 1 98.25 100 ILE B O 1
ATOM 2805 N N . GLY B 1 101 ? -3.033 -11.039 5.293 1 98.62 101 GLY B N 1
ATOM 2806 C CA . GLY B 1 101 ? -2.141 -11.406 6.379 1 98.62 101 GLY B CA 1
ATOM 2807 C C . GLY B 1 101 ? -0.713 -10.938 6.16 1 98.62 101 GLY B C 1
ATOM 2808 O O . GLY B 1 101 ? -0.308 -10.672 5.027 1 98.62 101 GLY B O 1
ATOM 2809 N N . LEU B 1 102 ? 0.04 -10.875 7.246 1 98.69 102 LEU B N 1
ATOM 2810 C CA . LEU B 1 102 ? 1.45 -10.508 7.215 1 98.69 102 LEU B CA 1
ATOM 2811 C C . LEU B 1 102 ? 2.266 -11.383 8.156 1 98.69 102 LEU B C 1
ATOM 2813 O O . LEU B 1 102 ? 1.959 -11.477 9.344 1 98.69 102 LEU B O 1
ATOM 2817 N N . MET B 1 103 ? 3.223 -12.039 7.582 1 98.06 103 MET B N 1
ATOM 2818 C CA . MET B 1 103 ? 4.109 -12.844 8.414 1 98.06 103 MET B CA 1
ATOM 2819 C C . MET B 1 103 ? 5.57 -12.453 8.188 1 98.06 103 MET B C 1
ATOM 2821 O O . MET B 1 103 ? 5.938 -12.023 7.098 1 98.06 103 MET B O 1
ATOM 2825 N N . THR B 1 104 ? 6.367 -12.594 9.195 1 97.12 104 THR B N 1
ATOM 2826 C CA . THR B 1 104 ? 7.797 -12.312 9.109 1 97.12 104 THR B CA 1
ATOM 2827 C C . THR B 1 104 ? 8.609 -13.57 9.406 1 97.12 104 THR B C 1
ATOM 2829 O O . THR B 1 104 ? 8.164 -14.445 10.141 1 97.12 104 THR B O 1
ATOM 2832 N N . ILE B 1 105 ? 9.727 -13.648 8.719 1 96.44 105 ILE B N 1
ATOM 2833 C CA . ILE B 1 105 ? 10.672 -14.742 8.922 1 96.44 105 ILE B CA 1
ATOM 2834 C C . ILE B 1 105 ? 11.992 -14.188 9.469 1 96.44 105 ILE B C 1
ATOM 2836 O O . ILE B 1 105 ? 12.602 -13.305 8.859 1 96.44 105 ILE B O 1
ATOM 2840 N N . THR B 1 106 ? 12.398 -14.672 10.602 1 94.44 106 THR B N 1
ATOM 2841 C CA . THR B 1 106 ? 13.688 -14.305 11.172 1 94.44 106 THR B CA 1
ATOM 2842 C C . THR B 1 106 ? 14.68 -15.461 11.055 1 94.44 106 THR B C 1
ATOM 2844 O O . THR B 1 106 ? 14.406 -16.562 11.516 1 94.44 106 THR B O 1
ATOM 2847 N N . PHE B 1 107 ? 15.75 -15.094 10.43 1 92.88 107 PHE B N 1
ATOM 2848 C CA . PHE B 1 107 ? 16.781 -16.109 10.258 1 92.88 107 PHE B CA 1
ATOM 2849 C C . PHE B 1 107 ? 17.891 -15.953 11.305 1 92.88 107 PHE B C 1
ATOM 2851 O O . PHE B 1 107 ? 18.266 -14.828 11.648 1 92.88 107 PHE B O 1
ATOM 2858 N N . PHE B 1 108 ? 18.359 -17.078 11.727 1 90.06 108 PHE B N 1
ATOM 2859 C CA . PHE B 1 108 ? 19.422 -17.094 12.719 1 90.06 108 PHE B CA 1
ATOM 2860 C C . PHE B 1 108 ? 20.641 -17.859 12.188 1 90.06 108 PHE B C 1
ATOM 2862 O O . PHE B 1 108 ? 20.531 -18.609 11.211 1 90.06 108 PHE B O 1
ATOM 2869 N N . LYS B 1 109 ? 21.719 -17.578 12.82 1 86.69 109 LYS B N 1
ATOM 2870 C CA . LYS B 1 109 ? 22.953 -18.281 12.43 1 86.69 109 LYS B CA 1
ATOM 2871 C C . LYS B 1 109 ? 22.906 -19.75 12.844 1 86.69 109 LYS B C 1
ATOM 2873 O O . LYS B 1 109 ? 23.297 -20.625 12.07 1 86.69 109 LYS B O 1
ATOM 2878 N N . THR B 1 110 ? 22.359 -20.062 14.016 1 88.44 110 THR B N 1
ATOM 2879 C CA . THR B 1 110 ? 22.516 -21.406 14.57 1 88.44 110 THR B CA 1
ATOM 2880 C C . THR B 1 110 ? 21.156 -22.078 14.773 1 88.44 110 THR B C 1
ATOM 2882 O O . THR B 1 110 ? 21.078 -23.281 14.984 1 88.44 110 THR B O 1
ATOM 2885 N N . LYS B 1 111 ? 20.172 -21.344 14.789 1 90.38 111 LYS B N 1
ATOM 2886 C CA . LYS B 1 111 ? 18.844 -21.906 15.047 1 90.38 111 LYS B CA 1
ATOM 2887 C C . LYS B 1 111 ? 17.984 -21.875 13.789 1 90.38 111 LYS B C 1
ATOM 2889 O O . LYS B 1 111 ? 18.328 -21.219 12.812 1 90.38 111 LYS B O 1
ATOM 2894 N N . ALA B 1 112 ? 16.875 -22.703 13.836 1 92.31 112 ALA B N 1
ATOM 2895 C CA . ALA B 1 112 ? 15.922 -22.703 12.734 1 92.31 112 ALA B CA 1
ATOM 2896 C C . ALA B 1 112 ? 15.219 -21.359 12.617 1 92.31 112 ALA B C 1
ATOM 2898 O O . ALA B 1 112 ? 15.008 -20.672 13.617 1 92.31 112 ALA B O 1
ATOM 2899 N N . PRO B 1 113 ? 14.875 -21 11.414 1 94.25 113 PRO B N 1
ATOM 2900 C CA . PRO B 1 113 ? 14.133 -19.75 11.25 1 94.25 113 PRO B CA 1
ATOM 2901 C C . PRO B 1 113 ? 12.82 -19.734 12.031 1 94.25 113 PRO B C 1
ATOM 2903 O O . PRO B 1 113 ? 12.195 -20.781 12.219 1 94.25 113 PRO B O 1
ATOM 2906 N N . VAL B 1 114 ? 12.5 -18.594 12.484 1 94.25 114 VAL B N 1
ATOM 2907 C CA . VAL B 1 114 ? 11.258 -18.422 13.227 1 94.25 114 VAL B CA 1
ATOM 2908 C C . VAL B 1 114 ? 10.273 -17.609 12.398 1 94.25 114 VAL B C 1
ATOM 2910 O O . VAL B 1 114 ? 10.625 -16.562 11.836 1 94.25 114 VAL B O 1
ATOM 2913 N N . ILE B 1 115 ? 9.031 -18.047 12.336 1 96.88 115 ILE B N 1
ATOM 2914 C CA . ILE B 1 115 ? 7.953 -17.375 11.625 1 96.88 115 ILE B CA 1
ATOM 2915 C C . ILE B 1 115 ? 7.043 -16.672 12.633 1 96.88 115 ILE B C 1
ATOM 2917 O O . ILE B 1 115 ? 6.668 -17.25 13.656 1 96.88 115 ILE B O 1
ATOM 2921 N N . GLU B 1 116 ? 6.773 -15.5 12.414 1 96.56 116 GLU B N 1
ATOM 2922 C CA . GLU B 1 116 ? 5.812 -14.758 13.219 1 96.56 116 GLU B CA 1
ATOM 2923 C C . GLU B 1 116 ? 4.684 -14.195 12.352 1 96.56 116 GLU B C 1
ATOM 2925 O O . GLU B 1 116 ? 4.934 -13.492 11.375 1 96.56 116 GLU B O 1
ATOM 2930 N N . MET B 1 117 ? 3.459 -14.586 12.719 1 97.75 117 MET B N 1
ATOM 2931 C CA . MET B 1 117 ? 2.277 -14.008 12.086 1 97.75 117 MET B CA 1
ATOM 2932 C C . MET B 1 117 ? 1.9 -12.688 12.742 1 97.75 117 MET B C 1
ATOM 2934 O O . MET B 1 117 ? 1.441 -12.664 13.891 1 97.75 117 MET B O 1
ATOM 2938 N N . LEU B 1 118 ? 2.068 -11.562 12.07 1 97.19 118 LEU B N 1
ATOM 2939 C CA . LEU B 1 118 ? 1.766 -10.258 12.641 1 97.19 118 LEU B CA 1
ATOM 2940 C C . LEU B 1 118 ? 0.277 -9.945 12.531 1 97.19 118 LEU B C 1
ATOM 2942 O O . LEU B 1 118 ? -0.278 -9.234 13.375 1 97.19 118 LEU B O 1
ATOM 2946 N N . CYS B 1 119 ? -0.419 -10.43 11.484 1 97.12 119 CYS B N 1
ATOM 2947 C CA . CYS B 1 119 ? -1.871 -10.391 11.352 1 97.12 119 CYS B CA 1
ATOM 2948 C C . CYS B 1 119 ? -2.355 -11.477 10.398 1 97.12 119 CYS B C 1
ATOM 2950 O O . CYS B 1 119 ? -1.657 -11.828 9.445 1 97.12 119 CYS B O 1
ATOM 2952 N N . GLU B 1 120 ? -3.512 -11.984 10.68 1 97.44 120 GLU B N 1
ATOM 2953 C CA . GLU B 1 120 ? -4.152 -13.008 9.859 1 97.44 120 GLU B CA 1
ATOM 2954 C C . GLU B 1 120 ? -5.035 -12.383 8.781 1 97.44 120 GLU B C 1
ATOM 2956 O O . GLU B 1 120 ? -5.559 -11.281 8.969 1 97.44 120 GLU B O 1
ATOM 2961 N N . PRO B 1 121 ? -5.129 -13.156 7.66 1 97.56 121 PRO B N 1
ATOM 2962 C CA . PRO B 1 121 ? -6.129 -12.688 6.699 1 97.56 121 PRO B CA 1
ATOM 2963 C C . PRO B 1 121 ? -7.496 -12.453 7.34 1 97.56 121 PRO B C 1
ATOM 2965 O O . PRO B 1 121 ? -8 -13.312 8.062 1 97.56 121 PRO B O 1
ATOM 2968 N N . GLY B 1 122 ? -8.062 -11.273 7.188 1 94.62 122 GLY B N 1
ATOM 2969 C CA . GLY B 1 122 ? -9.398 -11 7.684 1 94.62 122 GLY B CA 1
ATOM 2970 C C . GLY B 1 122 ? -9.406 -10.328 9.047 1 94.62 122 GLY B C 1
ATOM 2971 O O . GLY B 1 122 ? -10.453 -9.906 9.531 1 94.62 122 GLY B O 1
ATOM 2972 N N . ASP B 1 123 ? -8.25 -10.281 9.68 1 95.5 123 ASP B N 1
ATOM 2973 C CA . ASP B 1 123 ? -8.195 -9.531 10.93 1 95.5 123 ASP B CA 1
ATOM 2974 C C . ASP B 1 123 ? -8.719 -8.109 10.742 1 95.5 123 ASP B C 1
ATOM 2976 O O . ASP B 1 123 ? -8.43 -7.469 9.734 1 95.5 123 ASP B O 1
ATOM 2980 N N . THR B 1 124 ? -9.391 -7.629 11.734 1 93.81 124 THR B N 1
ATOM 2981 C CA . THR B 1 124 ? -9.922 -6.273 11.656 1 93.81 124 THR B CA 1
ATOM 2982 C C . THR B 1 124 ? -8.852 -5.246 12.016 1 93.81 124 THR B C 1
ATOM 2984 O O . THR B 1 124 ? -7.969 -5.52 12.828 1 93.81 124 THR B O 1
ATOM 2987 N N . PRO B 1 125 ? -8.922 -4.047 11.375 1 93.25 125 PRO B N 1
ATOM 2988 C CA . PRO B 1 125 ? -7.98 -2.982 11.75 1 93.25 125 PRO B CA 1
ATOM 2989 C C . PRO B 1 125 ? -8.07 -2.604 13.227 1 93.25 125 PRO B C 1
ATOM 2991 O O . PRO B 1 125 ? -9.148 -2.697 13.82 1 93.25 125 PRO B O 1
ATOM 2994 N N . ILE B 1 126 ? -6.938 -2.246 13.758 1 88.06 126 ILE B N 1
ATOM 2995 C CA . ILE B 1 126 ? -6.871 -1.961 15.188 1 88.06 126 ILE B CA 1
ATOM 2996 C C . ILE B 1 126 ? -6.855 -0.451 15.414 1 88.06 126 ILE B C 1
ATOM 2998 O O . ILE B 1 126 ? -7.348 0.037 16.438 1 88.06 126 ILE B O 1
ATOM 3002 N N . ARG B 1 127 ? -6.332 0.23 14.438 1 82.31 127 ARG B N 1
ATOM 3003 C CA . ARG B 1 127 ? -6.18 1.668 14.633 1 82.31 127 ARG B CA 1
ATOM 3004 C C . ARG B 1 127 ? -7.402 2.422 14.117 1 82.31 127 ARG B C 1
ATOM 3006 O O . ARG B 1 127 ? -7.859 2.182 13 1 82.31 127 ARG B O 1
ATOM 3013 N N . GLY B 1 128 ? -8.102 3.102 14.977 1 78.62 128 GLY B N 1
ATOM 3014 C CA . GLY B 1 128 ? -9.281 3.867 14.594 1 78.62 128 GLY B CA 1
ATOM 3015 C C . GLY B 1 128 ? -9.023 5.363 14.547 1 78.62 128 GLY B C 1
ATOM 3016 O O . GLY B 1 128 ? -7.875 5.805 14.547 1 78.62 128 GLY B O 1
ATOM 3017 N N . ARG B 1 129 ? -10.078 6.176 14.414 1 78.81 129 ARG B N 1
ATOM 3018 C CA . ARG B 1 129 ? -10.023 7.629 14.32 1 78.81 129 ARG B CA 1
ATOM 3019 C C . ARG B 1 129 ? -9.484 8.242 15.609 1 78.81 129 ARG B C 1
ATOM 3021 O O . ARG B 1 129 ? -9.758 7.742 16.703 1 78.81 129 ARG B O 1
ATOM 3028 N N . ARG B 1 130 ? -8.664 9.25 15.375 1 77.88 130 ARG B N 1
ATOM 3029 C CA . ARG B 1 130 ? -8.109 10.016 16.484 1 77.88 130 ARG B CA 1
ATOM 3030 C C . ARG B 1 130 ? -8.812 11.359 16.625 1 77.88 130 ARG B C 1
ATOM 3032 O O . ARG B 1 130 ? -8.336 12.367 16.109 1 77.88 130 ARG B O 1
ATOM 3039 N N . ARG B 1 131 ? -9.875 11.414 17.344 1 73 131 ARG B N 1
ATOM 3040 C CA . ARG B 1 131 ? -10.727 12.602 17.438 1 73 131 ARG B CA 1
ATOM 3041 C C . ARG B 1 131 ? -9.938 13.789 17.969 1 73 131 ARG B C 1
ATOM 3043 O O . ARG B 1 131 ? -10.094 14.914 17.484 1 73 131 ARG B O 1
ATOM 3050 N N . ARG B 1 132 ? -9.094 13.523 18.938 1 71.56 132 ARG B N 1
ATOM 3051 C CA . ARG B 1 132 ? -8.312 14.609 19.516 1 71.56 132 ARG B CA 1
ATOM 3052 C C . ARG B 1 132 ? -7.371 15.219 18.484 1 71.56 132 ARG B C 1
ATOM 3054 O O . ARG B 1 132 ? -7.219 16.438 18.406 1 71.56 132 ARG B O 1
ATOM 3061 N N . ARG B 1 133 ? -6.816 14.398 17.703 1 80.5 133 ARG B N 1
ATOM 3062 C CA . ARG B 1 133 ? -5.902 14.883 16.672 1 80.5 133 ARG B CA 1
ATOM 3063 C C . ARG B 1 133 ? -6.66 15.617 15.57 1 80.5 133 ARG B C 1
ATOM 3065 O O . ARG B 1 133 ? -6.164 16.609 15.023 1 80.5 133 ARG B O 1
ATOM 3072 N N . GLU B 1 134 ? -7.816 15.188 15.258 1 81.38 134 GLU B N 1
ATOM 3073 C CA . GLU B 1 134 ? -8.672 15.883 14.305 1 81.38 134 GLU B CA 1
ATOM 3074 C C . GLU B 1 134 ? -8.984 17.297 14.773 1 81.38 134 GLU B C 1
ATOM 3076 O O . GLU B 1 134 ? -8.875 18.25 14.008 1 81.38 134 GLU B O 1
ATOM 3081 N N . SER B 1 135 ? -9.367 17.375 16.047 1 77.69 135 SER B N 1
ATOM 3082 C CA . SER B 1 135 ? -9.664 18.672 16.625 1 77.69 135 SER B CA 1
ATOM 3083 C C . SER B 1 135 ? -8.453 19.594 16.578 1 77.69 135 SER B C 1
ATOM 3085 O O . SER B 1 135 ? -8.57 20.781 16.266 1 77.69 135 SER B O 1
ATOM 3087 N N . ARG B 1 136 ? -7.305 19.047 16.828 1 79.19 136 ARG B N 1
ATOM 3088 C CA . ARG B 1 136 ? -6.066 19.812 16.781 1 79.19 136 ARG B CA 1
ATOM 3089 C C . ARG B 1 136 ? -5.777 20.297 15.375 1 79.19 136 ARG B C 1
ATOM 3091 O O . ARG B 1 136 ? -5.316 21.438 15.188 1 79.19 136 ARG B O 1
ATOM 3098 N N . LEU B 1 137 ? -5.996 19.484 14.438 1 84.38 137 LEU B N 1
ATOM 3099 C CA . LEU B 1 137 ? -5.805 19.844 13.031 1 84.38 137 LEU B CA 1
ATOM 3100 C C . LEU B 1 137 ? -6.699 21.031 12.648 1 84.38 137 LEU B C 1
ATOM 3102 O O . LEU B 1 137 ? -6.234 21.984 12.039 1 84.38 137 LEU B O 1
ATOM 3106 N N . LEU B 1 138 ? -7.922 20.984 13.055 1 82 138 LEU B N 1
ATOM 3107 C CA . LEU B 1 138 ? -8.883 22.031 12.742 1 82 138 LEU B CA 1
ATOM 3108 C C . LEU B 1 138 ? -8.5 23.344 13.43 1 82 138 LEU B C 1
ATOM 3110 O O . LEU B 1 138 ? -8.586 24.406 12.82 1 82 138 LEU B O 1
ATOM 3114 N N . THR B 1 139 ? -8.016 23.141 14.625 1 75.5 139 THR B N 1
ATOM 3115 C CA . THR B 1 139 ? -7.594 24.312 15.383 1 75.5 139 THR B CA 1
ATOM 3116 C C . THR B 1 139 ? -6.383 24.984 14.727 1 75.5 139 THR B C 1
ATOM 3118 O O . THR B 1 139 ? -6.371 26.203 14.523 1 75.5 139 THR B O 1
ATOM 3121 N N . GLU B 1 140 ? -5.371 24.125 14.359 1 80.81 140 GLU B N 1
ATOM 3122 C CA . GLU B 1 140 ? -4.188 24.656 13.688 1 80.81 140 GLU B CA 1
ATOM 3123 C C . GLU B 1 140 ? -4.559 25.328 12.375 1 80.81 140 GLU B C 1
ATOM 3125 O O . GLU B 1 140 ? -4.043 26.406 12.062 1 80.81 140 GLU B O 1
ATOM 3130 N N . PHE B 1 141 ? -5.434 24.797 11.688 1 83.19 141 PHE B N 1
ATOM 3131 C CA . PHE B 1 141 ? -5.875 25.328 10.406 1 83.19 141 PHE B CA 1
ATOM 3132 C C . PHE B 1 141 ? -6.562 26.672 10.594 1 83.19 141 PHE B C 1
ATOM 3134 O O . PHE B 1 141 ? -6.281 27.625 9.859 1 83.19 141 PHE B O 1
ATOM 3141 N N . ARG B 1 142 ? -7.426 26.797 11.547 1 74.44 142 ARG B N 1
ATOM 3142 C CA . ARG B 1 142 ? -8.227 27.984 11.773 1 74.44 142 ARG B CA 1
ATOM 3143 C C . ARG B 1 142 ? -7.379 29.125 12.344 1 74.44 142 ARG B C 1
ATOM 3145 O O . ARG B 1 142 ? -7.602 30.281 12.031 1 74.44 142 ARG B O 1
ATOM 3152 N N . GLU B 1 143 ? -6.41 28.672 13.094 1 71.75 143 GLU B N 1
ATOM 3153 C CA . GLU B 1 143 ? -5.613 29.656 13.805 1 71.75 143 GLU B CA 1
ATOM 3154 C C . GLU B 1 143 ? -4.57 30.297 12.891 1 71.75 143 GLU B C 1
ATOM 3156 O O . GLU B 1 143 ? -4.031 31.359 13.203 1 71.75 143 GLU B O 1
ATOM 3161 N N . ARG B 1 144 ? -4.355 29.656 11.781 1 74 144 ARG B N 1
ATOM 3162 C CA . ARG B 1 144 ? -3.449 30.25 10.805 1 74 144 ARG B CA 1
ATOM 3163 C C . ARG B 1 144 ? -4.207 31.156 9.836 1 74 144 ARG B C 1
ATOM 3165 O O . ARG B 1 144 ? -5.242 30.766 9.297 1 74 144 ARG B O 1
ATOM 3172 N N . SER B 1 145 ? -3.834 32.375 9.68 1 68.69 145 SER B N 1
ATOM 3173 C CA . SER B 1 145 ? -4.539 33.375 8.875 1 68.69 145 SER B CA 1
ATOM 3174 C C . SER B 1 145 ? -4.316 33.125 7.387 1 68.69 145 SER B C 1
ATOM 3176 O O . SER B 1 145 ? -5.121 33.562 6.559 1 68.69 145 SER B O 1
ATOM 3178 N N . GLY B 1 146 ? -3.25 32.469 6.969 1 66.69 146 GLY B N 1
ATOM 3179 C CA . GLY B 1 146 ? -2.99 32.281 5.555 1 66.69 146 GLY B CA 1
ATOM 3180 C C . GLY B 1 146 ? -2.113 31.078 5.27 1 66.69 146 GLY B C 1
ATOM 3181 O O . GLY B 1 146 ? -1.803 30.297 6.176 1 66.69 146 GLY B O 1
ATOM 3182 N N . ASP B 1 147 ? -1.967 30.734 3.932 1 70.44 147 ASP B N 1
ATOM 3183 C CA . ASP B 1 147 ? -1.075 29.672 3.471 1 70.44 147 ASP B CA 1
ATOM 3184 C C . ASP B 1 147 ? 0.326 30.219 3.195 1 70.44 147 ASP B C 1
ATOM 3186 O O . ASP B 1 147 ? 0.629 30.625 2.074 1 70.44 147 ASP B O 1
ATOM 3190 N N . TYR B 1 148 ? 1.138 30.266 4.148 1 64 148 TYR B N 1
ATOM 3191 C CA . TYR B 1 148 ? 2.434 30.922 4.012 1 64 148 TYR B CA 1
ATOM 3192 C C . TYR B 1 148 ? 3.535 29.891 3.74 1 64 148 TYR B C 1
ATOM 3194 O O . TYR B 1 148 ? 4.664 30.266 3.416 1 64 148 TYR B O 1
ATOM 3202 N N . ASN B 1 149 ? 3.205 28.594 3.812 1 59.34 149 ASN B N 1
ATOM 3203 C CA . ASN B 1 149 ? 4.242 27.562 3.77 1 59.34 149 ASN B CA 1
ATOM 3204 C C . ASN B 1 149 ? 4.5 27.094 2.344 1 59.34 149 ASN B C 1
ATOM 3206 O O . ASN B 1 149 ? 5.152 26.062 2.135 1 59.34 149 ASN B O 1
ATOM 3210 N N . THR B 1 150 ? 3.93 27.469 1.239 1 56.62 150 THR B N 1
ATOM 3211 C CA . THR B 1 150 ? 4.102 26.938 -0.112 1 56.62 150 THR B CA 1
ATOM 3212 C C . THR B 1 150 ? 5.445 27.375 -0.692 1 56.62 150 THR B C 1
ATOM 3214 O O . THR B 1 150 ? 5.797 27 -1.81 1 56.62 150 THR B O 1
ATOM 3217 N N . GLY B 1 151 ? 6.051 28.422 -0.341 1 42.72 151 GLY B N 1
ATOM 3218 C CA . GLY B 1 151 ? 7.148 28.938 -1.144 1 42.72 151 GLY B CA 1
ATOM 3219 C C . GLY B 1 151 ? 8.336 27.984 -1.197 1 42.72 151 GLY B C 1
ATOM 3220 O O . GLY B 1 151 ? 8.477 27.109 -0.341 1 42.72 151 GLY B O 1
ATOM 3221 N N . GLY B 1 152 ? 8.836 27.516 -2.412 1 37.91 152 GLY B N 1
ATOM 3222 C CA . GLY B 1 152 ? 10.039 26.797 -2.795 1 37.91 152 GLY B CA 1
ATOM 3223 C C . GLY B 1 152 ? 11.172 26.938 -1.792 1 37.91 152 GLY B C 1
ATOM 3224 O O . GLY B 1 152 ? 12.281 26.453 -2.025 1 37.91 152 GLY B O 1
ATOM 3225 N N . SER B 1 153 ? 11.391 28.141 -1.214 1 36.38 153 SER B N 1
ATOM 3226 C CA . SER B 1 153 ? 12.719 28.312 -0.62 1 36.38 153 SER B CA 1
ATOM 3227 C C . SER B 1 153 ? 12.898 27.391 0.589 1 36.38 153 SER B C 1
ATOM 3229 O O . SER B 1 153 ? 11.969 27.188 1.36 1 36.38 153 SER B O 1
ATOM 3231 N N . THR B 1 154 ? 13.742 26.453 0.459 1 42.12 154 THR B N 1
ATOM 3232 C CA . THR B 1 154 ? 14.352 25.578 1.455 1 42.12 154 THR B CA 1
ATOM 3233 C C . THR B 1 154 ? 14.156 26.141 2.859 1 42.12 154 THR B C 1
ATOM 3235 O O . THR B 1 154 ? 14.188 25.406 3.844 1 42.12 154 THR B O 1
ATOM 3238 N N . LYS B 1 155 ? 14.531 27.422 3.131 1 42.31 155 LYS B N 1
ATOM 3239 C CA . LYS B 1 155 ? 14.992 27.984 4.395 1 42.31 155 LYS B CA 1
ATOM 3240 C C . LYS B 1 155 ? 13.82 28.531 5.215 1 42.31 155 LYS B C 1
ATOM 3242 O O . LYS B 1 155 ? 14.016 29.094 6.297 1 42.31 155 LYS B O 1
ATOM 3247 N N . ARG B 1 156 ? 12.727 28.75 4.602 1 48.34 156 ARG B N 1
ATOM 3248 C CA . ARG B 1 156 ? 11.828 29.484 5.496 1 48.34 156 ARG B CA 1
ATOM 3249 C C . ARG B 1 156 ? 11.094 28.516 6.426 1 48.34 156 ARG B C 1
ATOM 3251 O O . ARG B 1 156 ? 10.617 27.469 5.996 1 48.34 156 ARG B O 1
ATOM 3258 N N . LYS B 1 157 ? 11.352 28.609 7.684 1 52.16 157 LYS B N 1
ATOM 3259 C CA . LYS B 1 157 ? 10.859 27.891 8.852 1 52.16 157 LYS B CA 1
ATOM 3260 C C . LYS B 1 157 ? 9.344 27.719 8.805 1 52.16 157 LYS B C 1
ATOM 3262 O O . LYS B 1 157 ? 8.633 28.641 8.375 1 52.16 157 LYS B O 1
ATOM 3267 N N . LEU B 1 158 ? 8.82 26.594 8.75 1 58.81 158 LEU B N 1
ATOM 3268 C CA . LEU B 1 158 ? 7.43 26.188 8.914 1 58.81 158 LEU B CA 1
ATOM 3269 C C . LEU B 1 158 ? 6.723 27.078 9.938 1 58.81 158 LEU B C 1
ATOM 3271 O O . LEU B 1 158 ? 7.23 27.281 11.047 1 58.81 158 LEU B O 1
ATOM 3275 N N . VAL B 1 159 ? 5.797 27.984 9.555 1 65.44 159 VAL B N 1
ATOM 3276 C CA . VAL B 1 159 ? 5.09 28.812 10.531 1 65.44 159 VAL B CA 1
ATOM 3277 C C . VAL B 1 159 ? 3.834 28.078 11.008 1 65.44 159 VAL B C 1
ATOM 3279 O O . VAL B 1 159 ? 2.992 27.688 10.195 1 65.44 159 VAL B O 1
ATOM 3282 N N . THR B 1 160 ? 3.781 27.734 12.273 1 72.5 160 THR B N 1
ATOM 3283 C CA . THR B 1 160 ? 2.619 27.141 12.93 1 72.5 160 THR B CA 1
ATOM 3284 C C . THR B 1 160 ? 1.631 28.234 13.352 1 72.5 160 THR B C 1
ATOM 3286 O O . THR B 1 160 ? 1.949 29.422 13.305 1 72.5 160 THR B O 1
ATOM 3289 N N . ALA B 1 161 ? 0.368 27.875 13.594 1 76.5 161 ALA B N 1
ATOM 3290 C CA . ALA B 1 161 ? -0.617 28.797 14.141 1 76.5 161 ALA B CA 1
ATOM 3291 C C . ALA B 1 161 ? -0.079 29.5 15.383 1 76.5 161 ALA B C 1
ATOM 3293 O O . ALA B 1 161 ? -0.319 30.688 15.586 1 76.5 161 ALA B O 1
ATOM 3294 N N . TYR B 1 162 ? 0.634 28.766 16.125 1 77.56 162 TYR B N 1
ATOM 3295 C CA . TYR B 1 162 ? 1.21 29.328 17.344 1 77.56 162 TYR B CA 1
ATOM 3296 C C . TYR B 1 162 ? 2.188 30.453 17.031 1 77.56 162 TYR B C 1
ATOM 3298 O O . TYR B 1 162 ? 2.137 31.516 17.641 1 77.56 162 TYR B O 1
ATOM 3306 N N . ARG B 1 163 ? 2.961 30.078 16.078 1 80.44 163 ARG B N 1
ATOM 3307 C CA . ARG B 1 163 ? 3.951 31.078 15.703 1 80.44 163 ARG B CA 1
ATOM 3308 C C . ARG B 1 163 ? 3.279 32.312 15.102 1 80.44 163 ARG B C 1
ATOM 3310 O O . ARG B 1 163 ? 3.695 33.438 15.367 1 80.44 163 ARG B O 1
ATOM 3317 N N . GLU B 1 164 ? 2.328 32.062 14.32 1 85.75 164 GLU B N 1
ATOM 3318 C CA . GLU B 1 164 ? 1.593 33.219 13.773 1 85.75 164 GLU B CA 1
ATOM 3319 C C . GLU B 1 164 ? 1.005 34.062 14.883 1 85.75 164 GLU B C 1
ATOM 3321 O O . GLU B 1 164 ? 1.112 35.312 14.836 1 85.75 164 GLU B O 1
ATOM 3326 N N . LYS B 1 165 ? 0.381 33.469 15.812 1 87.38 165 LYS B N 1
ATOM 3327 C CA . LYS B 1 165 ? -0.199 34.188 16.938 1 87.38 165 LYS B CA 1
ATOM 3328 C C . LYS B 1 165 ? 0.873 34.969 17.703 1 87.38 165 LYS B C 1
ATOM 3330 O O . LYS B 1 165 ? 0.676 36.125 18.062 1 87.38 165 LYS B O 1
ATOM 3335 N N . ALA B 1 166 ? 1.986 34.312 17.859 1 90.88 166 ALA B N 1
ATOM 3336 C CA . ALA B 1 166 ? 3.098 34.969 18.547 1 90.88 166 ALA B CA 1
ATOM 3337 C C . ALA B 1 166 ? 3.59 36.156 17.75 1 90.88 166 ALA B C 1
ATOM 3339 O O . ALA B 1 166 ? 3.91 37.219 18.328 1 90.88 166 ALA B O 1
ATOM 3340 N N . LEU B 1 167 ? 3.576 36 16.484 1 91.38 167 LEU B N 1
ATOM 3341 C CA . LEU B 1 167 ? 4.012 37.094 15.609 1 91.38 167 LEU B CA 1
ATOM 3342 C C . LEU B 1 167 ? 3.043 38.281 15.68 1 91.38 167 LEU B C 1
ATOM 3344 O O . LEU B 1 167 ? 3.469 39.438 15.695 1 91.38 167 LEU B O 1
ATOM 3348 N N . ARG B 1 168 ? 1.861 37.969 15.711 1 92.81 168 ARG B N 1
ATOM 3349 C CA . ARG B 1 168 ? 0.859 39.031 15.82 1 92.81 168 ARG B CA 1
ATOM 3350 C C . ARG B 1 168 ? 1.033 39.812 17.109 1 92.81 168 ARG B C 1
ATOM 3352 O O . ARG B 1 168 ? 0.953 41.062 17.125 1 92.81 168 ARG B O 1
ATOM 3359 N N . ILE B 1 169 ? 1.269 39.094 18.141 1 94.44 169 ILE B N 1
ATOM 3360 C CA . ILE B 1 169 ? 1.486 39.75 19.438 1 94.44 169 ILE B CA 1
ATOM 3361 C C . ILE B 1 169 ? 2.748 40.594 19.391 1 94.44 169 ILE B C 1
ATOM 3363 O O . ILE B 1 169 ? 2.754 41.75 19.859 1 94.44 169 ILE B O 1
ATOM 3367 N N . ALA B 1 170 ? 3.781 40.094 18.797 1 95.25 170 ALA B N 1
ATOM 3368 C CA . ALA B 1 170 ? 5.027 40.812 18.641 1 95.25 170 ALA B CA 1
ATOM 3369 C C . ALA B 1 170 ? 4.805 42.094 17.844 1 95.25 170 ALA B C 1
ATOM 3371 O O . ALA B 1 170 ? 5.324 43.156 18.203 1 95.25 170 ALA B O 1
ATOM 3372 N N . TRP B 1 171 ? 4.07 41.969 16.859 1 94.56 171 TRP B N 1
ATOM 3373 C CA . TRP B 1 171 ? 3.717 43.125 16.031 1 94.56 171 TRP B CA 1
ATOM 3374 C C . TRP B 1 171 ? 3.006 44.188 16.844 1 94.56 171 TRP B C 1
ATOM 3376 O O . TRP B 1 171 ? 3.332 45.375 16.75 1 94.56 171 TRP B O 1
ATOM 3386 N N . ALA B 1 172 ? 2.021 43.781 17.594 1 95.19 172 ALA B N 1
ATOM 3387 C CA . ALA B 1 172 ? 1.268 44.719 18.422 1 95.19 172 ALA B CA 1
ATOM 3388 C C . ALA B 1 172 ? 2.186 45.438 19.406 1 95.19 172 ALA B C 1
ATOM 3390 O O . ALA B 1 172 ? 2.072 46.656 19.594 1 95.19 172 ALA B O 1
ATOM 3391 N N . LEU B 1 173 ? 3.092 44.719 19.984 1 96.12 173 LEU B N 1
ATOM 3392 C CA . LEU B 1 173 ? 4.031 45.312 20.922 1 96.12 173 LEU B CA 1
ATOM 3393 C C . LEU B 1 173 ? 4.98 46.281 20.219 1 96.12 173 LEU B C 1
ATOM 3395 O O . LEU B 1 173 ? 5.375 47.312 20.781 1 96.12 173 LEU B O 1
ATOM 3399 N N . GLN B 1 174 ? 5.297 45.969 19.062 1 95.12 174 GLN B N 1
ATOM 3400 C CA . GLN B 1 174 ? 6.176 46.812 18.281 1 95.12 174 GLN B CA 1
ATOM 3401 C C . GLN B 1 174 ? 5.492 48.156 17.938 1 95.12 174 GLN B C 1
ATOM 3403 O O . GLN B 1 174 ? 6.109 49.219 18.031 1 95.12 174 GLN B O 1
ATOM 3408 N N . LEU B 1 175 ? 4.305 48.062 17.625 1 94.06 175 LEU B N 1
ATOM 3409 C CA . LEU B 1 175 ? 3.551 49.219 17.141 1 94.06 175 LEU B CA 1
ATOM 3410 C C . LEU B 1 175 ? 3.076 50.094 18.312 1 94.06 175 LEU B C 1
ATOM 3412 O O . LEU B 1 175 ? 3.066 51.312 18.219 1 94.06 175 LEU B O 1
ATOM 3416 N N . HIS B 1 176 ? 2.656 49.469 19.406 1 94.81 176 HIS B N 1
ATOM 3417 C CA . HIS B 1 176 ? 1.975 50.188 20.484 1 94.81 176 HIS B CA 1
ATOM 3418 C C . HIS B 1 176 ? 2.848 50.281 21.719 1 94.81 176 HIS B C 1
ATOM 3420 O O . HIS B 1 176 ? 2.467 50.938 22.703 1 94.81 176 HIS B O 1
ATOM 3426 N N . GLY B 1 177 ? 3.998 49.688 21.656 1 94.5 177 GLY B N 1
ATOM 3427 C CA . GLY B 1 177 ? 4.867 49.688 22.828 1 94.5 177 GLY B CA 1
ATOM 3428 C C . GLY B 1 177 ? 4.492 48.656 23.859 1 94.5 177 GLY B C 1
ATOM 3429 O O . GLY B 1 177 ? 3.971 47.594 23.516 1 94.5 177 GLY B O 1
ATOM 3430 N N . ASP B 1 178 ? 4.832 48.906 25.141 1 96.56 178 ASP B N 1
ATOM 3431 C CA . ASP B 1 178 ? 4.559 47.938 26.219 1 96.56 178 ASP B CA 1
ATOM 3432 C C . ASP B 1 178 ? 3.057 47.719 26.375 1 96.56 178 ASP B C 1
ATOM 3434 O O . ASP B 1 178 ? 2.281 48.688 26.406 1 96.56 178 ASP B O 1
ATOM 3438 N N . LEU B 1 179 ? 2.697 46.469 26.422 1 96.19 179 LEU B N 1
ATOM 3439 C CA . LEU B 1 179 ? 1.271 46.156 26.5 1 96.19 179 LEU B CA 1
ATOM 3440 C C . LEU B 1 179 ? 0.987 45.156 27.609 1 96.19 179 LEU B C 1
ATOM 3442 O O . LEU B 1 179 ? 1.828 44.312 27.922 1 96.19 179 LEU B O 1
ATOM 3446 N N . GLN B 1 180 ? -0.226 45.312 28.188 1 96.44 180 GLN B N 1
ATOM 3447 C CA . GLN B 1 180 ? -0.794 44.25 29 1 96.44 180 GLN B CA 1
ATOM 3448 C C . GLN B 1 180 ? -1.374 43.156 28.141 1 96.44 180 GLN B C 1
ATOM 3450 O O . GLN B 1 180 ? -1.824 43.406 27.016 1 96.44 180 GLN B O 1
ATOM 3455 N N . PRO B 1 181 ? -1.259 41.906 28.656 1 95.81 181 PRO B N 1
ATOM 3456 C CA . PRO B 1 181 ? -1.787 40.781 27.875 1 95.81 181 PRO B CA 1
ATOM 3457 C C . PRO B 1 181 ? -3.207 41.031 27.375 1 95.81 181 PRO B C 1
ATOM 3459 O O . PRO B 1 181 ? -3.533 40.656 26.234 1 95.81 181 PRO B O 1
ATOM 3462 N N . ARG B 1 182 ? -4.066 41.625 28.141 1 94.56 182 ARG B N 1
ATOM 3463 C CA . ARG B 1 182 ? -5.441 41.906 27.75 1 94.56 182 ARG B CA 1
ATOM 3464 C C . ARG B 1 182 ? -5.484 42.812 26.531 1 94.56 182 ARG B C 1
ATOM 3466 O O . ARG B 1 182 ? -6.246 42.562 25.594 1 94.56 182 ARG B O 1
ATOM 3473 N N . ARG B 1 183 ? -4.719 43.844 26.547 1 94.56 183 ARG B N 1
ATOM 3474 C CA . ARG B 1 183 ? -4.672 44.781 25.438 1 94.56 183 ARG B CA 1
ATOM 3475 C C . ARG B 1 183 ? -4.078 44.156 24.203 1 94.56 183 ARG B C 1
ATOM 3477 O O . ARG B 1 183 ? -4.559 44.375 23.078 1 94.56 183 ARG B O 1
ATOM 3484 N N . ALA B 1 184 ? -3.033 43.375 24.359 1 95.56 184 ALA B N 1
ATOM 3485 C CA . ALA B 1 184 ? -2.449 42.625 23.25 1 95.56 184 ALA B CA 1
ATOM 3486 C C . ALA B 1 184 ? -3.484 41.719 22.609 1 95.56 184 ALA B C 1
ATOM 3488 O O . ALA B 1 184 ? -3.557 41.625 21.375 1 95.56 184 ALA B O 1
ATOM 3489 N N . ALA B 1 185 ? -4.227 41.031 23.406 1 94.88 185 ALA B N 1
ATOM 3490 C CA . ALA B 1 185 ? -5.281 40.156 22.906 1 94.88 185 ALA B CA 1
ATOM 3491 C C . ALA B 1 185 ? -6.289 40.906 22.062 1 94.88 185 ALA B C 1
ATOM 3493 O O . ALA B 1 185 ? -6.691 40.469 21 1 94.88 185 ALA B O 1
ATOM 3494 N N . GLU B 1 186 ? -6.711 42.094 22.531 1 92.81 186 GLU B N 1
ATOM 3495 C CA . GLU B 1 186 ? -7.68 42.938 21.844 1 92.81 186 GLU B CA 1
ATOM 3496 C C . GLU B 1 186 ? -7.141 43.406 20.484 1 92.81 186 GLU B C 1
ATOM 3498 O O . GLU B 1 186 ? -7.852 43.344 19.484 1 92.81 186 GLU B O 1
ATOM 3503 N N . LEU B 1 187 ? -5.918 43.75 20.469 1 91.31 187 LEU B N 1
ATOM 3504 C CA . LEU B 1 187 ? -5.312 44.344 19.281 1 91.31 187 LEU B CA 1
ATOM 3505 C C . LEU B 1 187 ? -5.047 43.25 18.234 1 91.31 187 LEU B C 1
ATOM 3507 O O . LEU B 1 187 ? -5.062 43.531 17.031 1 91.31 187 LEU B O 1
ATOM 3511 N N . THR B 1 188 ? -4.809 42.031 18.625 1 91.81 188 THR B N 1
ATOM 3512 C CA . THR B 1 188 ? -4.32 41 17.719 1 91.81 188 THR B CA 1
ATOM 3513 C C . THR B 1 188 ? -5.383 39.938 17.5 1 91.81 188 THR B C 1
ATOM 3515 O O . THR B 1 188 ? -5.207 39.031 16.656 1 91.81 188 THR B O 1
ATOM 3518 N N . GLU B 1 189 ? -6.445 39.875 18.328 1 88 189 GLU B N 1
ATOM 3519 C CA . GLU B 1 189 ? -7.492 38.875 18.312 1 88 189 GLU B CA 1
ATOM 3520 C C . GLU B 1 189 ? -6.945 37.5 18.688 1 88 189 GLU B C 1
ATOM 3522 O O . GLU B 1 189 ? -7.363 36.469 18.141 1 88 189 GLU B O 1
ATOM 3527 N N . VAL B 1 190 ? -5.922 37.531 19.516 1 90.56 190 VAL B N 1
ATOM 3528 C CA . VAL B 1 190 ? -5.371 36.312 20.094 1 90.56 190 VAL B CA 1
ATOM 3529 C C . VAL B 1 190 ? -5.848 36.156 21.531 1 90.56 190 VAL B C 1
ATOM 3531 O O . VAL B 1 190 ? -5.281 36.75 22.453 1 90.56 190 VAL B O 1
ATOM 3534 N N . VAL B 1 191 ? -6.844 35.312 21.719 1 86.25 191 VAL B N 1
ATOM 3535 C CA . VAL B 1 191 ? -7.512 35.156 23.016 1 86.25 191 VAL B CA 1
ATOM 3536 C C . VAL B 1 191 ? -6.504 34.688 24.062 1 86.25 191 VAL B C 1
ATOM 3538 O O . VAL B 1 191 ? -6.535 35.156 25.203 1 86.25 191 VAL B O 1
ATOM 3541 N N . ARG B 1 192 ? -5.559 33.906 23.688 1 88.38 192 ARG B N 1
ATOM 3542 C CA . ARG B 1 192 ? -4.613 33.344 24.641 1 88.38 192 ARG B CA 1
ATOM 3543 C C . ARG B 1 192 ? -3.309 34.125 24.656 1 88.38 192 ARG B C 1
ATOM 3545 O O . ARG B 1 192 ? -2.234 33.562 24.844 1 88.38 192 ARG B O 1
ATOM 3552 N N . ALA B 1 193 ? -3.377 35.375 24.484 1 93.62 193 ALA B N 1
ATOM 3553 C CA . ALA B 1 193 ? -2.191 36.219 24.422 1 93.62 193 ALA B CA 1
ATOM 3554 C C . ALA B 1 193 ? -1.391 36.156 25.719 1 93.62 193 ALA B C 1
ATOM 3556 O O . ALA B 1 193 ? -0.158 36.156 25.688 1 93.62 193 ALA B O 1
ATOM 3557 N N . ARG B 1 194 ? -2.145 36.062 26.828 1 91.38 194 ARG B N 1
ATOM 3558 C CA . ARG B 1 194 ? -1.479 36 28.125 1 91.38 194 ARG B CA 1
ATOM 3559 C C . ARG B 1 194 ? -0.546 34.781 28.188 1 91.38 194 ARG B C 1
ATOM 3561 O O . ARG B 1 194 ? 0.602 34.906 28.625 1 91.38 194 ARG B O 1
ATOM 3568 N N . GLU B 1 195 ? -1.055 33.719 27.781 1 91.19 195 GLU B N 1
ATOM 3569 C CA . GLU B 1 195 ? -0.281 32.469 27.828 1 91.19 195 GLU B CA 1
ATOM 3570 C C . GLU B 1 195 ? 0.944 32.562 26.922 1 91.19 195 GLU B C 1
ATOM 3572 O O . GLU B 1 195 ? 2.029 32.094 27.297 1 91.19 195 GLU B O 1
ATOM 3577 N N . ILE B 1 196 ? 0.773 33.094 25.734 1 92.56 196 ILE B N 1
ATOM 3578 C CA . ILE B 1 196 ? 1.844 33.188 24.75 1 92.56 196 ILE B CA 1
ATOM 3579 C C . ILE B 1 196 ? 2.939 34.125 25.266 1 92.56 196 ILE B C 1
ATOM 3581 O O . ILE B 1 196 ? 4.129 33.812 25.172 1 92.56 196 ILE B O 1
ATOM 3585 N N . LEU B 1 197 ? 2.557 35.219 25.938 1 94.31 197 LEU B N 1
ATOM 3586 C CA . LEU B 1 197 ? 3.498 36.188 26.5 1 94.31 197 LEU B CA 1
ATOM 3587 C C . LEU B 1 197 ? 4.258 35.594 27.672 1 94.31 197 LEU B C 1
ATOM 3589 O O . LEU B 1 197 ? 5.477 35.75 27.781 1 94.31 197 LEU B O 1
ATOM 3593 N N . HIS B 1 198 ? 3.539 34.875 28.5 1 90.88 198 HIS B N 1
ATOM 3594 C CA . HIS B 1 198 ? 4.133 34.281 29.688 1 90.88 198 HIS B CA 1
ATOM 3595 C C . HIS B 1 198 ? 5.133 33.188 29.328 1 90.88 198 HIS B C 1
ATOM 3597 O O . HIS B 1 198 ? 6.238 33.156 29.875 1 90.88 198 HIS B O 1
ATOM 3603 N N . LYS B 1 199 ? 4.73 32.344 28.453 1 87.88 199 LYS B N 1
ATOM 3604 C CA . LYS B 1 199 ? 5.578 31.203 28.062 1 87.88 199 LYS B CA 1
ATOM 3605 C C . LYS B 1 199 ? 6.805 31.688 27.297 1 87.88 199 LYS B C 1
ATOM 3607 O O . LYS B 1 199 ? 7.879 31.094 27.391 1 87.88 199 LYS B O 1
ATOM 3612 N N . ASP B 1 200 ? 6.676 32.719 26.484 1 89.62 200 ASP B N 1
ATOM 3613 C CA . ASP B 1 200 ? 7.723 33.344 25.656 1 89.62 200 ASP B CA 1
ATOM 3614 C C . ASP B 1 200 ? 8.586 32.25 25 1 89.62 200 ASP B C 1
ATOM 3616 O O . ASP B 1 200 ? 9.805 32.25 25.156 1 89.62 200 ASP B O 1
ATOM 3620 N N . TYR B 1 201 ? 7.883 31.391 24.25 1 84.44 201 TYR B N 1
ATOM 3621 C CA . TYR B 1 201 ? 8.523 30.25 23.625 1 84.44 201 TYR B CA 1
ATOM 3622 C C . TYR B 1 201 ? 9.672 30.688 22.734 1 84.44 201 TYR B C 1
ATOM 3624 O O . TYR B 1 201 ? 10.711 30.031 22.656 1 84.44 201 TYR B O 1
ATOM 3632 N N . TYR B 1 202 ? 9.625 31.734 22.078 1 88.44 202 TYR B N 1
ATOM 3633 C CA . TYR B 1 202 ? 10.594 32.156 21.078 1 88.44 202 TYR B CA 1
ATOM 3634 C C . TYR B 1 202 ? 11.57 33.188 21.656 1 88.44 202 TYR B C 1
ATOM 3636 O O . TYR B 1 202 ? 12.516 33.594 20.984 1 88.44 202 TYR B O 1
ATOM 3644 N N . GLY B 1 203 ? 11.359 33.594 22.906 1 91.31 203 GLY B N 1
ATOM 3645 C CA . GLY B 1 203 ? 12.227 34.594 23.516 1 91.31 203 GLY B CA 1
ATOM 3646 C C . GLY B 1 203 ? 12.039 36 22.938 1 91.31 203 GLY B C 1
ATOM 3647 O O . GLY B 1 203 ? 13 36.75 22.812 1 91.31 203 GLY B O 1
ATOM 3648 N N . TRP B 1 204 ? 10.844 36.188 22.484 1 95.44 204 TRP B N 1
ATOM 3649 C CA . TRP B 1 204 ? 10.578 37.469 21.828 1 95.44 204 TRP B CA 1
ATOM 3650 C C . TRP B 1 204 ? 10.078 38.5 22.812 1 95.44 204 TRP B C 1
ATOM 3652 O O . TRP B 1 204 ? 10.023 39.719 22.5 1 95.44 204 TRP B O 1
ATOM 3662 N N . PHE B 1 205 ? 9.703 38.156 24 1 95.88 205 PHE B N 1
ATOM 3663 C CA . PHE B 1 205 ? 8.977 39.031 24.922 1 95.88 205 PHE B CA 1
ATOM 3664 C C . PHE B 1 205 ? 9.719 39.156 26.25 1 95.88 205 PHE B C 1
ATOM 3666 O O . PHE B 1 205 ? 10.508 38.281 26.609 1 95.88 205 PHE B O 1
ATOM 3673 N N . GLU B 1 206 ? 9.562 40.25 26.953 1 94.75 206 GLU B N 1
ATOM 3674 C CA . GLU B 1 206 ? 10.094 40.438 28.297 1 94.75 206 GLU B CA 1
ATOM 3675 C C . GLU B 1 206 ? 9.078 41.125 29.188 1 94.75 206 GLU B C 1
ATOM 3677 O O . GLU B 1 206 ? 8.391 42.062 28.766 1 94.75 206 GLU B O 1
ATOM 3682 N N . ARG B 1 207 ? 8.891 40.594 30.328 1 94.06 207 ARG B N 1
ATOM 3683 C CA . ARG B 1 207 ? 8.016 41.25 31.312 1 94.06 207 ARG B CA 1
ATOM 3684 C C . ARG B 1 207 ? 8.727 42.406 32 1 94.06 207 ARG B C 1
ATOM 3686 O O . ARG B 1 207 ? 9.711 42.188 32.719 1 94.06 207 ARG B O 1
ATOM 3693 N N . VAL B 1 208 ? 8.273 43.625 31.844 1 94.25 208 VAL B N 1
ATOM 3694 C CA . VAL B 1 208 ? 8.961 44.812 32.375 1 94.25 208 VAL B CA 1
ATOM 3695 C C . VAL B 1 208 ? 8.336 45.219 33.688 1 94.25 208 VAL B C 1
ATOM 3697 O O . VAL B 1 208 ? 8.992 45.844 34.531 1 94.25 208 VAL B O 1
ATOM 3700 N N . GLU B 1 209 ? 7 45.062 33.812 1 92.69 209 GLU B N 1
ATOM 3701 C CA . GLU B 1 209 ? 6.234 45.281 35.062 1 92.69 209 GLU B CA 1
ATOM 3702 C C . GLU B 1 209 ? 5.172 44.188 35.219 1 92.69 209 GLU B C 1
ATOM 3704 O O . GLU B 1 209 ? 4.945 43.375 34.312 1 92.69 209 GLU B O 1
ATOM 3709 N N . ARG B 1 210 ? 4.59 44.156 36.438 1 90.62 210 ARG B N 1
ATOM 3710 C CA . ARG B 1 210 ? 3.529 43.188 36.656 1 90.62 210 ARG B CA 1
ATOM 3711 C C . ARG B 1 210 ? 2.471 43.281 35.562 1 90.62 210 ARG B C 1
ATOM 3713 O O . ARG B 1 210 ? 1.823 44.312 35.375 1 90.62 210 ARG B O 1
ATOM 3720 N N . GLY B 1 211 ? 2.43 42.312 34.75 1 92 211 GLY B N 1
ATOM 3721 C CA . GLY B 1 211 ? 1.406 42.219 33.719 1 92 211 GLY B CA 1
ATOM 3722 C C . GLY B 1 211 ? 1.692 43.062 32.5 1 92 211 GLY B C 1
ATOM 3723 O O . GLY B 1 211 ? 0.793 43.344 31.688 1 92 211 GLY B O 1
ATOM 3724 N N . VAL B 1 212 ? 2.848 43.594 32.406 1 96.19 212 VAL B N 1
ATOM 3725 C CA . VAL B 1 212 ? 3.188 44.438 31.266 1 96.19 212 VAL B CA 1
ATOM 3726 C C . VAL B 1 212 ? 4.375 43.844 30.516 1 96.19 212 VAL B C 1
ATOM 3728 O O . VAL B 1 212 ? 5.387 43.469 31.141 1 96.19 212 VAL B O 1
ATOM 3731 N N . TYR B 1 213 ? 4.254 43.719 29.219 1 97.38 213 TYR B N 1
ATOM 3732 C CA . TYR B 1 213 ? 5.273 43.062 28.406 1 97.38 213 TYR B CA 1
ATOM 3733 C C . TYR B 1 213 ? 5.812 44 27.344 1 97.38 213 TYR B C 1
ATOM 3735 O O . TYR B 1 213 ? 5.09 44.875 26.844 1 97.38 213 TYR B O 1
ATOM 3743 N N . ARG B 1 214 ? 7.082 43.812 27.031 1 97.06 214 ARG B N 1
ATOM 3744 C CA . ARG B 1 214 ? 7.793 44.562 25.984 1 97.06 214 ARG B CA 1
ATOM 3745 C C . ARG B 1 214 ? 8.391 43.625 24.953 1 97.06 214 ARG B C 1
ATOM 3747 O O . ARG B 1 214 ? 8.695 42.469 25.25 1 97.06 214 ARG B O 1
ATOM 3754 N N . LEU B 1 215 ? 8.484 44.094 23.766 1 97.31 215 LEU B N 1
ATOM 3755 C CA . LEU B 1 215 ? 9.094 43.312 22.672 1 97.31 215 LEU B CA 1
ATOM 3756 C C . LEU B 1 215 ? 10.617 43.406 22.734 1 97.31 215 LEU B C 1
ATOM 3758 O O . LEU B 1 215 ? 11.172 44.5 22.844 1 97.31 215 LEU B O 1
ATOM 3762 N N . LYS B 1 216 ? 11.273 42.281 22.75 1 95.81 216 LYS B N 1
ATOM 3763 C CA . LYS B 1 216 ? 12.727 42.25 22.688 1 95.81 216 LYS B CA 1
ATOM 3764 C C . LYS B 1 216 ? 13.219 42.5 21.25 1 95.81 216 LYS B C 1
ATOM 3766 O O . LYS B 1 216 ? 12.422 42.469 20.312 1 95.81 216 LYS B O 1
ATOM 3771 N N . GLU B 1 217 ? 14.492 42.688 21.188 1 94.5 217 GLU B N 1
ATOM 3772 C CA . GLU B 1 217 ? 15.094 42.906 19.875 1 94.5 217 GLU B CA 1
ATOM 3773 C C . GLU B 1 217 ? 14.875 41.719 18.969 1 94.5 217 GLU B C 1
ATOM 3775 O O . GLU B 1 217 ? 14.641 41.875 17.766 1 94.5 217 GLU B O 1
ATOM 3780 N N . SER B 1 218 ? 14.922 40.562 19.547 1 93.88 218 SER B N 1
ATOM 3781 C CA . SER B 1 218 ? 14.719 39.312 18.797 1 93.88 218 SER B CA 1
ATOM 3782 C C . SER B 1 218 ? 13.305 39.25 18.219 1 93.88 218 SER B C 1
ATOM 3784 O O . SER B 1 218 ? 13.102 38.75 17.125 1 93.88 218 SER B O 1
ATOM 3786 N N . GLY B 1 219 ? 12.367 39.75 18.984 1 94.75 219 GLY B N 1
ATOM 3787 C CA . GLY B 1 219 ? 10.992 39.781 18.5 1 94.75 219 GLY B CA 1
ATOM 3788 C C . GLY B 1 219 ? 10.805 40.781 17.359 1 94.75 219 GLY B C 1
ATOM 3789 O O . GLY B 1 219 ? 10.086 40.469 16.406 1 94.75 219 GLY B O 1
ATOM 3790 N N . ALA B 1 220 ? 11.461 41.906 17.5 1 94.44 220 ALA B N 1
ATOM 3791 C CA . ALA B 1 220 ? 11.406 42.875 16.438 1 94.44 220 ALA B CA 1
ATOM 3792 C C . ALA B 1 220 ? 11.977 42.344 15.133 1 94.44 220 ALA B C 1
ATOM 3794 O O . ALA B 1 220 ? 11.445 42.594 14.055 1 94.44 220 ALA B O 1
ATOM 3795 N N . GLN B 1 221 ? 13.031 41.625 15.289 1 93.25 221 GLN B N 1
ATOM 3796 C CA . GLN B 1 221 ? 13.641 40.969 14.125 1 93.25 221 GLN B CA 1
ATOM 3797 C C . GLN B 1 221 ? 12.695 39.969 13.492 1 93.25 221 GLN B C 1
ATOM 3799 O O . GLN B 1 221 ? 12.594 39.875 12.266 1 93.25 221 GLN B O 1
ATOM 3804 N N . ALA B 1 222 ? 12.039 39.25 14.359 1 91.19 222 ALA B N 1
ATOM 3805 C CA . ALA B 1 222 ? 11.102 38.219 13.867 1 91.19 222 ALA B CA 1
ATOM 3806 C C . ALA B 1 222 ? 9.961 38.875 13.086 1 91.19 222 ALA B C 1
ATOM 3808 O O . ALA B 1 222 ? 9.531 38.375 12.055 1 91.19 222 ALA B O 1
ATOM 3809 N N . VAL B 1 223 ? 9.469 39.969 13.57 1 92.62 223 VAL B N 1
ATOM 3810 C CA . VAL B 1 223 ? 8.398 40.719 12.914 1 92.62 223 VAL B CA 1
ATOM 3811 C C . VAL B 1 223 ? 8.852 41.156 11.523 1 92.62 223 VAL B C 1
ATOM 3813 O O . VAL B 1 223 ? 8.109 41.031 10.555 1 92.62 223 VAL B O 1
ATOM 3816 N N . ALA B 1 224 ? 10.086 41.594 11.477 1 91.06 224 ALA B N 1
ATOM 3817 C CA . ALA B 1 224 ? 10.633 42.062 10.203 1 91.06 224 ALA B CA 1
ATOM 3818 C C . ALA B 1 224 ? 10.797 40.875 9.227 1 91.06 224 ALA B C 1
ATOM 3820 O O . ALA B 1 224 ? 10.484 41 8.039 1 91.06 224 ALA B O 1
ATOM 3821 N N . GLU B 1 225 ? 11.219 39.781 9.789 1 87.69 225 GLU B N 1
ATOM 3822 C CA . GLU B 1 225 ? 11.5 38.594 8.977 1 87.69 225 GLU B CA 1
ATOM 3823 C C . GLU B 1 225 ? 10.211 37.969 8.445 1 87.69 225 GLU B C 1
ATOM 3825 O O . GLU B 1 225 ? 10.219 37.312 7.41 1 87.69 225 GLU B O 1
ATOM 3830 N N . HIS B 1 226 ? 9.148 38.219 9.203 1 87.38 226 HIS B N 1
ATOM 3831 C CA . HIS B 1 226 ? 7.895 37.562 8.836 1 87.38 226 HIS B CA 1
ATOM 3832 C C . HIS B 1 226 ? 6.828 38.562 8.461 1 87.38 226 HIS B C 1
ATOM 3834 O O . HIS B 1 226 ? 5.648 38.406 8.789 1 87.38 226 HIS B O 1
ATOM 3840 N N . ALA B 1 227 ? 7.254 39.656 7.938 1 86 227 ALA B N 1
ATOM 3841 C CA . ALA B 1 227 ? 6.363 40.75 7.594 1 86 227 ALA B CA 1
ATOM 3842 C C . ALA B 1 227 ? 5.238 40.281 6.676 1 86 227 ALA B C 1
ATOM 3844 O O . ALA B 1 227 ? 4.105 40.75 6.777 1 86 227 ALA B O 1
ATOM 3845 N N . ASP B 1 228 ? 5.523 39.312 5.848 1 81.75 228 ASP B N 1
ATOM 3846 C CA . ASP B 1 228 ? 4.543 38.812 4.891 1 81.75 228 ASP B CA 1
ATOM 3847 C C . ASP B 1 228 ? 3.369 38.156 5.609 1 81.75 228 ASP B C 1
ATOM 3849 O O . ASP B 1 228 ? 2.217 38.312 5.199 1 81.75 228 ASP B O 1
ATOM 3853 N N . ILE B 1 229 ? 3.668 37.469 6.598 1 79.56 229 ILE B N 1
ATOM 3854 C CA . ILE B 1 229 ? 2.65 36.7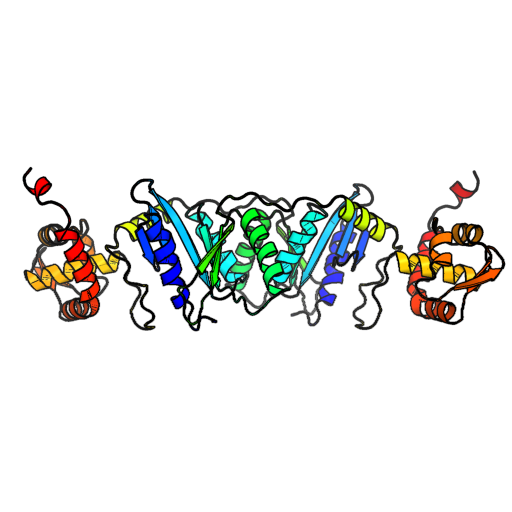81 7.395 1 79.56 229 ILE B CA 1
ATOM 3855 C C . ILE B 1 229 ? 1.738 37.812 8.055 1 79.56 229 ILE B C 1
ATOM 3857 O O . ILE B 1 229 ? 0.514 37.688 8.031 1 79.56 229 ILE B O 1
ATOM 3861 N N . LEU B 1 230 ? 2.318 38.844 8.586 1 84.81 230 LEU B N 1
ATOM 3862 C CA . LEU B 1 230 ? 1.582 39.875 9.289 1 84.81 230 LEU B CA 1
ATOM 3863 C C . LEU B 1 230 ? 0.73 40.688 8.32 1 84.81 230 LEU B C 1
ATOM 3865 O O . LEU B 1 230 ? -0.405 41.062 8.641 1 84.81 230 LEU B O 1
ATOM 3869 N N . ASP B 1 231 ? 1.302 40.906 7.172 1 83.38 231 ASP B N 1
ATOM 3870 C CA . ASP B 1 231 ? 0.553 41.625 6.145 1 83.38 231 ASP B CA 1
ATOM 3871 C C . ASP B 1 231 ? -0.705 40.844 5.742 1 83.38 231 ASP B C 1
ATOM 3873 O O . ASP B 1 231 ? -1.768 41.438 5.559 1 83.38 231 ASP B O 1
ATOM 3877 N N . ALA B 1 232 ? -0.519 39.594 5.582 1 78.88 232 ALA B N 1
ATOM 3878 C CA . ALA B 1 232 ? -1.661 38.75 5.227 1 78.88 232 ALA B CA 1
ATOM 3879 C C . ALA B 1 232 ? -2.752 38.844 6.293 1 78.88 232 ALA B C 1
ATOM 3881 O O . ALA B 1 232 ? -3.936 38.938 5.969 1 78.88 232 ALA B O 1
ATOM 3882 N N . TRP B 1 233 ? -2.426 38.844 7.484 1 80.56 233 TRP B N 1
ATOM 3883 C CA . TRP B 1 233 ? -3.367 38.906 8.594 1 80.56 233 TRP B CA 1
ATOM 3884 C C . TRP B 1 233 ? -4.051 40.281 8.625 1 80.56 233 TRP B C 1
ATOM 3886 O O . TRP B 1 233 ? -5.262 40.375 8.82 1 80.56 233 TRP B O 1
ATOM 3896 N N . LEU B 1 234 ? -3.303 41.281 8.445 1 82.25 234 LEU B N 1
ATOM 3897 C CA . LEU B 1 234 ? -3.82 42.656 8.477 1 82.25 234 LEU B CA 1
ATOM 3898 C C . LEU B 1 234 ? -4.824 42.875 7.352 1 82.25 234 LEU B C 1
ATOM 3900 O O . LEU B 1 234 ? -5.809 43.594 7.531 1 82.25 234 LEU B O 1
ATOM 3904 N N . ARG B 1 235 ? -4.559 42.188 6.293 1 78.62 235 ARG B N 1
ATOM 3905 C CA . ARG B 1 235 ? -5.477 42.312 5.164 1 78.62 235 ARG B CA 1
ATOM 3906 C C . ARG B 1 235 ? -6.809 41.625 5.473 1 78.62 235 ARG B C 1
ATOM 3908 O O . ARG B 1 235 ? -7.867 42.125 5.059 1 78.62 235 ARG B O 1
ATOM 3915 N N . THR B 1 236 ? -6.707 40.531 6.109 1 74.94 236 THR B N 1
ATOM 3916 C CA . THR B 1 236 ? -7.93 39.844 6.469 1 74.94 236 THR B CA 1
ATOM 3917 C C . THR B 1 236 ? -8.75 40.656 7.461 1 74.94 236 THR B C 1
ATOM 3919 O O . THR B 1 236 ? -9.984 40.594 7.445 1 74.94 236 THR B O 1
ATOM 3922 N N . LYS B 1 237 ? -8.195 41.469 8.289 1 72.38 237 LYS B N 1
ATOM 3923 C CA . LYS B 1 237 ? -8.859 42.344 9.273 1 72.38 237 LYS B CA 1
ATOM 3924 C C . LYS B 1 237 ? -9.57 43.5 8.594 1 72.38 237 LYS B C 1
ATOM 3926 O O . LYS B 1 237 ? -10.633 43.938 9.047 1 72.38 237 LYS B O 1
ATOM 3931 N N . GLN B 1 238 ? -9 44.031 7.617 1 65.12 238 GLN B N 1
ATOM 3932 C CA . GLN B 1 238 ? -9.586 45.188 6.93 1 65.12 238 GLN B CA 1
ATOM 3933 C C . GLN B 1 238 ? -10.812 44.781 6.117 1 65.12 238 GLN B C 1
ATOM 3935 O O . GLN B 1 238 ? -11.727 45.562 5.922 1 65.12 238 GLN B O 1
ATOM 3940 N N . THR B 1 239 ? -10.867 43.5 5.629 1 56.03 239 THR B N 1
ATOM 3941 C CA . THR B 1 239 ? -11.984 43.062 4.809 1 56.03 239 THR B CA 1
ATOM 3942 C C . THR B 1 239 ? -13.18 42.688 5.68 1 56.03 239 THR B C 1
ATOM 3944 O O . THR B 1 239 ? -14.273 42.438 5.168 1 56.03 239 THR B O 1
ATOM 3947 N N . LEU B 1 240 ? -13.148 42.469 6.961 1 49.91 240 LEU B N 1
ATOM 3948 C CA . LEU B 1 240 ? -14.297 42.219 7.816 1 49.91 240 LEU B CA 1
ATOM 3949 C C . LEU B 1 240 ? -15.094 43.469 8.078 1 49.91 240 LEU B C 1
ATOM 3951 O O . LEU B 1 240 ? -14.531 44.5 8.43 1 49.91 240 LEU B O 1
ATOM 3955 N N . PRO B 1 241 ? -16.406 43.688 7.727 1 46.12 241 PRO B N 1
ATOM 3956 C CA . PRO B 1 241 ? -17.219 44.875 7.848 1 46.12 241 PRO B CA 1
ATOM 3957 C C . PRO B 1 241 ? -17.281 45.406 9.273 1 46.12 241 PRO B C 1
ATOM 3959 O O . PRO B 1 241 ? -17.25 44.625 10.234 1 46.12 241 PRO B O 1
ATOM 3962 N N . LYS B 1 242 ? -16.984 46.812 9.719 1 46.72 242 LYS B N 1
ATOM 3963 C CA . LYS B 1 242 ? -17.094 47.688 10.891 1 46.72 242 LYS B CA 1
ATOM 3964 C C . LYS B 1 242 ? -18.406 47.438 11.633 1 46.72 242 LYS B C 1
ATOM 3966 O O . LYS B 1 242 ? -18.672 48.094 12.656 1 46.72 242 LYS B O 1
ATOM 3971 N N . GLU B 1 243 ? -19.344 46.781 11.203 1 40.78 243 GLU B N 1
ATOM 3972 C CA . GLU B 1 243 ? -20.641 46.844 11.859 1 40.78 243 GLU B CA 1
ATOM 3973 C C . GLU B 1 243 ? -20.609 46.188 13.234 1 40.78 243 GLU B C 1
ATOM 3975 O O . GLU B 1 243 ? -21.391 46.562 14.117 1 40.78 243 GLU B O 1
ATOM 3980 N N . THR B 1 244 ? -19.875 45.062 13.492 1 37.19 244 THR B N 1
ATOM 3981 C CA . THR B 1 244 ? -20.234 44.438 14.758 1 37.19 244 THR B CA 1
ATOM 3982 C C . THR B 1 244 ? -19.484 45.062 15.914 1 37.19 244 THR B C 1
ATOM 3984 O O . THR B 1 244 ? -19.562 44.594 17.047 1 37.19 244 THR B O 1
ATOM 3987 N N . LEU B 1 245 ? -18.469 45.938 15.68 1 33.84 245 LEU B N 1
ATOM 3988 C CA . LEU B 1 245 ? -17.828 46.562 16.844 1 33.84 245 LEU B CA 1
ATOM 3989 C C . LEU B 1 245 ? -18.766 47.562 17.5 1 33.84 245 LEU B C 1
ATOM 3991 O O . LEU B 1 245 ? -18.422 48.125 18.547 1 33.84 245 LEU B O 1
ATOM 3995 N N . GLU B 1 246 ? -19.703 48.125 16.734 1 30.55 246 GLU B N 1
ATOM 3996 C CA . GLU B 1 246 ? -20.5 49.156 17.391 1 30.55 246 GLU B CA 1
ATOM 3997 C C . GLU B 1 246 ? -21.562 48.531 18.297 1 30.55 246 GLU B C 1
ATOM 3999 O O . GLU B 1 246 ? -22.234 49.219 19.047 1 30.55 246 GLU B O 1
ATOM 4004 N N . THR B 1 247 ? -21.859 47.188 18.375 1 27.45 247 THR B N 1
ATOM 4005 C CA . THR B 1 247 ? -22.844 46.969 19.438 1 27.45 247 THR B CA 1
ATOM 4006 C C . THR B 1 247 ? -22.141 46.719 20.766 1 27.45 247 THR B C 1
ATOM 4008 O O . THR B 1 247 ? -21.141 46.031 20.828 1 27.45 247 THR B O 1
#